Protein AF-A0A3M9ME86-F1 (afdb_monomer)

Mean predicted aligned error: 10.24 Å

Foldseek 3Di:
DWLLDPVVLVVLVVQLVVLVVVLVVCLVVQDDDPVSSVVVNVVSVVSNVVSVVSSVVSVVCNWAVQDGGPVSVVVVVVVVVVPPPDDDDDDDDDDDDDDDDDDDDDDDDPDPDDPDDDPVCALAKAWDDKDDDLVCCLPQNIKTWIKFHFNVQRFIWIWIKTFHSLCSDPVCVLAAAAEEEEEEAPPHFQVCVCPVLNLSVLQNVCVVVVLFDGHMYITTYLQRPPPARLLQACAVVDGNSVCCVQPRVLSSDVVVGSHDSALHAYEYAESSLQNRVLSCFPRVRRHQEYERALYAFARDDDPRHPDNYNPDPVSRLSRGRLSCLVPHDGRQHEYEQEAEPPEDDNSHDVRSVSSQVSDDPPYHYHYHYHPDDYRTSVRCSVCVSVRNSVRSVRSVPPD

Sequence (399 aa):
MTLTGRGLIAALMIVTVLLPVLGVAIWRRCRGGRVVVGVQRVIIVLMCQLAALALVAALVNDNNYFYTSWGQLHQALTQQFSGVGQSGQPSQQATGTSTPKVRPSPGVLAPSVPTDMDPASAGRIQVHSVTGTPAQWSRRGRLESVTILGAISGLHEHAFVYFPPQYFQRRYATARFPGVEVMTGYPGNDIGLVRGLRYPDVLERLQRLGRARPMILVMMRPSVTFPRDTECTDVPGGPQALTFFAADVPAQIARSYRVKPVGWGAIGDSTGGYCVTKLAMTHPLIFTASASLSGYYFALRDGTTGDLWGGSPAVRHLNDLRWRMLHLPAPPVSLLIATARTEKGADGYTEALSFARVIRPPTNGTLLVSPTGGHNARTWSGQLPSALTWLSAQIARAR

Radius of gyration: 23.97 Å; Cα contacts (8 Å, |Δi|>4): 752; chains: 1; bounding box: 72×53×65 Å

InterPro domains:
  IPR000801 Esterase-like [PF00756] (161-297)
  IPR029058 Alpha/Beta hydrolase fold [G3DSA:3.40.50.1820] (127-396)
  IPR029058 Alpha/Beta hydrolase fold [SSF53474] (139-392)
  IPR050583 Mycobacterial A85 antigen [PTHR48098] (60-397)

Nearest PDB structures (foldseek):
  5vol-assembly2_H  TM=8.122E-01  e=1.038E-12  Bacteroides intestinalis DSM 17393
  5vol-assembly2_G  TM=8.127E-01  e=1.387E-12  Bacteroides intestinalis DSM 17393
  5vol-assembly1_F  TM=8.115E-01  e=1.470E-12  Bacteroides intestinalis DSM 17393
  5vol-assembly1_C  TM=7.541E-01  e=2.051E-13  Bacteroides intestinalis DSM 17393
  5vol-assembly2_E  TM=7.578E-01  e=5.818E-13  Bacteroides intestinalis DSM 17393

Solvent-accessible surface area (backbone atoms only — not comparable to full-atom values): 21420 Å² total; per-residue (Å²): 132,54,53,64,31,70,66,47,55,50,52,32,52,50,48,44,56,46,42,51,56,50,40,60,69,44,60,82,65,60,72,75,56,75,67,54,34,50,52,55,51,50,51,47,53,50,53,39,50,51,34,45,50,50,36,52,52,40,52,53,30,50,40,57,32,66,40,79,38,67,65,54,47,51,51,54,55,51,54,63,70,67,58,83,79,79,88,85,87,79,94,81,82,88,83,82,90,85,88,80,94,78,86,86,76,96,68,91,71,78,78,78,77,74,89,75,75,60,79,90,53,61,52,41,76,47,77,78,48,72,51,81,51,83,87,44,22,46,74,72,16,36,44,32,38,33,37,45,35,17,65,83,45,69,46,51,44,64,31,39,40,38,39,40,20,60,69,61,30,78,95,34,68,85,54,59,30,39,37,28,46,32,25,30,27,80,92,41,46,36,65,26,46,57,71,63,57,22,52,65,62,52,50,54,51,31,37,78,70,72,51,28,69,78,46,32,40,42,27,20,50,54,42,64,57,68,86,37,36,50,63,43,31,59,21,68,99,53,63,33,44,33,50,25,65,66,47,25,50,48,53,44,48,32,72,76,42,66,33,41,77,47,41,17,31,22,31,14,30,30,58,9,7,27,36,26,46,48,41,20,64,73,36,40,69,41,18,31,18,19,35,17,35,37,18,38,56,51,60,77,79,54,96,49,36,61,81,56,35,71,88,35,66,66,53,48,44,76,42,19,54,51,53,37,46,75,76,42,86,47,42,72,24,38,39,35,46,30,37,17,67,60,16,73,64,88,40,16,31,67,40,48,52,59,44,57,72,55,60,44,75,63,25,44,74,44,81,46,73,37,82,61,46,43,98,40,48,66,38,44,49,69,45,42,66,58,48,50,31,50,48,43,56,48,31,70,63,66,123

Secondary structure (DSSP, 8-state):
--TT-HHHHHHHHHHHHHHHHHHHHHHTT--SSHHHHHHHHHHHHHHHHHHHHHHHHHHHHHHH-S-SSHHHHHHHHHHHHH-TT-----------------PPP---PPP---SS--GGGTT-EEEEEE-S-HHHHHHH-EEEEEEEE-SSS--EEEEEEEE-GGGGSGGGTTPPBPEEEEEPPTT--THHHHHTS-HHHHHHHHHHTTSS---EEEEE-S-TBTTB--TT-B-TTS-BHHHIIIIIHHHHHHHHSSB-SS-EEEEEETHHHHHHHHHHHH-TTTEEEEEEES--SB---STTT--SSTT-HHHHHHTBHHHHHHHSPPPS-EEEEEEETT--STTSHHHHHHHHTT--TTSEEEEEEESS--SSHHHHHHHHHHHHHHHHHHHTT--

Organism: NCBI:txid2294115

pLDDT: mean 86.68, std 19.41, range [21.52, 98.94]

Structure (mmCIF, N/CA/C/O backbone):
data_AF-A0A3M9ME86-F1
#
_entry.id   AF-A0A3M9ME86-F1
#
loop_
_atom_site.group_PDB
_atom_site.id
_atom_site.type_symbol
_atom_site.label_atom_id
_atom_site.label_alt_id
_atom_site.label_comp_id
_atom_site.label_asym_id
_atom_site.label_entity_id
_atom_site.label_seq_id
_atom_site.pdbx_PDB_ins_code
_atom_site.Cartn_x
_atom_site.Cartn_y
_atom_site.Cartn_z
_atom_site.occupancy
_atom_site.B_iso_or_equiv
_atom_site.auth_seq_id
_atom_site.auth_comp_id
_atom_site.auth_asym_id
_atom_site.auth_atom_id
_atom_site.pdbx_PDB_model_num
ATOM 1 N N . MET A 1 1 ? 25.053 15.116 -2.145 1.00 59.16 1 MET A N 1
ATOM 2 C CA . MET A 1 1 ? 23.779 15.249 -2.896 1.00 59.16 1 MET A CA 1
ATOM 3 C C . MET A 1 1 ? 22.896 14.051 -2.585 1.00 59.16 1 MET A C 1
ATOM 5 O O . MET A 1 1 ? 23.445 12.970 -2.424 1.00 59.16 1 MET A O 1
ATOM 9 N N . THR A 1 2 ? 21.579 14.206 -2.454 1.00 65.06 2 THR A N 1
ATOM 10 C CA . THR A 1 2 ? 20.655 13.071 -2.265 1.00 65.06 2 THR A CA 1
ATOM 11 C C . THR A 1 2 ? 20.306 12.428 -3.611 1.00 65.06 2 THR A C 1
ATOM 13 O O . THR A 1 2 ? 20.278 13.116 -4.630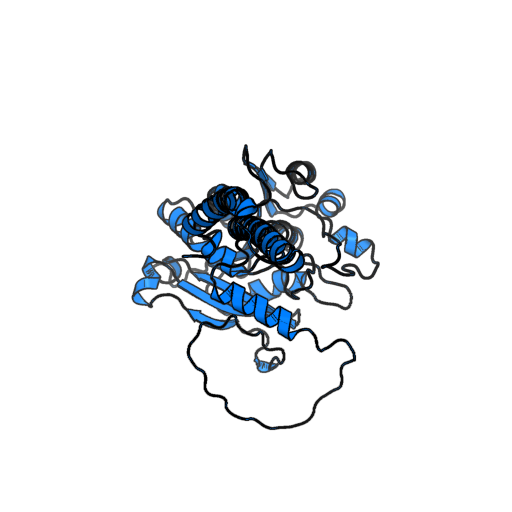 1.00 65.06 2 THR A O 1
ATOM 16 N N . LEU A 1 3 ? 20.046 11.116 -3.616 1.00 69.25 3 LEU A N 1
ATOM 17 C CA . LEU A 1 3 ? 19.764 10.335 -4.832 1.00 69.25 3 LEU A CA 1
ATOM 18 C C . LEU A 1 3 ? 18.385 10.655 -5.454 1.00 69.25 3 LEU A C 1
ATOM 20 O O . LEU A 1 3 ? 18.155 10.402 -6.629 1.00 69.25 3 LEU A O 1
ATOM 24 N N . THR A 1 4 ? 17.496 11.271 -4.673 1.00 64.56 4 THR A N 1
ATOM 25 C CA . THR A 1 4 ? 16.154 11.753 -5.061 1.00 64.56 4 THR A CA 1
ATOM 26 C C . THR A 1 4 ? 16.072 13.289 -5.029 1.00 64.56 4 THR A C 1
ATOM 28 O O . THR A 1 4 ? 15.033 13.888 -4.757 1.00 64.56 4 THR A O 1
ATOM 31 N N . GLY A 1 5 ? 17.216 13.967 -5.153 1.00 70.75 5 GLY A N 1
ATOM 32 C CA . GLY A 1 5 ? 17.305 15.418 -5.030 1.00 70.75 5 GLY A CA 1
ATOM 33 C C . GLY A 1 5 ? 17.201 16.126 -6.377 1.00 70.75 5 GLY A C 1
ATOM 34 O O . GLY A 1 5 ? 17.956 15.819 -7.298 1.00 70.75 5 GLY A O 1
ATOM 35 N N . ARG A 1 6 ? 16.382 17.186 -6.453 1.00 78.88 6 ARG A N 1
ATOM 36 C CA . ARG A 1 6 ? 16.318 18.096 -7.617 1.00 78.88 6 ARG A CA 1
ATOM 37 C C . ARG A 1 6 ? 17.692 18.613 -8.062 1.00 78.88 6 ARG A C 1
ATOM 39 O O . ARG A 1 6 ? 17.909 18.811 -9.251 1.00 78.88 6 ARG A O 1
ATOM 46 N N . GLY A 1 7 ? 18.621 18.795 -7.120 1.00 84.75 7 GLY A N 1
ATOM 47 C CA . GLY A 1 7 ? 19.993 19.217 -7.411 1.00 84.75 7 GLY A CA 1
ATOM 48 C C . GLY A 1 7 ? 20.810 18.185 -8.197 1.00 84.75 7 GLY A C 1
ATOM 49 O O . GLY A 1 7 ? 21.576 18.578 -9.069 1.00 84.75 7 GLY A O 1
ATOM 50 N N . LEU A 1 8 ? 20.629 16.882 -7.938 1.00 86.75 8 LEU A N 1
ATOM 51 C CA . LEU A 1 8 ? 21.305 15.824 -8.698 1.00 86.75 8 LEU A CA 1
ATOM 52 C C . LEU A 1 8 ? 20.780 15.779 -10.137 1.00 86.75 8 LEU A C 1
ATOM 54 O O . LEU A 1 8 ? 21.570 15.760 -11.073 1.00 86.75 8 LEU A O 1
ATOM 58 N N . ILE A 1 9 ? 19.456 15.828 -10.311 1.00 88.38 9 ILE A N 1
ATOM 59 C CA . ILE A 1 9 ? 18.826 15.838 -11.639 1.00 88.38 9 ILE A CA 1
ATOM 60 C C . ILE A 1 9 ? 19.257 17.083 -12.421 1.00 88.38 9 ILE A C 1
ATOM 62 O O . ILE A 1 9 ? 19.647 16.967 -13.577 1.00 88.38 9 ILE A O 1
ATOM 66 N N . ALA A 1 10 ? 19.255 18.265 -11.794 1.00 89.69 10 ALA A N 1
ATOM 67 C CA . ALA A 1 10 ? 19.724 19.497 -12.429 1.00 89.69 10 ALA A CA 1
ATOM 68 C C . ALA A 1 10 ? 21.193 19.401 -12.868 1.00 89.69 10 ALA A C 1
ATOM 70 O O . ALA A 1 10 ? 21.513 19.742 -14.006 1.00 89.69 10 ALA A O 1
ATOM 71 N N . ALA A 1 11 ? 22.072 18.880 -12.007 1.00 90.88 11 ALA A N 1
ATOM 72 C CA . ALA A 1 11 ? 23.472 18.663 -12.353 1.00 90.88 11 ALA A CA 1
ATOM 73 C C . ALA A 1 11 ? 23.630 17.670 -13.518 1.00 90.88 11 ALA A C 1
ATOM 75 O O . ALA A 1 11 ? 24.366 17.951 -14.460 1.00 90.88 11 ALA A O 1
ATOM 76 N N . LEU A 1 12 ? 22.901 16.550 -13.504 1.00 93.38 12 LEU A N 1
ATOM 77 C CA . LEU A 1 12 ? 22.934 15.559 -14.583 1.00 93.38 12 LEU A CA 1
ATOM 78 C C . LEU A 1 12 ? 22.368 16.104 -15.899 1.00 93.38 12 LEU A C 1
ATOM 80 O O . LEU A 1 12 ? 22.918 15.796 -16.952 1.00 93.38 12 LEU A O 1
ATOM 84 N N . MET A 1 13 ? 21.333 16.951 -15.867 1.00 92.69 13 MET A N 1
ATOM 85 C CA . MET A 1 13 ? 20.835 17.647 -17.061 1.00 92.69 13 MET A CA 1
ATOM 86 C C . MET A 1 13 ? 21.911 18.556 -17.657 1.00 92.69 13 MET A C 1
ATOM 88 O O . MET A 1 13 ? 22.177 18.480 -18.854 1.00 92.69 13 MET A O 1
ATOM 92 N N . ILE A 1 14 ? 22.577 19.361 -16.821 1.00 94.69 14 ILE A N 1
ATOM 93 C CA . ILE A 1 14 ? 23.678 20.230 -17.255 1.00 94.69 14 ILE A CA 1
ATOM 94 C C . ILE A 1 14 ? 24.801 19.391 -17.875 1.00 94.69 14 ILE A C 1
ATOM 96 O O . ILE A 1 14 ? 25.232 19.675 -18.988 1.00 94.69 14 ILE A O 1
ATOM 100 N N . VAL A 1 15 ? 25.242 18.326 -17.201 1.00 94.12 15 VAL A N 1
ATOM 101 C CA . VAL A 1 15 ? 26.305 17.434 -17.695 1.00 94.12 15 VAL A CA 1
ATOM 102 C C . VAL A 1 15 ? 25.912 16.761 -19.014 1.00 94.12 15 VAL A C 1
ATOM 104 O O . VAL A 1 15 ? 26.725 16.713 -19.934 1.00 94.12 15 VAL A O 1
ATOM 107 N N . THR A 1 16 ? 24.665 16.301 -19.144 1.00 94.56 16 THR A N 1
ATOM 108 C CA . THR A 1 16 ? 24.153 15.637 -20.358 1.00 94.56 16 THR A CA 1
ATOM 109 C C . THR A 1 16 ? 24.100 16.585 -21.557 1.00 94.56 16 THR A C 1
ATOM 111 O O . THR A 1 16 ? 24.282 16.141 -22.685 1.00 94.56 16 THR A O 1
ATOM 114 N N . VAL A 1 17 ? 23.902 17.889 -21.334 1.00 94.19 17 VAL A N 1
ATOM 115 C CA . VAL A 1 17 ? 23.951 18.908 -22.397 1.00 94.19 17 VAL A CA 1
ATOM 116 C C . VAL A 1 17 ? 25.389 19.354 -22.686 1.00 94.19 17 VAL A C 1
ATOM 118 O O . VAL A 1 17 ? 25.772 19.484 -23.847 1.00 94.19 17 VAL A O 1
ATOM 121 N N . LEU A 1 18 ? 26.209 19.569 -21.653 1.00 94.69 18 LEU A N 1
ATOM 122 C CA . LEU A 1 18 ? 27.572 20.083 -21.811 1.00 94.69 18 LEU A CA 1
ATOM 123 C C . LEU A 1 18 ? 28.535 19.056 -22.415 1.00 94.69 18 LEU A C 1
ATOM 125 O O . LEU A 1 18 ? 29.376 19.439 -23.226 1.00 94.69 18 LEU A O 1
ATOM 129 N N . LEU A 1 19 ? 28.439 17.773 -22.049 1.00 94.62 19 LEU A N 1
ATOM 130 C CA . LEU A 1 19 ? 29.371 16.744 -22.527 1.00 94.62 19 LEU A CA 1
ATOM 131 C C . LEU A 1 19 ? 29.353 16.567 -24.054 1.00 94.62 19 LEU A C 1
ATOM 133 O O . LEU A 1 19 ? 30.438 16.553 -24.631 1.00 94.62 19 LEU A O 1
ATOM 137 N N . PRO A 1 20 ? 28.196 16.504 -24.741 1.00 93.50 20 PRO A N 1
ATOM 138 C CA . PRO A 1 20 ? 28.160 16.486 -26.202 1.00 93.50 20 PRO A CA 1
ATOM 139 C C . PRO A 1 20 ? 28.759 17.748 -26.831 1.00 93.50 20 PRO A C 1
ATOM 141 O O . PRO A 1 20 ? 29.527 17.648 -27.787 1.00 93.50 20 PRO A O 1
ATOM 144 N N . VAL A 1 21 ? 28.467 18.932 -26.276 1.00 93.44 21 VAL A N 1
ATOM 145 C CA . VAL A 1 21 ? 29.002 20.214 -26.774 1.00 93.44 21 VAL A CA 1
ATOM 146 C C . VAL A 1 21 ? 30.529 20.246 -26.660 1.00 93.44 21 VAL A C 1
ATOM 148 O O . VAL A 1 21 ? 31.227 20.543 -27.632 1.00 93.44 21 VAL A O 1
ATOM 151 N N . LEU A 1 22 ? 31.061 19.873 -25.494 1.00 92.94 22 LEU A N 1
ATOM 152 C CA . LEU A 1 22 ? 32.498 19.727 -25.258 1.00 92.94 22 LEU A CA 1
ATOM 153 C C . LEU A 1 22 ? 33.101 18.651 -26.162 1.00 92.94 22 LEU A C 1
ATOM 155 O O . LEU A 1 22 ? 34.155 18.878 -26.750 1.00 92.94 22 LEU A O 1
ATOM 159 N N . GLY A 1 23 ? 32.415 17.519 -26.315 1.00 91.69 23 GLY A N 1
ATOM 160 C CA . GLY A 1 23 ? 32.804 16.403 -27.169 1.00 91.69 23 GLY A CA 1
ATOM 161 C C . GLY A 1 23 ? 33.014 16.834 -28.617 1.00 91.69 23 GLY A C 1
ATOM 162 O O . GLY A 1 23 ? 34.060 16.536 -29.189 1.00 91.69 23 GLY A O 1
ATOM 163 N N . VAL A 1 24 ? 32.086 17.614 -29.180 1.00 91.62 24 VAL A N 1
ATOM 164 C CA . VAL A 1 24 ? 32.219 18.209 -30.521 1.00 91.62 24 VAL A CA 1
ATOM 165 C C . VAL A 1 24 ? 33.394 19.190 -30.578 1.00 91.62 24 VAL A C 1
ATOM 167 O O . VAL A 1 24 ? 34.190 19.140 -31.519 1.00 91.62 24 VAL A O 1
ATOM 170 N N . ALA A 1 25 ? 33.553 20.045 -29.564 1.00 90.62 25 ALA A N 1
ATOM 171 C CA . ALA A 1 25 ? 34.622 21.044 -29.520 1.00 90.62 25 ALA A CA 1
ATOM 172 C C . ALA A 1 25 ? 36.032 20.422 -29.458 1.00 90.62 25 ALA A C 1
ATOM 174 O O . ALA A 1 25 ? 36.975 20.946 -30.059 1.00 90.62 25 ALA A O 1
ATOM 175 N N . ILE A 1 26 ? 36.194 19.295 -28.759 1.00 92.31 26 ILE A N 1
ATOM 176 C CA . ILE A 1 26 ? 37.478 18.585 -28.636 1.00 92.31 26 ILE A CA 1
ATOM 177 C C . ILE A 1 26 ? 37.667 17.490 -29.693 1.00 92.31 26 ILE A C 1
ATOM 179 O O . ILE A 1 26 ? 38.786 17.012 -29.864 1.00 92.31 26 ILE A O 1
ATOM 183 N N . TRP A 1 27 ? 36.629 17.140 -30.459 1.00 91.75 27 TRP A N 1
ATOM 184 C CA . TRP A 1 27 ? 36.658 16.070 -31.467 1.00 91.75 27 TRP A CA 1
ATOM 185 C C . TRP A 1 27 ? 37.780 16.224 -32.501 1.00 91.75 27 TRP A C 1
ATOM 187 O O . TRP A 1 27 ? 38.391 15.250 -32.953 1.00 91.75 27 TRP A O 1
ATOM 197 N N . ARG A 1 28 ? 38.049 17.476 -32.891 1.00 89.38 28 ARG A N 1
ATOM 198 C CA . ARG A 1 28 ? 39.118 17.850 -33.832 1.00 89.38 28 ARG A CA 1
ATOM 199 C C . ARG A 1 28 ? 40.486 18.007 -33.159 1.00 89.38 28 ARG A C 1
ATOM 201 O O . ARG A 1 28 ? 41.488 18.099 -33.856 1.00 89.38 28 ARG A O 1
ATOM 208 N N . ARG A 1 29 ? 40.531 18.044 -31.825 1.00 90.25 29 ARG A N 1
ATOM 209 C CA . ARG A 1 29 ? 41.753 18.184 -31.015 1.00 90.25 29 ARG A CA 1
ATOM 210 C C . ARG A 1 29 ? 42.332 16.839 -30.560 1.00 90.25 29 ARG A C 1
ATOM 212 O O . ARG A 1 29 ? 43.393 16.836 -29.942 1.00 90.25 29 ARG A O 1
ATOM 219 N N . CYS A 1 30 ? 41.683 15.717 -30.880 1.00 90.19 30 CYS A N 1
ATOM 220 C CA . CYS A 1 30 ? 42.244 14.377 -30.707 1.00 90.19 30 CYS A CA 1
ATOM 221 C C . CYS A 1 30 ? 43.564 14.248 -31.485 1.00 90.19 30 CYS A C 1
ATOM 223 O O . CYS A 1 30 ? 43.606 14.488 -32.692 1.00 90.19 30 CYS A O 1
ATOM 225 N N . ARG A 1 31 ? 44.644 13.882 -30.791 1.00 89.31 31 ARG A N 1
ATOM 226 C CA . ARG A 1 31 ? 46.014 13.818 -31.325 1.00 89.31 31 ARG A CA 1
ATOM 227 C C . ARG A 1 31 ? 46.590 12.416 -31.129 1.00 89.31 31 ARG A C 1
ATOM 229 O O . ARG A 1 31 ? 46.308 11.776 -30.119 1.00 89.31 31 ARG A O 1
ATOM 236 N N . GLY A 1 32 ? 47.416 11.969 -32.076 1.00 90.00 32 GLY A N 1
ATOM 237 C CA . GLY A 1 32 ? 48.103 10.673 -32.043 1.00 90.00 32 GLY A CA 1
ATOM 238 C C . GLY A 1 32 ? 47.912 9.859 -33.326 1.00 90.00 32 GLY A C 1
ATOM 239 O O . GLY A 1 32 ? 47.382 10.355 -34.320 1.00 90.00 32 GLY A O 1
ATOM 240 N N . GLY A 1 33 ? 48.343 8.594 -33.299 1.00 91.31 33 GLY A N 1
ATOM 241 C CA . GLY A 1 33 ? 48.102 7.646 -34.391 1.00 91.31 33 GLY A CA 1
ATOM 242 C C . GLY A 1 33 ? 46.610 7.341 -34.585 1.00 91.31 33 GLY A C 1
ATOM 243 O O . GLY A 1 33 ? 45.800 7.557 -33.682 1.00 91.31 33 GLY A O 1
ATOM 244 N N . ARG A 1 34 ? 46.234 6.799 -35.753 1.00 88.56 34 ARG A N 1
ATOM 245 C CA . ARG A 1 34 ? 44.825 6.527 -36.126 1.00 88.56 34 ARG A CA 1
ATOM 246 C C . ARG A 1 34 ? 44.054 5.733 -35.063 1.00 88.56 34 ARG A C 1
ATOM 248 O O . ARG A 1 34 ? 42.908 6.063 -34.776 1.00 88.56 34 ARG A O 1
ATOM 255 N N . VAL A 1 35 ? 44.702 4.743 -34.445 1.00 92.06 35 VAL A N 1
ATOM 256 C CA . VAL A 1 35 ? 44.117 3.930 -33.364 1.00 92.06 35 VAL A CA 1
ATOM 257 C C . VAL A 1 35 ? 43.859 4.770 -32.112 1.00 92.06 35 VAL A C 1
ATOM 259 O O . VAL A 1 35 ? 42.761 4.734 -31.571 1.00 92.06 35 VAL A O 1
ATOM 262 N N . VAL A 1 36 ? 44.829 5.586 -31.691 1.00 91.62 36 VAL A N 1
ATOM 263 C CA . VAL A 1 36 ? 44.715 6.446 -30.499 1.00 91.62 36 VAL A CA 1
ATOM 264 C C . VAL A 1 36 ? 43.590 7.468 -30.666 1.00 91.62 36 VAL A C 1
ATOM 266 O O . VAL A 1 36 ? 42.768 7.636 -29.768 1.00 91.62 36 VAL A O 1
ATOM 269 N N . VAL A 1 37 ? 43.500 8.103 -31.837 1.00 90.88 37 VAL A N 1
ATOM 270 C CA . VAL A 1 37 ? 42.407 9.034 -32.162 1.00 90.88 37 VAL A CA 1
ATOM 271 C C . VAL A 1 37 ? 41.055 8.316 -32.184 1.00 90.88 37 VAL A C 1
ATOM 273 O O . VAL A 1 37 ? 40.068 8.856 -31.684 1.00 90.88 37 VAL A O 1
ATOM 276 N N . GLY A 1 38 ? 41.000 7.095 -32.725 1.00 92.00 38 GLY A N 1
ATOM 277 C CA . GLY A 1 38 ? 39.804 6.254 -32.695 1.00 92.00 38 GLY A CA 1
ATOM 278 C C . GLY A 1 38 ? 39.337 5.957 -31.268 1.00 92.00 38 GLY A C 1
ATOM 279 O O . GLY A 1 38 ? 38.181 6.212 -30.939 1.00 92.00 38 GLY A O 1
ATOM 280 N N . VAL A 1 39 ? 40.248 5.513 -30.398 1.00 94.25 39 VAL A N 1
ATOM 281 C CA . VAL A 1 39 ? 39.963 5.226 -28.982 1.00 94.25 39 VAL A CA 1
ATOM 282 C C . VAL A 1 39 ? 39.477 6.476 -28.245 1.00 94.25 39 VAL A C 1
ATOM 284 O O . VAL A 1 39 ? 38.456 6.421 -27.565 1.00 94.25 39 VAL A O 1
ATOM 287 N N . GLN A 1 40 ? 40.140 7.623 -28.423 1.00 92.56 40 GLN A N 1
ATOM 288 C CA . GLN A 1 40 ? 39.720 8.890 -27.808 1.00 92.56 40 GLN A CA 1
ATOM 289 C C . GLN A 1 40 ? 38.284 9.271 -28.197 1.00 92.56 40 GLN A C 1
ATOM 291 O O . GLN A 1 40 ? 37.490 9.669 -27.347 1.00 92.56 40 GLN A O 1
ATOM 296 N N . ARG A 1 41 ? 37.925 9.115 -29.475 1.00 93.38 41 ARG A N 1
ATOM 297 C CA . ARG A 1 41 ? 36.574 9.400 -29.979 1.00 93.38 41 ARG A CA 1
ATOM 298 C C . ARG A 1 41 ? 35.524 8.452 -29.414 1.00 93.38 41 ARG A C 1
ATOM 300 O O . ARG A 1 41 ? 34.452 8.908 -29.023 1.00 93.38 41 ARG A O 1
ATOM 307 N N . VAL A 1 42 ? 35.841 7.161 -29.322 1.00 95.00 42 VAL A N 1
ATOM 308 C CA . VAL A 1 42 ? 34.967 6.168 -28.680 1.00 95.00 42 VAL A CA 1
ATOM 309 C C . VAL A 1 42 ? 34.732 6.530 -27.213 1.00 95.00 42 VAL A C 1
ATOM 311 O O . VAL A 1 42 ? 33.585 6.542 -26.776 1.00 95.00 42 VAL A O 1
ATOM 314 N N . ILE A 1 43 ? 35.775 6.923 -26.475 1.00 94.62 43 ILE A N 1
ATOM 315 C CA . ILE A 1 43 ? 35.649 7.372 -25.079 1.00 94.62 43 ILE A CA 1
ATOM 316 C C . ILE A 1 43 ? 34.716 8.588 -24.966 1.00 94.62 43 ILE A C 1
ATOM 318 O O . ILE A 1 43 ? 33.850 8.605 -24.095 1.00 94.62 43 ILE A O 1
ATOM 322 N N . ILE A 1 44 ? 34.838 9.582 -25.855 1.00 94.62 44 ILE A N 1
ATOM 323 C CA . ILE A 1 44 ? 33.951 10.762 -25.862 1.00 94.62 44 ILE A CA 1
ATOM 324 C C . ILE A 1 44 ? 32.483 10.346 -26.033 1.00 94.62 44 ILE A C 1
ATOM 326 O O . ILE A 1 44 ? 31.621 10.808 -25.281 1.00 94.62 44 ILE A O 1
ATOM 330 N N . VAL A 1 45 ? 32.195 9.463 -26.994 1.00 95.19 45 VAL A N 1
ATOM 331 C CA . VAL A 1 45 ? 30.830 8.970 -27.242 1.00 95.19 45 VAL A CA 1
ATOM 332 C C . VAL A 1 45 ? 30.303 8.195 -26.034 1.00 95.19 45 VAL A C 1
ATOM 334 O O . VAL A 1 45 ? 29.189 8.462 -25.585 1.00 95.19 45 VAL A O 1
ATOM 337 N N . LEU A 1 46 ? 31.113 7.298 -25.465 1.00 95.81 46 LEU A N 1
ATOM 338 C CA . LEU A 1 46 ? 30.742 6.521 -24.282 1.00 95.81 46 LEU A CA 1
ATOM 339 C C . LEU A 1 46 ? 30.429 7.423 -23.084 1.00 95.81 46 LEU A C 1
ATOM 341 O O . LEU A 1 46 ? 29.418 7.221 -22.422 1.00 95.81 46 LEU A O 1
ATOM 345 N N . MET A 1 47 ? 31.226 8.463 -22.834 1.00 94.44 47 MET A N 1
ATOM 346 C CA . MET A 1 47 ? 30.966 9.412 -21.745 1.00 94.44 47 MET A CA 1
ATOM 347 C C . MET A 1 47 ? 29.638 10.160 -21.928 1.00 94.44 47 MET A C 1
ATOM 349 O O . MET A 1 47 ? 28.897 10.341 -20.961 1.00 94.44 47 MET A O 1
ATOM 353 N N . CYS A 1 48 ? 29.298 10.553 -23.161 1.00 93.56 48 CYS A N 1
ATOM 354 C CA . CYS A 1 48 ? 28.008 11.183 -23.459 1.00 93.56 48 CYS A CA 1
ATOM 355 C C . CYS A 1 48 ? 26.839 10.217 -23.216 1.00 93.56 48 CYS A C 1
ATOM 357 O O . CYS A 1 48 ? 25.839 10.594 -22.604 1.00 93.56 48 CYS A O 1
ATOM 359 N N . GLN A 1 49 ? 26.974 8.964 -23.661 1.00 95.56 49 GLN A N 1
ATOM 360 C CA . GLN A 1 49 ? 25.959 7.929 -23.460 1.00 95.56 49 GLN A CA 1
ATOM 361 C C . GLN A 1 49 ? 25.767 7.604 -21.975 1.00 95.56 49 GLN A C 1
ATOM 363 O O . GLN A 1 49 ? 24.633 7.547 -21.506 1.00 95.56 49 GLN A O 1
ATOM 368 N N . LEU A 1 50 ? 26.855 7.455 -21.217 1.00 95.50 50 LEU A N 1
ATOM 369 C CA . LEU A 1 50 ? 26.804 7.198 -19.778 1.00 95.50 50 LEU A CA 1
ATOM 370 C C . LEU A 1 50 ? 26.145 8.350 -19.014 1.00 95.50 50 LEU A C 1
ATOM 372 O O . LEU A 1 50 ? 25.351 8.097 -18.112 1.00 95.50 50 LEU A O 1
ATOM 376 N N . ALA A 1 51 ? 26.412 9.603 -19.390 1.00 93.19 51 ALA A N 1
ATOM 377 C CA . ALA A 1 51 ? 25.746 10.756 -18.788 1.00 93.19 51 ALA A CA 1
ATOM 378 C C . ALA A 1 51 ? 24.234 10.763 -19.063 1.00 93.19 51 ALA A C 1
ATOM 380 O O . ALA A 1 51 ? 23.445 10.956 -18.136 1.00 93.19 51 ALA A O 1
ATOM 381 N N . ALA A 1 52 ? 23.827 10.477 -20.305 1.00 92.25 52 ALA A N 1
ATOM 382 C CA . ALA A 1 52 ? 22.417 10.369 -20.666 1.00 92.25 52 ALA A CA 1
ATOM 383 C C . ALA A 1 52 ? 21.717 9.230 -19.902 1.00 92.25 52 ALA A C 1
ATOM 385 O O . ALA A 1 52 ? 20.644 9.434 -19.335 1.00 92.25 52 ALA A O 1
ATOM 386 N N . LEU A 1 53 ? 22.346 8.052 -19.820 1.00 94.62 53 LEU A N 1
ATOM 387 C CA . LEU A 1 53 ? 21.831 6.919 -19.048 1.00 94.62 53 LEU A CA 1
ATOM 388 C C . LEU A 1 53 ? 21.733 7.243 -17.553 1.00 94.62 53 LEU A C 1
ATOM 390 O O . LEU A 1 53 ? 20.723 6.926 -16.929 1.00 94.62 53 LEU A O 1
ATOM 394 N N . ALA A 1 54 ? 22.733 7.921 -16.985 1.00 91.56 54 ALA A N 1
ATOM 395 C CA . ALA A 1 54 ? 22.713 8.346 -15.589 1.00 91.56 54 ALA A CA 1
ATOM 396 C C . ALA A 1 54 ? 21.569 9.333 -15.305 1.00 91.56 54 ALA A C 1
ATOM 398 O O . ALA A 1 54 ? 20.899 9.210 -14.278 1.00 91.56 54 ALA A O 1
ATOM 399 N N . LEU A 1 55 ? 21.299 10.276 -16.217 1.00 92.19 55 LEU A N 1
ATOM 400 C CA . LEU A 1 55 ? 20.156 11.185 -16.104 1.00 92.19 55 LEU A CA 1
ATOM 401 C C . LEU A 1 55 ? 18.826 10.422 -16.134 1.00 92.19 55 LEU A C 1
ATOM 403 O O . LEU A 1 55 ? 17.977 10.651 -15.273 1.00 92.19 55 LEU A O 1
ATOM 407 N N . VAL A 1 56 ? 18.647 9.502 -17.086 1.00 90.38 56 VAL A N 1
ATOM 408 C CA . VAL A 1 56 ? 17.428 8.683 -17.181 1.00 90.38 56 VAL A CA 1
ATOM 409 C C . VAL A 1 56 ? 17.245 7.837 -15.921 1.00 90.38 56 VAL A C 1
ATOM 411 O O . VAL A 1 56 ? 16.163 7.845 -15.339 1.00 90.38 56 VAL A O 1
ATOM 414 N N . ALA A 1 57 ? 18.299 7.175 -15.442 1.00 86.75 57 ALA A N 1
ATOM 415 C CA . ALA A 1 57 ? 18.259 6.388 -14.213 1.00 86.75 57 ALA A CA 1
ATOM 416 C C . ALA A 1 57 ? 17.885 7.247 -12.993 1.00 86.75 57 ALA A C 1
ATOM 418 O O . ALA A 1 57 ? 17.058 6.835 -12.180 1.00 86.75 57 ALA A O 1
ATOM 419 N N . ALA A 1 58 ? 18.432 8.463 -12.884 1.00 87.56 58 ALA A N 1
ATOM 420 C CA . ALA A 1 58 ? 18.090 9.391 -11.809 1.00 87.56 58 ALA A CA 1
ATOM 421 C C . ALA A 1 58 ? 16.624 9.848 -11.879 1.00 87.56 58 ALA A C 1
ATOM 423 O O . ALA A 1 58 ? 15.959 9.904 -10.848 1.00 87.56 58 ALA A O 1
ATOM 424 N N . LEU A 1 59 ? 16.101 10.128 -13.078 1.00 84.75 59 LEU A N 1
ATOM 425 C CA . LEU A 1 59 ? 14.694 10.489 -13.282 1.00 84.75 59 LEU A CA 1
ATOM 426 C C . LEU A 1 59 ? 13.753 9.331 -12.929 1.00 84.75 59 LEU A C 1
ATOM 428 O O . LEU A 1 59 ? 12.755 9.538 -12.243 1.00 84.75 59 LEU A O 1
ATOM 432 N N . VAL A 1 60 ? 14.083 8.110 -13.353 1.00 81.50 60 VAL A N 1
ATOM 433 C CA . VAL A 1 60 ? 13.315 6.899 -13.031 1.00 81.50 60 VAL A CA 1
ATOM 434 C C . VAL A 1 60 ? 13.340 6.622 -11.527 1.00 81.50 60 VAL A C 1
ATOM 436 O O . VAL A 1 60 ? 12.303 6.297 -10.949 1.00 81.50 60 VAL A O 1
ATOM 439 N N . ASN A 1 61 ? 14.493 6.791 -10.877 1.00 83.88 61 ASN A N 1
ATOM 440 C CA . ASN A 1 61 ? 14.620 6.627 -9.434 1.00 83.88 61 ASN A CA 1
ATOM 441 C C . ASN A 1 61 ? 13.832 7.688 -8.655 1.00 83.88 61 ASN A C 1
ATOM 443 O O . ASN A 1 61 ? 13.161 7.351 -7.687 1.00 83.88 61 ASN A O 1
ATOM 447 N N . ASP A 1 62 ? 13.880 8.954 -9.074 1.00 80.75 62 ASP A N 1
ATOM 448 C CA . ASP A 1 62 ? 13.102 10.036 -8.453 1.00 80.75 62 ASP A CA 1
ATOM 449 C C . ASP A 1 62 ? 11.593 9.805 -8.593 1.00 80.75 62 ASP A C 1
ATOM 451 O O . ASP A 1 62 ? 10.825 10.060 -7.669 1.00 80.75 62 ASP A O 1
ATOM 455 N N . ASN A 1 63 ? 11.174 9.266 -9.738 1.00 73.69 63 ASN A N 1
ATOM 456 C CA . ASN A 1 63 ? 9.773 9.018 -10.043 1.00 73.69 63 ASN A CA 1
ATOM 457 C C . ASN A 1 63 ? 9.178 7.814 -9.289 1.00 73.69 63 ASN A C 1
ATOM 459 O O . ASN A 1 63 ? 7.980 7.814 -9.002 1.00 73.69 63 ASN A O 1
ATOM 463 N N . ASN A 1 64 ? 9.998 6.805 -8.983 1.00 69.31 64 ASN A N 1
ATOM 464 C CA . ASN A 1 64 ? 9.553 5.537 -8.388 1.00 69.31 64 ASN A CA 1
ATOM 465 C C . ASN A 1 64 ? 10.094 5.283 -6.971 1.00 69.31 64 ASN A C 1
ATOM 467 O O . ASN A 1 64 ? 9.704 4.315 -6.329 1.00 69.31 64 ASN A O 1
ATOM 471 N N . TYR A 1 65 ? 10.992 6.131 -6.471 1.00 73.19 65 TYR A N 1
ATOM 472 C CA . TYR A 1 65 ? 11.629 6.006 -5.158 1.00 73.19 65 TYR A CA 1
ATOM 473 C C . TYR A 1 65 ? 12.303 4.645 -4.887 1.00 73.19 65 TYR A C 1
ATOM 475 O O . TYR A 1 65 ? 12.359 4.219 -3.734 1.00 73.19 65 TYR A O 1
ATOM 483 N N . PHE A 1 66 ? 12.860 3.985 -5.916 1.00 73.31 66 PHE A N 1
ATOM 484 C CA . PHE A 1 66 ? 13.548 2.689 -5.772 1.00 73.31 66 PHE A CA 1
ATOM 485 C C . PHE A 1 66 ? 14.662 2.737 -4.719 1.00 73.31 66 PHE A C 1
ATOM 487 O O . PHE A 1 66 ? 14.741 1.888 -3.833 1.00 73.31 66 PHE A O 1
ATOM 494 N N . TYR A 1 67 ? 15.492 3.778 -4.784 1.00 79.25 67 TYR A N 1
ATOM 495 C CA . TYR A 1 67 ? 16.602 4.004 -3.873 1.00 79.25 67 TYR A CA 1
ATOM 496 C C . TYR A 1 67 ? 16.510 5.408 -3.279 1.00 79.25 67 TYR A C 1
ATOM 498 O O . TYR A 1 67 ? 16.597 6.423 -3.975 1.00 79.25 67 TYR A O 1
ATOM 506 N N . THR A 1 68 ? 16.382 5.476 -1.955 1.00 71.25 68 THR A N 1
ATOM 507 C CA . THR A 1 68 ? 16.291 6.750 -1.223 1.00 71.25 68 THR A CA 1
ATOM 508 C C . THR A 1 68 ? 17.659 7.274 -0.775 1.00 71.25 68 THR A C 1
ATOM 510 O O . THR A 1 68 ? 17.779 8.429 -0.363 1.00 71.25 68 THR A O 1
ATOM 513 N N . SER A 1 69 ? 18.714 6.451 -0.857 1.00 77.94 69 SER A N 1
ATOM 514 C CA . SER A 1 69 ? 20.083 6.817 -0.481 1.00 77.94 69 SER A CA 1
ATOM 515 C C . SER A 1 69 ? 21.141 6.127 -1.351 1.00 77.94 69 SER A C 1
ATOM 517 O O . SER A 1 69 ? 20.901 5.068 -1.927 1.00 77.94 69 SER A O 1
ATOM 519 N N . TRP A 1 70 ? 22.346 6.705 -1.398 1.00 80.56 70 TRP A N 1
ATOM 520 C CA . TRP A 1 70 ? 23.500 6.102 -2.078 1.00 80.56 70 TRP A CA 1
ATOM 521 C C . TRP A 1 70 ? 23.910 4.753 -1.482 1.00 80.56 70 TRP A C 1
ATOM 523 O O . TRP A 1 70 ? 24.338 3.872 -2.218 1.00 80.56 70 TRP A O 1
ATOM 533 N N . GLY A 1 71 ? 23.745 4.574 -0.167 1.00 78.69 71 GLY A N 1
ATOM 534 C CA . GLY A 1 71 ? 24.037 3.303 0.498 1.00 78.69 71 GLY A CA 1
ATOM 535 C C . GLY A 1 71 ? 23.134 2.171 0.006 1.00 78.69 71 GLY A C 1
ATOM 536 O O . GLY A 1 71 ? 23.630 1.082 -0.260 1.00 78.69 71 GLY A O 1
ATOM 537 N N . GLN A 1 72 ? 21.839 2.451 -0.198 1.00 72.06 72 GLN A N 1
ATOM 538 C CA . GLN A 1 72 ? 20.894 1.475 -0.755 1.00 72.06 72 GLN A CA 1
ATOM 539 C C . GLN A 1 72 ? 21.255 1.093 -2.191 1.00 72.06 72 GLN A C 1
ATOM 541 O O . GLN A 1 72 ? 21.267 -0.087 -2.523 1.00 72.06 72 GLN A O 1
ATOM 546 N N . LEU A 1 73 ? 21.608 2.078 -3.024 1.00 81.94 73 LEU A N 1
ATOM 547 C CA . LEU A 1 73 ? 22.054 1.814 -4.391 1.00 81.94 73 LEU A CA 1
ATOM 548 C C . LEU A 1 73 ? 23.336 0.965 -4.413 1.00 81.94 73 LEU A C 1
ATOM 550 O O . LEU A 1 73 ? 23.426 0.005 -5.171 1.00 81.94 73 LEU A O 1
ATOM 554 N N . HIS A 1 74 ? 24.317 1.284 -3.562 1.00 82.50 74 HIS A N 1
ATOM 555 C CA . HIS A 1 74 ? 25.568 0.528 -3.483 1.00 82.50 74 HIS A CA 1
ATOM 556 C C . HIS A 1 74 ? 25.340 -0.921 -3.037 1.00 82.50 74 HIS A C 1
ATOM 558 O O . HIS A 1 74 ? 25.921 -1.833 -3.620 1.00 82.50 74 HIS A O 1
ATOM 564 N N . GLN A 1 75 ? 24.476 -1.140 -2.038 1.00 73.38 75 GLN A N 1
ATOM 565 C CA . GLN A 1 75 ? 24.094 -2.477 -1.568 1.00 73.38 75 GLN A CA 1
ATOM 566 C C . GLN A 1 75 ? 23.402 -3.292 -2.665 1.00 73.38 75 GLN A C 1
ATOM 568 O O . GLN A 1 75 ? 23.763 -4.445 -2.884 1.00 73.38 75 GLN A O 1
ATOM 573 N N . ALA A 1 76 ? 22.464 -2.686 -3.396 1.00 72.19 76 ALA A N 1
ATOM 574 C CA . ALA A 1 76 ? 21.783 -3.354 -4.502 1.00 72.19 76 ALA A CA 1
ATOM 575 C C . ALA A 1 76 ? 22.758 -3.757 -5.620 1.00 72.19 76 ALA A C 1
ATOM 577 O O . ALA A 1 76 ? 22.737 -4.896 -6.080 1.00 72.19 76 ALA A O 1
ATOM 578 N N . LEU A 1 77 ? 23.674 -2.858 -6.000 1.00 76.38 77 LEU A N 1
ATOM 579 C CA . LEU A 1 77 ? 24.709 -3.161 -6.990 1.00 76.38 77 LEU A CA 1
ATOM 580 C C . LEU A 1 77 ? 25.635 -4.288 -6.512 1.00 76.38 77 LEU A C 1
ATOM 582 O O . LEU A 1 77 ? 25.904 -5.214 -7.268 1.00 76.38 77 LEU A O 1
ATOM 586 N N . THR A 1 78 ? 26.085 -4.260 -5.254 1.00 74.25 78 THR A N 1
ATOM 587 C CA . THR A 1 78 ? 26.973 -5.310 -4.718 1.00 74.25 78 THR A CA 1
ATOM 588 C C . THR A 1 78 ? 26.293 -6.676 -4.648 1.00 74.25 78 THR A C 1
ATOM 590 O O . THR A 1 78 ? 26.897 -7.658 -5.068 1.00 74.25 78 THR A O 1
ATOM 593 N N . GLN A 1 79 ? 25.031 -6.754 -4.216 1.00 61.88 79 GLN A N 1
ATOM 594 C CA . GLN A 1 79 ? 24.279 -8.017 -4.198 1.00 61.88 79 GLN A CA 1
ATOM 595 C C . GLN A 1 79 ? 24.112 -8.621 -5.599 1.00 61.88 79 GLN A C 1
ATOM 597 O O . GLN A 1 79 ? 24.220 -9.835 -5.765 1.00 61.88 79 GLN A O 1
ATOM 602 N N . GLN A 1 80 ? 23.921 -7.785 -6.620 1.00 50.97 80 GLN A N 1
ATOM 603 C CA . GLN A 1 80 ? 23.744 -8.246 -7.996 1.00 50.97 80 GLN A CA 1
ATOM 604 C C . GLN A 1 80 ? 25.045 -8.778 -8.625 1.00 50.97 80 GLN A C 1
ATOM 606 O O . GLN A 1 80 ? 24.995 -9.705 -9.431 1.00 50.97 80 GLN A O 1
ATOM 611 N N . PHE A 1 81 ? 26.212 -8.262 -8.217 1.00 48.66 81 PHE A N 1
ATOM 612 C CA . PHE A 1 81 ? 27.521 -8.764 -8.666 1.00 48.66 81 PHE A CA 1
ATOM 613 C C . PHE A 1 81 ? 28.063 -9.936 -7.834 1.00 48.66 81 PHE A C 1
ATOM 615 O O . PHE A 1 81 ? 28.944 -10.651 -8.304 1.00 48.66 81 PHE A O 1
ATOM 622 N N . SER A 1 82 ? 27.527 -10.184 -6.635 1.00 49.00 82 SER A N 1
ATOM 623 C CA . SER A 1 82 ? 27.846 -11.379 -5.836 1.00 49.00 82 SER A CA 1
ATOM 624 C C . SER A 1 82 ? 26.985 -12.605 -6.184 1.00 49.00 82 SER A C 1
ATOM 626 O O . SER A 1 82 ? 27.291 -13.702 -5.732 1.00 49.00 82 SER A O 1
ATOM 628 N N . GLY A 1 83 ? 25.933 -12.444 -6.998 1.00 41.59 83 GLY A N 1
ATOM 629 C CA . GLY A 1 83 ? 24.998 -13.512 -7.386 1.00 41.59 83 GLY A CA 1
ATOM 630 C C . GLY A 1 83 ? 25.413 -14.375 -8.588 1.00 41.59 83 GLY A C 1
ATOM 631 O O . GLY A 1 83 ? 24.694 -15.308 -8.943 1.00 41.59 83 GLY A O 1
ATOM 632 N N . VAL A 1 84 ? 26.562 -14.113 -9.221 1.00 36.56 84 VAL A N 1
ATOM 633 C CA . VAL A 1 84 ? 27.096 -14.956 -10.308 1.00 36.56 84 VAL A CA 1
ATOM 634 C C . VAL A 1 84 ? 27.837 -16.144 -9.687 1.00 36.56 84 VAL A C 1
ATOM 636 O O . VAL A 1 84 ? 29.062 -16.162 -9.628 1.00 36.56 84 VAL A O 1
ATOM 639 N N . GLY A 1 85 ? 27.101 -17.116 -9.142 1.00 34.56 85 GLY A N 1
ATOM 640 C CA . GLY A 1 85 ? 27.749 -18.274 -8.518 1.00 34.56 85 GLY A CA 1
ATOM 641 C C . GLY A 1 85 ? 26.883 -19.399 -7.961 1.00 34.56 85 GLY A C 1
ATOM 642 O O . GLY A 1 85 ? 27.461 -20.391 -7.532 1.00 34.56 85 GLY A O 1
ATOM 643 N N . GLN A 1 86 ? 25.548 -19.318 -7.955 1.00 32.47 86 GLN A N 1
ATOM 644 C CA . GLN A 1 86 ? 24.719 -20.452 -7.514 1.00 32.47 86 GLN A CA 1
ATOM 645 C C . GLN A 1 86 ? 23.475 -20.623 -8.384 1.00 32.47 86 GLN A C 1
ATOM 647 O O . GLN A 1 86 ? 22.368 -20.220 -8.043 1.00 32.47 86 GLN A O 1
ATOM 652 N N . SER A 1 87 ? 23.678 -21.268 -9.530 1.00 28.67 87 SER A N 1
ATOM 653 C CA . SER A 1 87 ? 22.628 -21.993 -10.235 1.00 28.67 87 SER A CA 1
ATOM 654 C C . SER A 1 87 ? 22.770 -23.484 -9.927 1.00 28.67 87 SER A C 1
ATOM 656 O O . SER A 1 87 ? 23.736 -24.103 -10.368 1.00 28.67 87 SER A O 1
ATOM 658 N N . GLY A 1 88 ? 21.785 -24.056 -9.233 1.00 26.64 88 GLY A N 1
ATOM 659 C CA . GLY A 1 88 ? 21.492 -25.488 -9.292 1.00 26.64 88 GLY A CA 1
ATOM 660 C C . GLY A 1 88 ? 21.646 -26.278 -7.990 1.00 26.64 88 GLY A C 1
ATOM 661 O O . GLY A 1 88 ? 22.746 -26.405 -7.470 1.00 26.64 88 GLY A O 1
ATOM 662 N N . GLN A 1 89 ? 20.531 -26.927 -7.625 1.00 23.41 89 GLN A N 1
ATOM 663 C CA . GLN A 1 89 ? 20.398 -28.227 -6.937 1.00 23.41 89 GLN A CA 1
ATOM 664 C C . GLN A 1 89 ? 19.963 -28.254 -5.452 1.00 23.41 89 GLN A C 1
ATOM 666 O O . GLN A 1 89 ? 20.138 -27.279 -4.727 1.00 23.41 89 GLN A O 1
ATOM 671 N N . PRO A 1 90 ? 19.231 -29.327 -5.064 1.00 27.16 90 PRO A N 1
ATOM 672 C CA . PRO A 1 90 ? 18.045 -29.254 -4.214 1.00 27.16 90 PRO A CA 1
ATOM 673 C C . PRO A 1 90 ? 18.318 -29.500 -2.725 1.00 27.16 90 PRO A C 1
ATOM 675 O O . PRO A 1 90 ? 19.347 -30.032 -2.322 1.00 27.16 90 PRO A O 1
ATOM 678 N N . SER A 1 91 ? 17.312 -29.138 -1.930 1.00 32.72 91 SER A N 1
ATOM 679 C CA . SER A 1 91 ? 17.153 -29.371 -0.494 1.00 32.72 91 SER A CA 1
ATOM 680 C C . SER A 1 91 ? 17.697 -30.719 0.002 1.00 32.72 91 SER A C 1
ATOM 682 O O . SER A 1 91 ? 17.177 -31.769 -0.381 1.00 32.72 91 SER A O 1
ATOM 684 N N . GLN A 1 92 ? 18.646 -30.674 0.942 1.00 25.75 92 GLN A N 1
ATOM 685 C CA . GLN A 1 92 ? 18.895 -31.750 1.901 1.00 25.75 92 GLN A CA 1
ATOM 686 C C . GLN A 1 92 ? 19.135 -31.202 3.312 1.00 25.75 92 GLN A C 1
ATOM 688 O O . GLN A 1 92 ? 19.513 -30.054 3.525 1.00 25.75 92 GLN A O 1
ATOM 693 N N . GLN A 1 93 ? 18.803 -32.065 4.259 1.00 23.95 93 GLN A N 1
ATOM 694 C CA . GLN A 1 93 ? 18.430 -31.830 5.643 1.00 23.95 93 GLN A CA 1
ATOM 695 C C . GLN A 1 93 ? 19.656 -31.839 6.581 1.00 23.95 93 GLN A C 1
ATOM 697 O O . GLN A 1 93 ? 20.584 -32.611 6.379 1.00 23.95 93 GLN A O 1
ATOM 702 N N . ALA A 1 94 ? 19.602 -30.967 7.593 1.00 30.19 94 ALA A N 1
ATOM 703 C CA . ALA A 1 94 ? 20.348 -30.855 8.859 1.00 30.19 94 ALA A CA 1
ATOM 704 C C . ALA A 1 94 ? 21.522 -31.807 9.206 1.00 30.19 94 ALA A C 1
ATOM 706 O O . ALA A 1 94 ? 21.331 -33.013 9.252 1.00 30.19 94 ALA A O 1
ATOM 707 N N . THR A 1 95 ? 22.621 -31.223 9.728 1.00 21.52 95 THR A N 1
ATOM 708 C CA . THR A 1 95 ? 23.236 -31.560 11.043 1.00 21.52 95 THR A CA 1
ATOM 709 C C . THR A 1 95 ? 24.299 -30.526 11.479 1.00 21.52 95 THR A C 1
ATOM 711 O O . THR A 1 95 ? 25.218 -30.246 10.722 1.00 21.52 95 THR A O 1
ATOM 714 N N . GLY A 1 96 ? 24.220 -30.055 12.735 1.00 23.19 96 GLY A N 1
ATOM 715 C CA . GLY A 1 96 ? 25.375 -29.911 13.648 1.00 23.19 96 GLY A CA 1
ATOM 716 C C . GLY A 1 96 ? 26.311 -28.687 13.576 1.00 23.19 96 GLY A C 1
ATOM 717 O O . GLY A 1 96 ? 27.236 -28.650 12.781 1.00 23.19 96 GLY A O 1
ATOM 718 N N . THR A 1 97 ? 26.164 -27.791 14.567 1.00 25.00 97 THR A N 1
ATOM 719 C CA . THR A 1 97 ? 27.227 -27.104 15.356 1.00 25.00 97 THR A CA 1
ATOM 720 C C . THR A 1 97 ? 28.443 -26.462 14.660 1.00 25.00 97 THR A C 1
ATOM 722 O O . THR A 1 97 ? 29.396 -27.143 14.303 1.00 25.00 97 THR A O 1
ATOM 725 N N . SER A 1 98 ? 28.531 -25.124 14.707 1.00 25.53 98 SER A N 1
ATOM 726 C CA . SER A 1 98 ? 29.517 -24.350 15.507 1.00 25.53 98 SER A CA 1
ATOM 727 C C . SER A 1 98 ? 29.655 -22.899 15.007 1.00 25.53 98 SER A C 1
ATOM 729 O O . SER A 1 98 ? 29.729 -22.616 13.817 1.00 25.53 98 SER A O 1
ATOM 731 N N . THR A 1 99 ? 29.657 -21.952 15.948 1.00 31.80 99 THR A N 1
ATOM 732 C CA . THR A 1 99 ? 29.864 -20.507 15.735 1.00 31.80 99 THR A CA 1
ATOM 733 C C . THR A 1 99 ? 31.303 -20.169 15.339 1.00 31.80 99 THR A C 1
ATOM 735 O O . THR A 1 99 ? 32.227 -20.780 15.878 1.00 31.80 99 THR A O 1
ATOM 738 N N . PRO A 1 100 ? 31.517 -19.050 14.621 1.00 27.33 100 PRO A N 1
ATOM 739 C CA . PRO A 1 100 ? 32.373 -18.017 15.215 1.00 27.33 100 PRO A CA 1
ATOM 740 C C . PRO A 1 100 ? 31.783 -16.595 15.176 1.00 27.33 100 PRO A C 1
ATOM 742 O O . PRO A 1 100 ? 31.214 -16.132 14.191 1.00 27.33 100 PRO A O 1
ATOM 745 N N . LYS A 1 101 ? 31.992 -15.890 16.296 1.00 30.02 101 LYS A N 1
ATOM 746 C CA . LYS A 1 101 ? 31.758 -14.457 16.528 1.00 30.02 101 LYS A CA 1
ATOM 747 C C . LYS A 1 101 ? 32.431 -13.589 15.457 1.00 30.02 101 LYS A C 1
ATOM 749 O O . LYS A 1 101 ? 33.656 -13.576 15.368 1.00 30.02 101 LYS A O 1
ATOM 754 N N . VAL A 1 102 ? 31.649 -12.740 14.789 1.00 26.97 102 VAL A N 1
ATOM 755 C CA . VAL A 1 102 ? 32.146 -11.535 14.107 1.00 26.97 102 VAL A CA 1
ATOM 756 C C . VAL A 1 102 ? 31.492 -10.306 14.742 1.00 26.97 102 VAL A C 1
ATOM 758 O O . VAL A 1 102 ? 30.288 -10.252 14.976 1.00 26.97 102 VAL A O 1
ATOM 761 N N . ARG A 1 103 ? 32.334 -9.338 15.094 1.00 22.98 103 ARG A N 1
A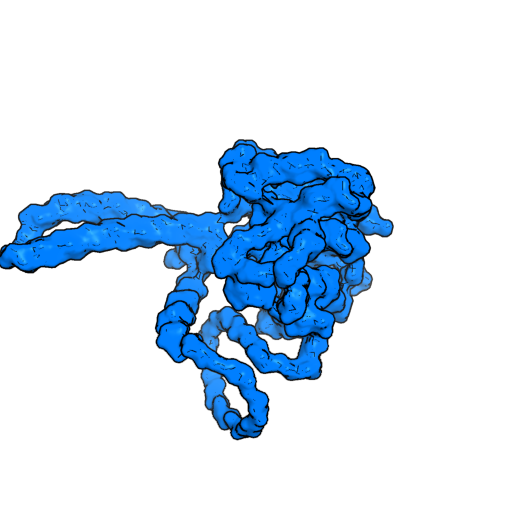TOM 762 C CA . ARG A 1 103 ? 32.007 -8.075 15.767 1.00 22.98 103 ARG A CA 1
ATOM 763 C C . ARG A 1 103 ? 31.297 -7.122 14.783 1.00 22.98 103 ARG A C 1
ATOM 765 O O . ARG A 1 103 ? 31.821 -6.956 13.684 1.00 22.98 103 ARG A O 1
ATOM 772 N N . PRO A 1 104 ? 30.178 -6.456 15.130 1.00 29.11 104 PRO A N 1
ATOM 773 C CA . PRO A 1 104 ? 29.545 -5.517 14.208 1.00 29.11 104 PRO A CA 1
ATOM 774 C C . PRO A 1 104 ? 30.163 -4.113 14.300 1.00 29.11 104 PRO A C 1
ATOM 776 O O . PRO A 1 104 ? 30.300 -3.550 15.387 1.00 29.11 104 PRO A O 1
ATOM 779 N N . SER A 1 105 ? 30.492 -3.544 13.138 1.00 24.95 105 SER A N 1
ATOM 780 C CA . SER A 1 105 ? 30.726 -2.106 12.936 1.00 24.95 105 SER A CA 1
ATOM 781 C C . SER A 1 105 ? 29.401 -1.399 12.591 1.00 24.95 105 SER A C 1
ATOM 783 O O . SER A 1 105 ? 28.532 -2.018 11.975 1.00 24.95 105 SER A O 1
ATOM 785 N N . PRO A 1 106 ? 29.209 -0.116 12.956 1.00 31.09 106 PRO A N 1
ATOM 786 C CA . PRO A 1 106 ? 27.918 0.555 12.857 1.00 31.09 106 PRO A CA 1
ATOM 787 C C . PRO A 1 106 ? 27.699 1.152 11.460 1.00 31.09 106 PRO A C 1
ATOM 789 O O . PRO A 1 106 ? 28.342 2.124 11.073 1.00 31.09 106 PRO A O 1
ATOM 792 N N . GLY A 1 107 ? 26.756 0.587 10.710 1.00 28.62 107 GLY A N 1
ATOM 793 C CA . GLY A 1 107 ? 26.285 1.108 9.428 1.00 28.62 107 GLY A CA 1
ATOM 794 C C . GLY A 1 107 ? 24.930 0.492 9.100 1.00 28.62 107 GLY A C 1
ATOM 795 O O . GLY A 1 107 ? 24.787 -0.722 9.126 1.00 28.62 107 GLY A O 1
ATOM 796 N N . VAL A 1 108 ? 23.928 1.343 8.878 1.00 37.44 108 VAL A N 1
ATOM 797 C CA . VAL A 1 108 ? 22.499 1.017 8.735 1.00 37.44 108 VAL A CA 1
ATOM 798 C C . VAL A 1 108 ? 22.268 -0.206 7.835 1.00 37.44 108 VAL A C 1
ATOM 800 O O . VAL A 1 108 ? 22.446 -0.144 6.618 1.00 37.44 108 VAL A O 1
ATOM 803 N N . LEU A 1 109 ? 21.862 -1.307 8.469 1.00 39.78 109 LEU A N 1
ATOM 804 C CA . LEU A 1 109 ? 21.448 -2.554 7.837 1.00 39.78 109 LEU A CA 1
ATOM 805 C C . LEU A 1 109 ? 20.115 -2.322 7.111 1.00 39.78 109 LEU A C 1
ATOM 807 O O . LEU A 1 109 ? 19.125 -1.942 7.735 1.00 39.78 109 LEU A O 1
ATOM 811 N N . ALA A 1 110 ? 20.069 -2.591 5.807 1.00 33.38 110 ALA A N 1
ATOM 812 C CA . ALA A 1 110 ? 18.888 -3.264 5.282 1.00 33.38 110 ALA A CA 1
ATOM 813 C C . ALA A 1 110 ? 18.863 -4.631 5.988 1.00 33.38 110 ALA A C 1
ATOM 815 O O . ALA A 1 110 ? 19.896 -5.306 5.946 1.00 33.38 110 ALA A O 1
ATOM 816 N N . PRO A 1 111 ? 17.799 -5.019 6.713 1.00 37.34 111 PRO A N 1
ATOM 817 C CA . PRO A 1 111 ? 17.820 -6.288 7.421 1.00 37.34 111 PRO A CA 1
ATOM 818 C C . PRO A 1 111 ? 17.960 -7.409 6.394 1.00 37.34 111 PRO A C 1
ATOM 820 O O . PRO A 1 111 ? 17.094 -7.591 5.539 1.00 37.34 111 PRO A O 1
ATOM 823 N N . SER A 1 112 ? 19.069 -8.141 6.460 1.00 36.62 112 SER A N 1
ATOM 824 C CA . SER A 1 112 ? 19.138 -9.488 5.921 1.00 36.62 112 SER A CA 1
ATOM 825 C C . SER A 1 112 ? 18.041 -10.286 6.615 1.00 36.62 112 SER A C 1
ATOM 827 O O . SER A 1 112 ? 18.061 -10.479 7.830 1.00 36.62 112 SER A O 1
ATOM 829 N N . VAL A 1 113 ? 17.040 -10.660 5.832 1.00 42.91 113 VAL A N 1
ATOM 830 C CA . VAL A 1 113 ? 15.928 -11.504 6.243 1.00 42.91 113 VAL A CA 1
ATOM 831 C C . VAL A 1 113 ? 16.504 -12.850 6.712 1.00 42.91 113 VAL A C 1
ATOM 833 O O . VAL A 1 113 ? 17.185 -13.499 5.916 1.00 42.91 113 VAL A O 1
ATOM 836 N N . PRO A 1 114 ? 16.318 -13.265 7.979 1.00 38.09 114 PRO A N 1
ATOM 837 C CA . PRO A 1 114 ? 16.825 -14.550 8.449 1.00 38.09 114 PRO A CA 1
ATOM 838 C C . PRO A 1 114 ? 16.151 -15.692 7.680 1.00 38.09 114 PRO A C 1
ATOM 840 O O . PRO A 1 114 ? 14.931 -15.828 7.719 1.00 38.09 114 PRO A O 1
ATOM 843 N N . THR A 1 115 ? 16.939 -16.510 6.982 1.00 46.12 115 THR A N 1
ATOM 844 C CA . THR A 1 115 ? 16.455 -17.706 6.268 1.00 46.12 115 THR A CA 1
ATOM 845 C C . THR A 1 115 ? 16.147 -18.874 7.206 1.00 46.12 115 THR A C 1
ATOM 847 O O . THR A 1 115 ? 15.402 -19.769 6.823 1.00 46.12 115 THR A O 1
ATOM 850 N N . ASP A 1 116 ? 16.644 -18.824 8.446 1.00 42.75 116 ASP A N 1
ATOM 851 C CA . ASP A 1 116 ? 16.398 -19.828 9.480 1.00 42.75 116 ASP A CA 1
ATOM 852 C C . ASP A 1 116 ? 15.537 -19.217 10.593 1.00 42.75 116 ASP A C 1
ATOM 854 O O . ASP A 1 116 ? 16.015 -18.468 11.449 1.00 42.75 116 ASP A O 1
ATOM 858 N N . MET A 1 117 ? 14.235 -19.501 10.558 1.00 52.56 117 MET A N 1
ATOM 859 C CA . MET A 1 117 ? 13.310 -19.102 11.616 1.00 52.56 117 MET A CA 1
ATOM 860 C C . MET A 1 117 ? 13.358 -20.098 12.774 1.00 52.56 117 MET A C 1
ATOM 862 O O . MET A 1 117 ? 13.086 -21.282 12.592 1.00 52.56 117 MET A O 1
ATOM 866 N N . ASP A 1 118 ? 13.627 -19.599 13.981 1.00 52.69 118 ASP A N 1
ATOM 867 C CA . ASP A 1 118 ? 13.332 -20.321 15.219 1.00 52.69 118 ASP A CA 1
ATOM 868 C C . ASP A 1 118 ? 11.803 -20.504 15.324 1.00 52.69 118 ASP A C 1
ATOM 870 O O . ASP A 1 118 ? 11.083 -19.496 15.374 1.00 52.69 118 ASP A O 1
ATOM 874 N N . PRO A 1 119 ? 11.273 -21.741 15.383 1.00 53.12 119 PRO A N 1
ATOM 875 C CA . PRO A 1 119 ? 9.844 -22.001 15.561 1.00 53.12 119 PRO A CA 1
ATOM 876 C C . PRO A 1 119 ? 9.237 -21.276 16.773 1.00 53.12 119 PRO A C 1
ATOM 878 O O . PRO A 1 119 ? 8.060 -20.921 16.745 1.00 53.12 119 PRO A O 1
ATOM 881 N N . ALA A 1 120 ? 10.031 -20.977 17.811 1.00 54.41 120 ALA A N 1
ATOM 882 C CA . ALA A 1 120 ? 9.593 -20.223 18.990 1.00 54.41 120 ALA A CA 1
ATOM 883 C C . ALA A 1 120 ? 9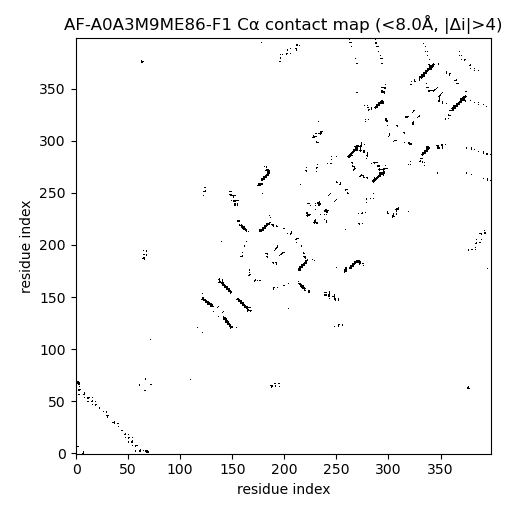.343 -18.721 18.723 1.00 54.41 120 ALA A C 1
ATOM 885 O O . ALA A 1 120 ? 8.805 -18.004 19.576 1.00 54.41 120 ALA A O 1
ATOM 886 N N . SER A 1 121 ? 9.729 -18.223 17.545 1.00 56.22 121 SER A N 1
ATOM 887 C CA . SER A 1 121 ? 9.487 -16.849 17.099 1.00 56.22 121 SER A CA 1
ATOM 888 C C . SER A 1 121 ? 8.247 -16.699 16.210 1.00 56.22 121 SER A C 1
ATOM 890 O O . SER A 1 121 ? 7.816 -15.568 15.969 1.00 56.22 121 SER A O 1
ATOM 892 N N . ALA A 1 122 ? 7.632 -17.811 15.782 1.00 57.72 122 ALA A N 1
ATOM 893 C CA . ALA A 1 122 ? 6.421 -17.794 14.972 1.00 57.72 122 ALA A CA 1
ATOM 894 C C . ALA A 1 122 ? 5.311 -16.994 15.671 1.00 57.72 122 ALA A C 1
ATOM 896 O O . ALA A 1 122 ? 4.988 -17.191 16.842 1.00 57.72 122 ALA A O 1
ATOM 897 N N . GLY A 1 123 ? 4.749 -16.037 14.939 1.00 58.50 123 GLY A N 1
ATOM 898 C CA . GLY A 1 123 ? 3.731 -15.135 15.449 1.00 58.50 123 GLY A CA 1
ATOM 899 C C . GLY A 1 123 ? 4.199 -14.091 16.463 1.00 58.50 123 GLY A C 1
ATOM 900 O O . GLY A 1 123 ? 3.453 -13.716 17.369 1.00 58.50 123 GLY A O 1
ATOM 901 N N . ARG A 1 124 ? 5.427 -13.592 16.303 1.00 72.62 124 ARG A N 1
ATOM 902 C CA . ARG A 1 124 ? 5.938 -12.424 17.029 1.00 72.62 124 ARG A CA 1
ATOM 903 C C . ARG A 1 124 ? 6.317 -11.317 16.051 1.00 72.62 124 ARG A C 1
ATOM 905 O O . ARG A 1 124 ? 6.726 -11.577 14.923 1.00 72.62 124 ARG A O 1
ATOM 912 N N . ILE A 1 125 ? 6.205 -10.075 16.510 1.00 84.94 125 ILE A N 1
ATOM 913 C CA . ILE A 1 125 ? 6.795 -8.920 15.833 1.00 84.94 125 ILE A CA 1
ATOM 914 C C . ILE A 1 125 ? 8.217 -8.752 16.358 1.00 84.94 125 ILE A C 1
ATOM 916 O O . ILE A 1 125 ? 8.423 -8.621 17.567 1.00 84.94 125 ILE A O 1
ATOM 920 N N . GLN A 1 126 ? 9.193 -8.759 15.455 1.00 87.62 126 GLN A N 1
ATOM 921 C CA . GLN A 1 126 ? 10.584 -8.463 15.788 1.00 87.62 126 GLN A CA 1
ATOM 922 C C . GLN A 1 126 ? 10.848 -6.983 15.521 1.00 87.62 126 GLN A C 1
ATOM 924 O O . GLN A 1 126 ? 10.749 -6.553 14.378 1.00 87.62 126 GLN A O 1
ATOM 929 N N . VAL A 1 127 ? 11.151 -6.197 16.558 1.00 88.06 127 VAL A N 1
ATOM 930 C CA . VAL A 1 127 ? 11.423 -4.756 16.422 1.00 88.06 127 VAL A CA 1
ATOM 931 C C . VAL A 1 127 ? 12.916 -4.528 16.209 1.00 88.06 127 VAL A C 1
ATOM 933 O O . VAL A 1 127 ? 13.723 -4.875 17.068 1.00 88.06 127 VAL A O 1
ATOM 936 N N . HIS A 1 128 ? 13.272 -3.896 15.092 1.00 87.31 128 HIS A N 1
ATOM 937 C CA . HIS A 1 128 ? 14.659 -3.609 14.711 1.00 87.31 128 HIS A CA 1
ATOM 938 C C . HIS A 1 128 ? 15.101 -2.214 15.137 1.00 87.31 128 HIS A C 1
ATOM 940 O O . HIS A 1 128 ? 16.227 -2.013 15.585 1.00 87.31 128 HIS A O 1
ATOM 946 N N . SER A 1 129 ? 14.222 -1.220 14.985 1.00 87.50 129 SER A N 1
ATOM 947 C CA . SER A 1 129 ? 14.513 0.155 15.395 1.00 87.50 129 SER A CA 1
ATOM 948 C C . SER A 1 129 ? 13.251 0.961 15.678 1.00 87.50 129 SER A C 1
ATOM 950 O O . SER A 1 129 ? 12.164 0.645 15.194 1.00 87.50 129 SER A O 1
ATOM 952 N N . VAL A 1 130 ? 13.413 2.024 16.468 1.00 88.88 130 VAL A N 1
ATOM 953 C CA . VAL A 1 130 ? 12.341 2.928 16.893 1.00 88.88 130 VAL A CA 1
ATOM 954 C C . VAL A 1 130 ? 12.808 4.370 16.721 1.00 88.88 130 VAL A C 1
ATOM 956 O O . VAL A 1 130 ? 13.91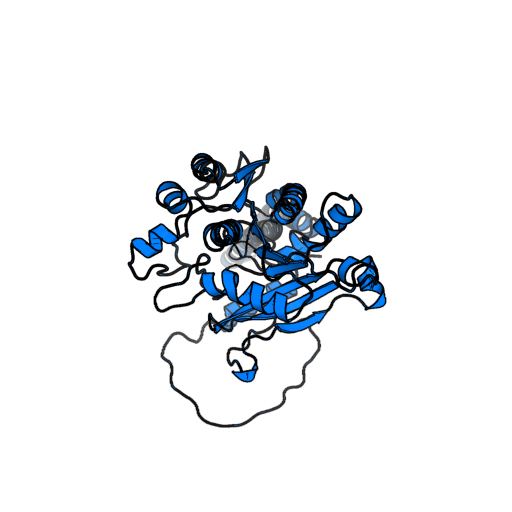8 4.718 17.125 1.00 88.88 130 VAL A O 1
ATOM 959 N N . THR A 1 131 ? 11.975 5.226 16.130 1.00 85.94 131 THR A N 1
ATOM 960 C CA . THR A 1 131 ? 12.300 6.645 15.945 1.00 85.94 131 THR A CA 1
ATOM 961 C C . THR A 1 131 ? 11.879 7.505 17.136 1.00 85.94 131 THR A C 1
ATOM 963 O O . THR A 1 131 ? 10.847 7.279 17.771 1.00 85.94 131 THR A O 1
ATOM 966 N N . GLY A 1 132 ? 12.664 8.553 17.401 1.00 87.25 132 GLY A N 1
ATOM 967 C CA . GLY A 1 132 ? 12.389 9.536 18.449 1.00 87.25 132 GLY A CA 1
ATOM 968 C C . GLY A 1 132 ? 12.529 8.992 19.873 1.00 87.25 132 GLY A C 1
ATOM 969 O O . GLY A 1 132 ? 12.785 7.812 20.097 1.00 87.25 132 GLY A O 1
ATOM 970 N N . THR A 1 133 ? 12.361 9.875 20.854 1.00 90.06 133 THR A N 1
ATOM 971 C CA . THR A 1 133 ? 12.390 9.530 22.282 1.00 90.06 133 THR A CA 1
ATOM 972 C C . THR A 1 133 ? 10.976 9.448 22.867 1.00 90.06 133 THR A C 1
ATOM 974 O O . THR A 1 133 ? 10.062 10.091 22.339 1.00 90.06 133 THR A O 1
ATOM 977 N N . PRO A 1 134 ? 10.770 8.754 24.005 1.00 90.94 134 PRO A N 1
ATOM 978 C CA . PRO A 1 134 ? 9.466 8.699 24.675 1.00 90.94 134 PRO A CA 1
ATOM 979 C C . PRO A 1 134 ? 8.815 10.070 24.913 1.00 90.94 134 PRO A C 1
ATOM 981 O O . PRO A 1 134 ? 7.606 10.229 24.740 1.00 90.94 134 PRO A O 1
ATOM 984 N N . ALA A 1 135 ? 9.619 11.092 25.224 1.00 90.75 135 ALA A N 1
ATOM 985 C CA . ALA A 1 135 ? 9.143 12.463 25.410 1.00 90.75 135 ALA A CA 1
ATOM 986 C C . ALA A 1 135 ? 8.589 13.099 24.117 1.00 90.75 135 ALA A C 1
ATOM 988 O O . ALA A 1 135 ? 7.712 13.961 24.171 1.00 90.75 135 ALA A O 1
ATOM 989 N N . GLN A 1 136 ? 9.078 12.678 22.946 1.00 92.00 136 GLN A N 1
ATOM 990 C CA . GLN A 1 136 ? 8.660 13.197 21.641 1.00 92.00 136 GLN A CA 1
ATOM 991 C C . GLN A 1 136 ? 7.413 12.490 21.094 1.00 92.00 136 GLN A C 1
ATOM 993 O O . GLN A 1 136 ? 6.635 13.111 20.362 1.00 92.00 136 GLN A O 1
ATOM 998 N N . TRP A 1 137 ? 7.194 11.222 21.456 1.00 94.75 137 TRP A N 1
ATOM 999 C CA . TRP A 1 137 ? 6.150 10.387 20.855 1.00 94.75 137 TRP A CA 1
ATOM 1000 C C . TRP A 1 137 ? 4.734 10.941 21.042 1.00 94.75 137 TRP A C 1
ATOM 1002 O O . TRP A 1 137 ? 3.929 10.894 20.118 1.00 94.75 137 TRP A O 1
ATOM 1012 N N . SER A 1 138 ? 4.437 11.567 22.184 1.00 93.88 138 SER A N 1
ATOM 1013 C CA . SER A 1 138 ? 3.126 12.194 22.442 1.00 93.88 138 SER A CA 1
ATOM 1014 C C . SER A 1 138 ? 2.804 13.393 21.540 1.00 93.88 138 SER A C 1
ATOM 1016 O O . SER A 1 138 ? 1.639 13.794 21.450 1.00 93.88 138 SER A O 1
ATOM 1018 N N . ARG A 1 139 ? 3.816 13.955 20.862 1.00 90.88 139 ARG A N 1
ATOM 1019 C CA . ARG A 1 139 ? 3.695 15.122 19.975 1.00 90.88 139 ARG A CA 1
ATOM 1020 C C . ARG A 1 139 ? 3.860 14.775 18.498 1.00 90.88 139 ARG A C 1
ATOM 1022 O O . ARG A 1 139 ? 3.165 15.363 17.684 1.00 90.88 139 ARG A O 1
ATOM 1029 N N . ARG A 1 140 ? 4.767 13.851 18.164 1.00 88.44 140 ARG A N 1
ATOM 1030 C CA . ARG A 1 140 ? 5.155 13.530 16.774 1.00 88.44 140 ARG A CA 1
ATOM 1031 C C . ARG A 1 140 ? 4.801 12.106 16.337 1.00 88.44 140 ARG A C 1
ATOM 1033 O O . ARG A 1 140 ? 4.995 11.748 15.183 1.00 88.44 140 ARG A O 1
ATOM 1040 N N . GLY A 1 141 ? 4.280 11.289 17.250 1.00 94.44 141 GLY A N 1
ATOM 1041 C CA . GLY A 1 141 ? 4.106 9.867 17.000 1.00 94.44 141 GLY A CA 1
ATOM 1042 C C . GLY A 1 141 ? 5.440 9.127 17.017 1.00 94.44 141 GLY A C 1
ATOM 1043 O O . GLY A 1 141 ? 6.463 9.649 17.468 1.00 94.44 141 GLY A O 1
ATOM 1044 N N . ARG A 1 142 ? 5.407 7.882 16.556 1.00 95.00 142 ARG A N 1
ATOM 1045 C CA . ARG A 1 142 ? 6.547 6.965 16.576 1.00 95.00 142 ARG A CA 1
ATOM 1046 C C . ARG A 1 142 ? 6.513 6.090 15.339 1.00 95.00 142 ARG A C 1
ATOM 1048 O O . ARG A 1 142 ? 5.442 5.633 14.955 1.00 95.00 142 ARG A O 1
ATOM 1055 N N . LEU A 1 143 ? 7.673 5.831 14.755 1.00 96.44 143 LEU A N 1
ATOM 1056 C CA . LEU A 1 143 ? 7.837 4.848 13.692 1.00 96.44 143 LEU A CA 1
ATOM 1057 C C . LEU A 1 143 ? 8.692 3.700 14.224 1.00 96.44 143 LEU A C 1
ATOM 1059 O O . LEU A 1 143 ? 9.745 3.948 14.811 1.00 96.44 143 LEU A O 1
ATOM 1063 N N . GLU A 1 144 ? 8.247 2.470 14.014 1.00 96.38 144 GLU A N 1
ATOM 1064 C CA . GLU A 1 144 ? 9.022 1.263 14.295 1.00 96.38 144 GLU A CA 1
ATOM 1065 C C . GLU A 1 144 ? 9.334 0.545 12.985 1.00 96.38 144 GLU A C 1
ATOM 1067 O O . GLU A 1 144 ? 8.464 0.439 12.129 1.00 96.38 144 GLU A O 1
ATOM 1072 N N . SER A 1 145 ? 10.565 0.070 12.824 1.00 95.19 145 SER A N 1
ATOM 1073 C CA . SER A 1 145 ? 10.942 -0.896 11.786 1.00 95.19 145 SER A CA 1
ATOM 1074 C C . SER A 1 145 ? 10.857 -2.280 12.402 1.00 95.19 145 SER A C 1
ATOM 1076 O O . SER A 1 145 ? 11.442 -2.511 13.466 1.00 95.19 145 SER A O 1
ATOM 1078 N N . VAL A 1 146 ? 10.101 -3.169 11.768 1.00 95.31 146 VAL A N 1
ATOM 1079 C CA . VAL A 1 146 ? 9.791 -4.487 12.309 1.00 95.31 146 VAL A CA 1
ATOM 1080 C C . VAL A 1 146 ? 9.814 -5.564 11.230 1.00 95.31 146 VAL A C 1
ATOM 1082 O O . VAL A 1 146 ? 9.640 -5.270 10.053 1.00 95.31 146 VAL A O 1
ATOM 1085 N N . THR A 1 147 ? 9.957 -6.822 11.633 1.00 96.06 147 THR A N 1
ATOM 1086 C CA . THR A 1 147 ? 9.580 -7.976 10.807 1.00 96.06 147 THR A CA 1
ATOM 1087 C C . THR A 1 147 ? 8.317 -8.602 11.384 1.00 96.06 147 THR A C 1
ATOM 1089 O O . THR A 1 147 ? 8.255 -8.888 12.585 1.00 96.06 147 THR A O 1
ATOM 1092 N N . ILE A 1 148 ? 7.309 -8.796 10.533 1.00 95.19 148 ILE A N 1
ATOM 1093 C CA . ILE A 1 148 ? 6.052 -9.461 10.885 1.00 95.19 148 ILE A CA 1
ATOM 1094 C C . ILE A 1 148 ? 6.149 -10.922 10.462 1.00 95.19 148 ILE A C 1
ATOM 1096 O O . ILE A 1 148 ? 6.404 -11.208 9.296 1.00 95.19 148 ILE A O 1
ATOM 1100 N N . LEU A 1 149 ? 5.933 -11.829 11.414 1.00 94.31 149 LEU A N 1
ATOM 1101 C CA . LEU A 1 149 ? 6.001 -13.273 11.202 1.00 94.31 149 LEU A CA 1
ATOM 1102 C C . LEU A 1 149 ? 4.594 -13.874 11.154 1.00 94.31 149 LEU A C 1
ATOM 1104 O O . LEU A 1 149 ? 3.834 -13.785 12.125 1.00 94.31 149 LEU A O 1
ATOM 1108 N N . GLY A 1 150 ? 4.258 -14.492 10.026 1.00 93.56 150 GLY A N 1
ATOM 1109 C CA . GLY A 1 150 ? 2.989 -15.159 9.794 1.00 93.56 150 GLY A CA 1
ATOM 1110 C C . GLY A 1 150 ? 2.946 -16.534 10.439 1.00 93.56 150 GLY A C 1
ATOM 1111 O O . GLY A 1 150 ? 3.788 -17.385 10.170 1.00 93.56 150 GLY A O 1
ATOM 1112 N N . ALA A 1 151 ? 1.965 -16.747 11.311 1.00 91.25 151 ALA A N 1
ATOM 1113 C CA . ALA A 1 151 ? 1.784 -18.025 11.988 1.00 91.25 151 ALA A CA 1
ATOM 1114 C C . ALA A 1 151 ? 0.990 -19.013 11.121 1.00 91.25 151 ALA A C 1
ATOM 1116 O O . ALA A 1 151 ? 1.192 -20.216 11.241 1.00 91.25 151 ALA A O 1
ATOM 1117 N N . ILE A 1 152 ? 0.097 -18.510 10.260 1.00 93.88 152 ILE A N 1
ATOM 1118 C CA . ILE A 1 152 ? -0.760 -19.320 9.388 1.00 93.88 152 ILE A CA 1
ATOM 1119 C C . ILE A 1 152 ? -0.051 -19.593 8.061 1.00 93.88 152 ILE A C 1
ATOM 1121 O O . ILE A 1 152 ? 0.055 -20.738 7.636 1.00 93.88 152 ILE A O 1
ATOM 1125 N N . SER A 1 153 ? 0.448 -18.542 7.410 1.00 95.75 153 SER A N 1
ATOM 1126 C CA . SER A 1 153 ? 1.107 -18.652 6.102 1.00 95.75 153 SER A CA 1
ATOM 1127 C C . SER A 1 153 ? 2.546 -19.171 6.180 1.00 95.75 153 SER A C 1
ATOM 1129 O O . SER A 1 153 ? 3.088 -19.605 5.166 1.00 95.75 153 SER A O 1
ATOM 1131 N N . GLY A 1 154 ? 3.192 -19.073 7.351 1.00 93.62 154 GLY A N 1
ATOM 1132 C CA . GLY A 1 154 ? 4.632 -19.310 7.516 1.00 93.62 154 GLY A CA 1
ATOM 1133 C C . GLY A 1 154 ? 5.522 -18.254 6.843 1.00 93.62 154 GLY A C 1
ATOM 1134 O O . GLY A 1 154 ? 6.746 -18.384 6.847 1.00 93.62 154 GLY A O 1
ATOM 1135 N N . LEU A 1 155 ? 4.923 -17.214 6.257 1.00 95.06 155 LEU A N 1
ATOM 1136 C CA . LEU A 1 155 ? 5.623 -16.147 5.554 1.00 95.06 155 LEU A CA 1
ATOM 1137 C C . LEU A 1 155 ? 6.031 -15.016 6.502 1.00 95.06 155 LEU A C 1
ATOM 1139 O O . LEU A 1 155 ? 5.569 -14.928 7.639 1.00 95.06 155 LEU A O 1
ATOM 1143 N N . HIS A 1 156 ? 6.896 -14.124 6.030 1.00 94.50 156 HIS A N 1
ATOM 1144 C CA . HIS A 1 156 ? 7.292 -12.937 6.774 1.00 94.50 156 HIS A CA 1
ATOM 1145 C C . HIS A 1 156 ? 7.624 -11.779 5.841 1.00 94.50 156 HIS A C 1
ATOM 1147 O O . HIS A 1 156 ? 8.078 -11.981 4.721 1.00 94.50 156 HIS A O 1
ATOM 1153 N N . GLU A 1 157 ? 7.451 -10.555 6.329 1.00 94.50 157 GLU A N 1
ATOM 1154 C CA . GLU A 1 157 ? 7.815 -9.348 5.587 1.00 94.50 157 GLU A CA 1
ATOM 1155 C C . GLU A 1 157 ? 8.294 -8.262 6.554 1.00 94.50 157 GLU A C 1
ATOM 1157 O O . GLU A 1 157 ? 7.863 -8.187 7.714 1.00 94.50 157 GLU A O 1
ATOM 1162 N N . HIS A 1 158 ? 9.223 -7.434 6.079 1.00 95.44 158 HIS A N 1
ATOM 1163 C CA . HIS A 1 158 ? 9.634 -6.235 6.790 1.00 95.44 158 HIS A CA 1
ATOM 1164 C C . HIS A 1 158 ? 8.560 -5.150 6.637 1.00 95.44 158 HIS A C 1
ATOM 1166 O O . HIS A 1 158 ? 7.995 -4.950 5.563 1.00 95.44 158 HIS A O 1
ATOM 1172 N N . ALA A 1 159 ? 8.279 -4.433 7.721 1.00 97.56 159 ALA A N 1
ATOM 1173 C CA . ALA A 1 159 ? 7.309 -3.354 7.726 1.00 97.56 159 ALA A CA 1
ATOM 1174 C C . ALA A 1 159 ? 7.777 -2.170 8.572 1.00 97.56 159 ALA A C 1
ATOM 1176 O O . ALA A 1 159 ? 8.495 -2.312 9.566 1.00 97.56 159 ALA A O 1
ATOM 1177 N N . PHE A 1 160 ? 7.263 -0.991 8.237 1.00 98.31 160 PHE A N 1
ATOM 1178 C CA . PHE A 1 160 ? 7.278 0.164 9.121 1.00 98.31 160 PHE A CA 1
ATOM 1179 C C . PHE A 1 160 ? 5.909 0.360 9.775 1.00 98.31 160 PHE A C 1
ATOM 1181 O O . PHE A 1 160 ? 4.909 0.580 9.092 1.00 98.31 160 PHE A O 1
ATOM 1188 N N . VAL A 1 161 ? 5.858 0.357 11.107 1.00 98.69 161 VAL A N 1
ATOM 1189 C CA . VAL A 1 161 ? 4.631 0.615 11.871 1.00 98.69 161 VAL A CA 1
ATOM 1190 C C . VAL A 1 161 ? 4.648 2.044 12.403 1.00 98.69 161 VAL A C 1
ATOM 1192 O O . VAL A 1 161 ? 5.472 2.396 13.250 1.00 98.69 161 VAL A O 1
ATOM 1195 N N . TYR A 1 162 ? 3.739 2.885 11.911 1.00 98.56 162 TYR A N 1
ATOM 1196 C CA . TYR A 1 162 ? 3.553 4.247 12.407 1.00 98.56 162 TYR A CA 1
ATOM 1197 C C . TYR A 1 162 ? 2.436 4.314 13.448 1.00 98.56 162 TYR A C 1
ATOM 1199 O O . TYR A 1 162 ? 1.290 3.941 13.191 1.00 98.56 162 TYR A O 1
ATOM 1207 N N . PHE A 1 163 ? 2.769 4.887 14.601 1.00 98.31 163 PHE A N 1
ATOM 1208 C CA . PHE A 1 163 ? 1.856 5.194 15.690 1.00 98.31 163 PHE A CA 1
ATOM 1209 C C . PHE A 1 163 ? 1.588 6.702 15.730 1.00 98.31 163 PHE A C 1
ATOM 1211 O O . PHE A 1 163 ? 2.543 7.479 15.851 1.00 98.31 163 PHE A O 1
ATOM 1218 N N . PRO A 1 164 ? 0.317 7.140 15.704 1.00 97.12 164 PRO A N 1
ATOM 1219 C CA . PRO A 1 164 ? -0.010 8.558 15.769 1.00 97.12 164 PRO A CA 1
ATOM 1220 C C . PRO A 1 164 ? 0.297 9.117 17.173 1.00 97.12 164 PRO A C 1
ATOM 1222 O O . PRO A 1 164 ? 0.267 8.359 18.149 1.00 97.12 164 PRO A O 1
ATOM 1225 N N . PRO A 1 165 ? 0.533 10.435 17.333 1.00 96.25 165 PRO A N 1
ATOM 1226 C CA . PRO A 1 165 ? 0.858 11.041 18.631 1.00 96.25 165 PRO A CA 1
ATOM 1227 C C . PRO A 1 165 ? -0.127 10.685 19.755 1.00 96.25 165 PRO A C 1
ATOM 1229 O O . PRO A 1 165 ? 0.256 10.485 20.908 1.00 96.25 165 PRO A O 1
ATOM 1232 N N . GLN A 1 166 ? -1.407 10.553 19.404 1.00 96.69 166 GLN A N 1
ATOM 1233 C CA . GLN A 1 166 ? -2.510 10.193 20.290 1.00 96.69 166 GLN A CA 1
ATOM 1234 C C . GLN A 1 166 ? -2.302 8.833 20.954 1.00 96.69 166 GLN A C 1
ATOM 1236 O O . GLN A 1 166 ? -2.745 8.655 22.082 1.00 96.69 166 GLN A O 1
ATOM 1241 N N . TYR A 1 167 ? -1.581 7.903 20.322 1.00 97.38 167 TYR A N 1
ATOM 1242 C CA . TYR A 1 167 ? -1.231 6.628 20.939 1.00 97.38 167 TYR A CA 1
ATOM 1243 C C . TYR A 1 167 ? -0.463 6.834 22.255 1.00 97.38 167 TYR A C 1
ATOM 1245 O O . TYR A 1 167 ? -0.656 6.088 23.201 1.00 97.38 167 TYR A O 1
ATOM 1253 N N . PHE A 1 168 ? 0.336 7.889 22.390 1.00 96.69 168 PHE A N 1
ATOM 1254 C CA . PHE A 1 168 ? 1.169 8.110 23.580 1.00 96.69 168 PHE A CA 1
ATOM 1255 C C . PHE A 1 168 ? 0.593 9.151 24.545 1.00 96.69 168 PHE A C 1
ATOM 1257 O O . PHE A 1 168 ? 1.225 9.502 25.539 1.00 96.69 168 PHE A O 1
ATOM 1264 N N . GLN A 1 169 ? -0.601 9.677 24.268 1.00 96.31 169 GLN A N 1
ATOM 1265 C CA . GLN A 1 169 ? -1.246 10.668 25.124 1.00 96.31 169 GLN A CA 1
ATOM 1266 C C . GLN A 1 169 ? -2.137 9.976 26.158 1.00 96.31 169 GLN A C 1
ATOM 1268 O O . GLN A 1 169 ? -2.974 9.143 25.813 1.00 96.31 169 GLN A O 1
ATOM 1273 N N . ARG A 1 170 ? -2.022 10.388 27.428 1.00 96.12 170 ARG A N 1
ATOM 1274 C CA . ARG A 1 170 ? -2.751 9.787 28.562 1.00 96.12 170 ARG A CA 1
ATOM 1275 C C . ARG A 1 170 ? -4.268 9.707 28.345 1.00 96.12 170 ARG A C 1
ATOM 1277 O O . ARG A 1 170 ? -4.877 8.708 28.705 1.00 96.12 170 ARG A O 1
ATOM 1284 N N . ARG A 1 171 ? -4.865 10.709 27.687 1.00 96.44 171 ARG A N 1
ATOM 1285 C CA . ARG A 1 171 ? -6.305 10.742 27.358 1.00 96.44 171 ARG A CA 1
ATOM 1286 C C . ARG A 1 171 ? -6.782 9.608 26.434 1.00 96.44 171 ARG A C 1
ATOM 1288 O O . ARG A 1 171 ? -7.978 9.376 26.348 1.00 96.44 171 ARG A O 1
ATOM 1295 N N . TYR A 1 172 ? -5.872 8.908 25.754 1.00 96.69 172 TYR A N 1
ATOM 1296 C CA . TYR A 1 172 ? -6.176 7.769 24.881 1.00 96.69 172 TYR A CA 1
ATOM 1297 C C . TYR A 1 172 ? -5.549 6.461 25.384 1.00 96.69 172 TYR A C 1
ATOM 1299 O O . TYR A 1 172 ? -5.387 5.530 24.597 1.00 96.69 172 TYR A O 1
ATOM 1307 N N . ALA A 1 173 ? -5.169 6.364 26.664 1.00 94.94 173 ALA A N 1
ATOM 1308 C CA . ALA A 1 173 ? -4.451 5.203 27.203 1.00 94.94 173 ALA A CA 1
ATOM 1309 C C . ALA A 1 173 ? -5.193 3.866 26.993 1.00 94.94 173 ALA A C 1
ATOM 1311 O O . ALA A 1 173 ? -4.560 2.847 26.732 1.00 94.94 173 ALA A O 1
ATOM 1312 N N . THR A 1 174 ? -6.528 3.881 27.030 1.00 95.75 174 THR A N 1
ATOM 1313 C CA . THR A 1 174 ? -7.387 2.698 26.837 1.00 95.75 174 THR A CA 1
ATOM 1314 C C . THR A 1 174 ? -7.941 2.564 25.417 1.00 95.75 174 THR A C 1
ATOM 1316 O O . THR A 1 174 ? -8.589 1.570 25.096 1.00 95.75 174 THR A O 1
ATOM 1319 N N . ALA A 1 175 ? -7.692 3.542 24.541 1.00 96.06 175 ALA A N 1
ATOM 1320 C CA . ALA A 1 175 ? -8.208 3.511 23.180 1.00 96.06 175 ALA A CA 1
ATOM 1321 C C . ALA A 1 175 ? -7.521 2.411 22.358 1.00 96.06 175 ALA A C 1
ATOM 1323 O O . ALA A 1 175 ? -6.304 2.225 22.445 1.00 96.06 175 ALA A O 1
ATOM 1324 N N . ARG A 1 176 ? -8.300 1.728 21.514 1.00 96.75 176 ARG A N 1
ATOM 1325 C CA . ARG A 1 176 ? -7.791 0.900 20.415 1.00 96.75 176 ARG A CA 1
ATOM 1326 C C . ARG A 1 176 ? -7.969 1.652 19.104 1.00 96.75 176 ARG A C 1
ATOM 1328 O O . ARG A 1 176 ? -9.078 2.074 18.771 1.00 96.75 176 ARG A O 1
ATOM 1335 N N . PHE A 1 177 ? -6.876 1.829 18.378 1.00 97.50 177 PHE A N 1
ATOM 1336 C CA . PHE A 1 177 ? -6.858 2.581 17.128 1.00 97.50 177 PHE A CA 1
ATOM 1337 C C . PHE A 1 177 ? -7.238 1.668 15.955 1.00 97.50 177 PHE A C 1
ATOM 1339 O O . PHE A 1 177 ? -6.930 0.477 15.995 1.00 97.50 177 PHE A O 1
ATOM 1346 N N . PRO A 1 178 ? -7.906 2.178 14.909 1.00 97.12 178 PRO A N 1
ATOM 1347 C CA . PRO A 1 178 ? -8.019 1.443 13.656 1.00 97.12 178 PRO A CA 1
ATOM 1348 C C . PRO A 1 178 ? -6.633 1.205 13.046 1.00 97.12 178 PRO A C 1
ATOM 1350 O O . PRO A 1 178 ? -5.767 2.085 13.126 1.00 97.12 178 PRO A O 1
ATOM 1353 N N . GLY A 1 179 ? -6.438 0.027 12.456 1.00 98.38 179 GLY A N 1
ATOM 1354 C CA . GLY A 1 179 ? -5.259 -0.293 11.659 1.00 98.38 179 GLY A CA 1
ATOM 1355 C C . GLY A 1 179 ? -5.494 0.007 10.180 1.00 98.38 179 GLY A C 1
ATOM 1356 O O . GLY A 1 179 ? -6.628 -0.055 9.694 1.00 98.38 179 GLY A O 1
ATOM 1357 N N . VAL A 1 180 ? -4.423 0.365 9.481 1.00 98.88 180 VAL A N 1
ATOM 1358 C CA . VAL A 1 180 ? -4.405 0.525 8.029 1.00 98.88 180 VAL A CA 1
ATOM 1359 C C . VAL A 1 180 ? -3.179 -0.179 7.474 1.00 98.88 180 VAL A C 1
ATOM 1361 O O . VAL A 1 180 ? -2.056 0.208 7.798 1.00 98.88 180 VAL A O 1
ATOM 1364 N N . GLU A 1 181 ? -3.390 -1.175 6.621 1.00 98.88 181 GLU A N 1
ATOM 1365 C CA . GLU A 1 181 ? -2.300 -1.737 5.822 1.00 98.88 181 GLU A CA 1
ATOM 1366 C C . GLU A 1 181 ? -1.994 -0.813 4.650 1.00 98.88 181 GLU A C 1
ATOM 1368 O O . GLU A 1 181 ? -2.893 -0.374 3.931 1.00 98.88 181 GLU A O 1
ATOM 1373 N N . VAL A 1 182 ? -0.718 -0.475 4.495 1.00 98.88 182 VAL A N 1
ATOM 1374 C CA . VAL A 1 182 ? -0.222 0.415 3.452 1.00 98.88 182 VAL A CA 1
ATOM 1375 C C . VAL A 1 182 ? 0.767 -0.359 2.591 1.00 98.88 182 VAL A C 1
ATOM 1377 O O . VAL A 1 182 ? 1.775 -0.835 3.110 1.00 98.88 182 VAL A O 1
ATOM 1380 N N . MET A 1 183 ? 0.499 -0.474 1.292 1.00 98.44 183 MET A N 1
ATOM 1381 C CA . MET A 1 183 ? 1.294 -1.301 0.379 1.00 98.44 183 MET A CA 1
ATOM 1382 C C . MET A 1 183 ? 1.908 -0.488 -0.758 1.00 98.44 183 MET A C 1
ATOM 1384 O O . MET A 1 183 ? 1.227 0.335 -1.367 1.00 98.44 183 MET A O 1
ATOM 1388 N N . THR A 1 184 ? 3.179 -0.742 -1.065 1.00 96.31 184 THR A N 1
ATOM 1389 C CA . THR A 1 184 ? 3.823 -0.232 -2.289 1.00 96.31 184 THR A CA 1
ATOM 1390 C C . THR A 1 184 ? 3.298 -0.936 -3.541 1.00 96.31 184 THR A C 1
ATOM 1392 O O . THR A 1 184 ? 2.697 -2.005 -3.458 1.00 96.31 184 THR A O 1
ATOM 1395 N N . GLY A 1 185 ? 3.645 -0.416 -4.715 1.00 93.50 185 GLY A N 1
ATOM 1396 C CA . GLY A 1 185 ? 3.718 -1.196 -5.950 1.00 93.50 185 GLY A CA 1
ATOM 1397 C C . GLY A 1 185 ? 4.909 -2.155 -5.993 1.00 93.50 185 GLY A C 1
ATOM 1398 O O . GLY A 1 185 ? 5.854 -2.026 -5.205 1.00 93.50 185 GLY A O 1
ATOM 1399 N N . TYR A 1 186 ? 4.901 -3.086 -6.948 1.00 91.88 186 TYR A N 1
ATOM 1400 C CA . TYR A 1 186 ? 6.094 -3.834 -7.348 1.00 91.88 186 TYR A CA 1
ATOM 1401 C C . TYR A 1 186 ? 6.931 -3.016 -8.353 1.00 91.88 186 TYR A C 1
ATOM 1403 O O . TYR A 1 186 ? 6.359 -2.336 -9.205 1.00 91.88 186 TYR A O 1
ATOM 1411 N N . PRO A 1 187 ? 8.280 -3.046 -8.297 1.00 88.25 187 PRO A N 1
ATOM 1412 C CA . PRO A 1 187 ? 9.156 -3.698 -7.314 1.00 88.25 187 PRO A CA 1
A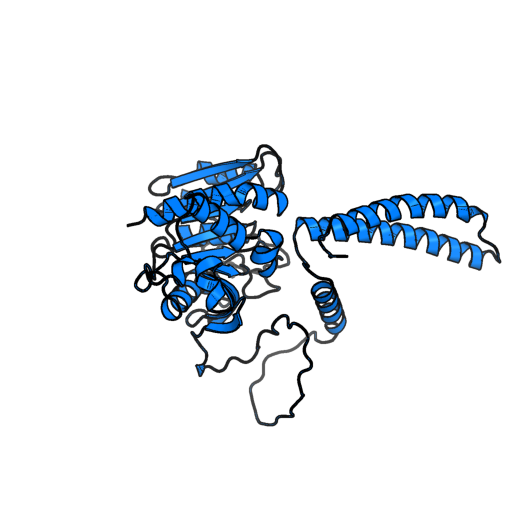TOM 1413 C C . PRO A 1 187 ? 9.566 -2.753 -6.163 1.00 88.25 187 PRO A C 1
ATOM 1415 O O . PRO A 1 187 ? 10.710 -2.773 -5.708 1.00 88.25 187 PRO A O 1
ATOM 1418 N N . GLY A 1 188 ? 8.672 -1.854 -5.736 1.00 83.06 188 GLY A N 1
ATOM 1419 C CA . GLY A 1 188 ? 8.959 -0.817 -4.744 1.00 83.06 188 GLY A CA 1
ATOM 1420 C C . GLY A 1 188 ? 9.393 -1.363 -3.380 1.00 83.06 188 GLY A C 1
ATOM 1421 O O . GLY A 1 188 ? 9.165 -2.526 -3.056 1.00 83.06 188 GLY A O 1
ATOM 1422 N N . ASN A 1 189 ? 10.020 -0.504 -2.568 1.00 85.88 189 ASN A N 1
ATOM 1423 C CA . ASN A 1 189 ? 10.440 -0.821 -1.200 1.00 85.88 189 ASN A CA 1
ATOM 1424 C C . ASN A 1 189 ? 9.630 -0.041 -0.157 1.00 85.88 189 ASN A C 1
ATOM 1426 O O . ASN A 1 189 ? 9.286 1.121 -0.374 1.00 85.88 189 ASN A O 1
ATOM 1430 N N . ASP A 1 190 ? 9.365 -0.653 0.993 1.00 88.69 190 ASP A N 1
ATOM 1431 C CA . ASP A 1 190 ? 8.487 -0.131 2.044 1.00 88.69 190 ASP A CA 1
ATOM 1432 C C . ASP A 1 190 ? 8.959 1.215 2.628 1.00 88.69 190 ASP A C 1
ATOM 1434 O O . ASP A 1 190 ? 8.152 2.092 2.944 1.00 88.69 190 ASP A O 1
ATOM 1438 N N . ILE A 1 191 ? 10.272 1.461 2.664 1.00 88.62 191 ILE A N 1
ATOM 1439 C CA . ILE A 1 191 ? 10.854 2.761 3.023 1.00 88.62 191 ILE A CA 1
ATOM 1440 C C . ILE A 1 191 ? 10.384 3.896 2.096 1.00 88.62 191 ILE A C 1
ATOM 1442 O O . ILE A 1 191 ? 10.345 5.058 2.512 1.00 88.62 191 ILE A O 1
ATOM 1446 N N . GLY A 1 192 ? 9.998 3.580 0.856 1.00 86.69 192 GLY A N 1
ATOM 1447 C CA . GLY A 1 192 ? 9.395 4.511 -0.095 1.00 86.69 192 GLY A CA 1
ATOM 1448 C C . GLY A 1 192 ? 8.053 5.062 0.395 1.00 86.69 192 GLY A C 1
ATOM 1449 O O . GLY A 1 192 ? 7.772 6.244 0.192 1.00 86.69 192 GLY A O 1
ATOM 1450 N N . LEU A 1 193 ? 7.276 4.278 1.150 1.00 96.00 193 LEU A N 1
ATOM 1451 C CA . LEU A 1 193 ? 6.031 4.734 1.785 1.00 96.00 193 LEU A CA 1
ATOM 1452 C C . LEU A 1 193 ? 6.312 5.776 2.878 1.00 96.00 193 LEU A C 1
ATOM 1454 O O . LEU A 1 193 ? 5.583 6.760 3.027 1.00 96.00 193 LEU A O 1
ATOM 1458 N N . VAL A 1 194 ? 7.412 5.598 3.613 1.00 93.12 194 VAL A N 1
ATOM 1459 C CA . VAL A 1 194 ? 7.818 6.490 4.707 1.00 93.12 194 VAL A CA 1
ATOM 1460 C C . VAL A 1 194 ? 8.481 7.765 4.189 1.00 93.12 194 VAL A C 1
ATOM 1462 O O . VAL A 1 194 ? 8.160 8.853 4.658 1.00 93.12 194 VAL A O 1
ATOM 1465 N N . ARG A 1 195 ? 9.429 7.656 3.252 1.00 88.06 195 ARG A N 1
ATOM 1466 C CA . ARG A 1 195 ? 10.280 8.782 2.821 1.00 88.06 195 ARG A CA 1
ATOM 1467 C C . ARG A 1 195 ? 9.855 9.411 1.498 1.00 88.06 195 ARG A C 1
ATOM 1469 O O . ARG A 1 195 ? 10.032 10.615 1.334 1.00 88.06 195 ARG A O 1
ATOM 1476 N N . GLY A 1 196 ? 9.330 8.612 0.572 1.00 86.62 196 GLY A N 1
ATOM 1477 C CA . G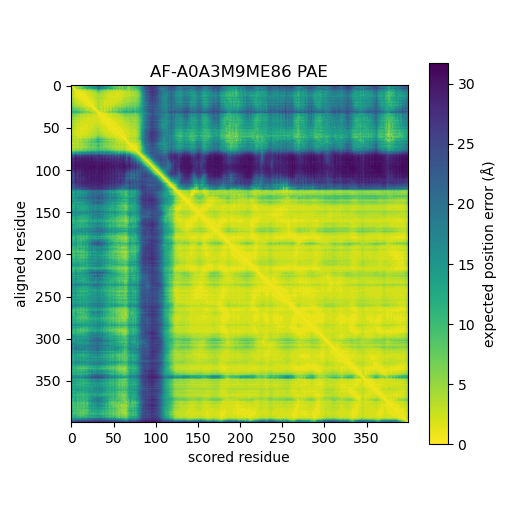LY A 1 196 ? 8.872 9.063 -0.743 1.00 86.62 196 GLY A CA 1
ATOM 1478 C C . GLY A 1 196 ? 7.462 9.638 -0.667 1.00 86.62 196 GLY A C 1
ATOM 1479 O O . GLY A 1 196 ? 7.278 10.850 -0.756 1.00 86.62 196 GLY A O 1
ATOM 1480 N N . LEU A 1 197 ? 6.474 8.773 -0.419 1.00 93.50 197 LEU A N 1
ATOM 1481 C CA . LEU A 1 197 ? 5.061 9.164 -0.309 1.00 93.50 197 LEU A CA 1
ATOM 1482 C C . LEU A 1 197 ? 4.727 9.864 1.018 1.00 93.50 197 LEU A C 1
ATOM 1484 O O . LEU A 1 197 ? 3.742 10.600 1.104 1.00 93.50 197 LEU A O 1
ATOM 1488 N N . ARG A 1 198 ? 5.574 9.688 2.042 1.00 95.94 198 ARG A N 1
ATOM 1489 C CA . ARG A 1 198 ? 5.471 10.337 3.360 1.00 95.94 198 ARG A CA 1
ATOM 1490 C C . ARG A 1 198 ? 4.126 10.122 4.051 1.00 95.94 198 ARG A C 1
ATOM 1492 O O . ARG A 1 198 ? 3.534 11.061 4.589 1.00 95.94 198 ARG A O 1
ATOM 1499 N N . TYR A 1 199 ? 3.655 8.877 4.066 1.00 98.38 199 TYR A N 1
ATOM 1500 C CA . TYR A 1 199 ? 2.405 8.493 4.727 1.00 98.38 199 TYR A CA 1
ATOM 1501 C C . TYR A 1 199 ? 2.277 9.024 6.171 1.00 98.38 199 TYR A C 1
ATOM 1503 O O . TYR A 1 199 ? 1.247 9.642 6.466 1.00 98.38 199 TYR A O 1
ATOM 1511 N N . PRO A 1 200 ? 3.296 8.881 7.053 1.00 96.81 200 PRO A N 1
ATOM 1512 C CA . PRO A 1 200 ? 3.244 9.428 8.411 1.00 96.81 200 PRO A CA 1
ATOM 1513 C C . PRO A 1 200 ? 2.987 10.940 8.456 1.00 96.81 200 PRO A C 1
ATOM 1515 O O . PRO A 1 200 ? 2.060 11.388 9.130 1.00 96.81 200 PRO A O 1
ATOM 1518 N N . ASP A 1 201 ? 3.748 11.723 7.685 1.00 95.88 201 ASP A N 1
ATOM 1519 C CA . ASP A 1 201 ? 3.652 13.189 7.687 1.00 95.88 201 ASP A CA 1
ATOM 1520 C C . ASP A 1 201 ? 2.304 13.672 7.139 1.00 95.88 201 ASP A C 1
ATOM 1522 O O . ASP A 1 201 ? 1.715 14.641 7.633 1.00 95.88 201 ASP A O 1
ATOM 1526 N N . VAL A 1 202 ? 1.801 13.008 6.090 1.00 98.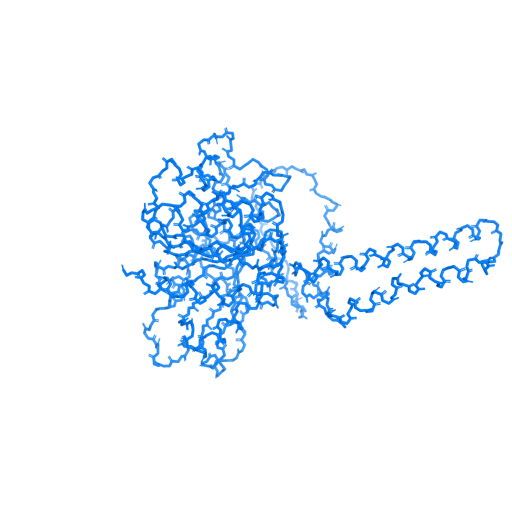19 202 VAL A N 1
ATOM 1527 C CA . VAL A 1 202 ? 0.504 13.344 5.499 1.00 98.19 202 VAL A CA 1
ATOM 1528 C C . VAL A 1 202 ? -0.615 13.053 6.493 1.00 98.19 202 VAL A C 1
ATOM 1530 O O . VAL A 1 202 ? -1.471 13.921 6.687 1.00 98.19 202 VAL A O 1
ATOM 1533 N N . LEU A 1 203 ? -0.594 11.891 7.153 1.00 97.62 203 LEU A N 1
ATOM 1534 C CA . LEU A 1 203 ? -1.588 11.538 8.163 1.00 97.62 203 LEU A CA 1
ATOM 1535 C C . LEU A 1 203 ? -1.538 12.496 9.362 1.00 97.62 203 LEU A C 1
ATOM 1537 O O . LEU A 1 203 ? -2.581 13.019 9.755 1.00 97.62 203 LEU A O 1
ATOM 1541 N N . GLU A 1 204 ? -0.353 12.788 9.904 1.00 95.00 204 GLU A N 1
ATOM 1542 C CA . GLU A 1 204 ? -0.189 13.727 11.022 1.00 95.00 204 GLU A CA 1
ATOM 1543 C C . GLU A 1 204 ? -0.740 15.116 10.665 1.00 95.00 204 GLU A C 1
ATOM 1545 O O . GLU A 1 204 ? -1.469 15.741 11.442 1.00 95.00 204 GLU A O 1
ATOM 1550 N N . ARG A 1 205 ? -0.441 15.613 9.458 1.00 96.38 205 ARG A N 1
ATOM 1551 C CA . ARG A 1 205 ? -0.985 16.887 8.971 1.00 96.38 205 ARG A CA 1
ATOM 1552 C C . ARG A 1 205 ? -2.510 16.849 8.873 1.00 96.38 205 ARG A C 1
ATOM 1554 O O . ARG A 1 205 ? -3.157 17.793 9.316 1.00 96.38 205 ARG A O 1
ATOM 1561 N N . LEU A 1 206 ? -3.094 15.787 8.316 1.00 97.81 206 LEU A N 1
ATOM 1562 C CA . LEU A 1 206 ? -4.552 15.652 8.221 1.00 97.81 206 LEU A CA 1
ATOM 1563 C C . LEU A 1 206 ? -5.211 15.587 9.603 1.00 97.81 206 LEU A C 1
ATOM 1565 O O . LEU A 1 206 ? -6.272 16.176 9.791 1.00 97.81 206 LEU A O 1
ATOM 1569 N N . GLN A 1 207 ? -4.576 14.941 10.581 1.00 95.12 207 GLN A N 1
ATOM 1570 C CA . GLN A 1 207 ? -5.054 14.899 11.964 1.00 95.12 207 GLN A CA 1
ATOM 1571 C C . GLN A 1 207 ? -5.026 16.278 12.623 1.00 95.12 207 GLN A C 1
ATOM 1573 O O . GLN A 1 207 ? -6.009 16.672 13.248 1.00 95.12 207 GLN A O 1
ATOM 1578 N N . ARG A 1 208 ? -3.941 17.045 12.444 1.00 93.94 208 ARG A N 1
ATOM 1579 C CA . ARG A 1 208 ? -3.858 18.433 12.932 1.00 93.94 208 ARG A CA 1
ATOM 1580 C C . ARG A 1 208 ? -4.934 19.331 12.322 1.00 93.94 208 ARG A C 1
ATOM 1582 O O . ARG A 1 208 ? -5.436 20.216 13.001 1.00 93.94 208 ARG A O 1
ATOM 1589 N N . LEU A 1 209 ? -5.308 19.075 11.069 1.00 96.88 209 LEU A N 1
ATOM 1590 C CA . LEU A 1 209 ? -6.382 19.783 10.367 1.00 96.88 209 LEU A CA 1
ATOM 1591 C C . LEU A 1 209 ? -7.791 19.243 10.679 1.00 96.88 209 LEU A C 1
ATOM 1593 O O . LEU A 1 209 ? -8.754 19.715 10.084 1.00 96.88 209 LEU A O 1
ATOM 1597 N N . GLY A 1 210 ? -7.937 18.230 11.541 1.00 96.19 210 GLY A N 1
ATOM 1598 C CA . GLY A 1 210 ? -9.235 17.607 11.836 1.00 96.19 210 GLY A CA 1
ATOM 1599 C C . GLY A 1 210 ? -9.846 16.818 10.667 1.00 96.19 210 GLY A C 1
ATOM 1600 O O . GLY A 1 210 ? -11.026 16.483 10.697 1.00 96.19 210 GLY A O 1
ATOM 1601 N N . ARG A 1 211 ? -9.054 16.510 9.634 1.00 97.50 211 ARG A N 1
ATOM 1602 C CA . ARG A 1 211 ? -9.484 15.830 8.398 1.00 97.50 211 ARG A CA 1
ATOM 1603 C C . ARG A 1 211 ? -9.256 14.320 8.405 1.00 97.50 211 ARG A C 1
ATOM 1605 O O . ARG A 1 211 ? -9.741 13.630 7.518 1.00 97.50 211 ARG A O 1
ATOM 1612 N N . ALA A 1 212 ? -8.522 13.801 9.382 1.00 97.19 212 ALA A N 1
ATOM 1613 C CA . ALA A 1 212 ? -8.363 12.369 9.595 1.00 97.19 212 ALA A CA 1
ATOM 1614 C C . ALA A 1 212 ? -8.362 12.056 11.091 1.00 97.19 212 ALA A C 1
ATOM 1616 O O . ALA A 1 212 ? -7.896 12.849 11.911 1.00 97.19 212 ALA A O 1
ATOM 1617 N N . ARG A 1 213 ? -8.874 10.879 11.447 1.00 96.00 213 ARG A N 1
ATOM 1618 C CA . ARG A 1 213 ? -8.800 10.351 12.809 1.00 96.00 213 ARG A CA 1
ATOM 1619 C C . ARG A 1 213 ? -7.433 9.695 13.058 1.00 96.00 213 ARG A C 1
ATOM 1621 O O . ARG A 1 213 ? -6.741 9.314 12.111 1.00 96.00 213 ARG A O 1
ATOM 1628 N N . PRO A 1 214 ? -7.028 9.543 14.328 1.00 96.88 214 PRO A N 1
ATOM 1629 C CA . PRO A 1 214 ? -5.880 8.723 14.698 1.00 96.88 214 PRO A CA 1
ATOM 1630 C C . PRO A 1 214 ? -6.018 7.274 14.216 1.00 96.88 214 PRO A C 1
ATOM 1632 O O . PRO A 1 214 ? -7.007 6.618 14.536 1.00 96.88 214 PRO A O 1
ATOM 1635 N N . MET A 1 215 ? -5.027 6.783 13.469 1.00 98.00 215 MET A N 1
ATOM 1636 C CA . MET A 1 215 ? -4.948 5.414 12.937 1.00 98.00 215 MET A CA 1
ATOM 1637 C C . MET A 1 215 ? -3.491 4.945 12.960 1.00 98.00 215 MET A C 1
ATOM 1639 O O . MET A 1 215 ? -2.589 5.782 12.879 1.00 98.00 215 MET A O 1
ATOM 1643 N N . ILE A 1 216 ? -3.273 3.636 13.078 1.00 98.62 216 ILE A N 1
ATOM 1644 C CA . ILE A 1 216 ? -1.946 3.010 12.990 1.00 98.62 216 ILE A CA 1
ATOM 1645 C C . ILE A 1 216 ? -1.722 2.554 11.551 1.00 98.62 216 ILE A C 1
ATOM 1647 O O . ILE A 1 216 ? -2.587 1.887 10.990 1.00 98.62 216 ILE A O 1
ATOM 1651 N N . LEU A 1 217 ? -0.585 2.924 10.959 1.00 98.88 217 LEU A N 1
ATOM 1652 C CA . LEU A 1 217 ? -0.227 2.521 9.596 1.00 98.88 217 LEU A CA 1
ATOM 1653 C C . LEU A 1 217 ? 0.795 1.389 9.652 1.00 98.88 217 LEU A C 1
ATOM 1655 O O . LEU A 1 217 ? 1.808 1.532 10.333 1.00 98.88 217 LEU A O 1
ATOM 1659 N N . VAL A 1 218 ? 0.550 0.307 8.920 1.00 98.81 218 VAL A N 1
ATOM 1660 C CA . VAL A 1 218 ? 1.472 -0.823 8.760 1.00 98.81 218 VAL A CA 1
ATOM 1661 C C . VAL A 1 218 ? 1.938 -0.817 7.306 1.00 98.81 218 VAL A C 1
ATOM 1663 O O . VAL A 1 218 ? 1.199 -1.216 6.414 1.00 98.81 218 VAL A O 1
ATOM 1666 N N . MET A 1 219 ? 3.120 -0.255 7.064 1.00 98.69 219 MET A N 1
ATOM 1667 C CA . MET A 1 219 ? 3.661 0.034 5.732 1.00 98.69 219 MET A CA 1
ATOM 1668 C C . MET A 1 219 ? 4.607 -1.075 5.284 1.00 98.69 219 MET A C 1
ATOM 1670 O O . MET A 1 219 ? 5.629 -1.278 5.931 1.00 98.69 219 MET A O 1
ATOM 1674 N N . MET A 1 220 ? 4.281 -1.762 4.191 1.00 97.69 220 MET A N 1
ATOM 1675 C CA . MET A 1 220 ? 5.030 -2.914 3.680 1.00 97.69 220 MET A CA 1
ATOM 1676 C C . MET A 1 220 ? 4.957 -3.013 2.151 1.00 97.69 220 MET A C 1
ATOM 1678 O O . MET A 1 220 ? 4.318 -2.198 1.484 1.00 97.69 220 MET A O 1
ATOM 1682 N N . ARG A 1 221 ? 5.619 -4.021 1.587 1.00 95.31 221 ARG A N 1
ATOM 1683 C CA . ARG A 1 221 ? 5.469 -4.405 0.178 1.00 95.31 221 ARG A CA 1
ATOM 1684 C C . ARG A 1 221 ? 4.406 -5.501 0.031 1.00 95.31 221 ARG A C 1
ATOM 1686 O O . ARG A 1 221 ? 4.225 -6.272 0.970 1.00 95.31 221 ARG A O 1
ATOM 1693 N N . PRO A 1 222 ? 3.754 -5.633 -1.138 1.00 94.12 222 PRO A N 1
ATOM 1694 C CA . PRO A 1 222 ? 2.843 -6.745 -1.414 1.00 94.12 222 PRO A CA 1
ATOM 1695 C C . PRO A 1 222 ? 3.578 -8.049 -1.791 1.00 94.12 222 PRO A C 1
ATOM 1697 O O . PRO A 1 222 ? 2.984 -9.124 -1.770 1.00 94.12 222 PRO A O 1
ATOM 1700 N N . SER A 1 223 ? 4.872 -7.990 -2.129 1.00 90.56 223 SER A N 1
ATOM 1701 C CA . SER A 1 223 ? 5.649 -9.137 -2.625 1.00 90.56 223 SER A CA 1
ATOM 1702 C C . SER A 1 223 ? 6.450 -9.828 -1.513 1.00 90.56 223 SER A C 1
ATOM 1704 O O . SER A 1 223 ? 7.676 -9.779 -1.486 1.00 90.56 223 SER A O 1
ATOM 1706 N N . VAL A 1 224 ? 5.737 -10.532 -0.634 1.00 90.00 224 VAL A N 1
ATOM 1707 C CA . VAL A 1 224 ? 6.258 -11.290 0.527 1.00 90.00 224 VAL A CA 1
ATOM 1708 C C . VAL A 1 224 ? 7.251 -12.423 0.175 1.00 90.00 224 VAL A C 1
ATOM 1710 O O . VAL A 1 224 ? 7.922 -12.982 1.037 1.00 90.00 224 VAL A O 1
ATOM 1713 N N . THR A 1 225 ? 7.406 -12.746 -1.111 1.00 90.88 225 THR A N 1
ATOM 1714 C CA . THR A 1 225 ? 8.402 -13.705 -1.627 1.00 90.88 225 THR A CA 1
ATOM 1715 C C . THR A 1 225 ? 9.374 -13.070 -2.619 1.00 90.88 225 THR A C 1
ATOM 1717 O O . THR A 1 225 ? 9.763 -13.697 -3.605 1.00 90.88 225 THR A O 1
ATOM 1720 N N . PHE A 1 226 ? 9.728 -11.802 -2.400 1.00 87.75 226 PHE A N 1
ATOM 1721 C CA . PHE A 1 226 ? 10.621 -11.041 -3.275 1.00 87.75 226 PHE A CA 1
ATOM 1722 C C . PHE A 1 226 ? 11.889 -11.844 -3.661 1.00 87.75 226 PHE A C 1
ATOM 1724 O O . PHE A 1 226 ? 12.499 -12.460 -2.787 1.00 87.75 226 PHE A O 1
ATOM 1731 N N . PRO A 1 227 ? 12.325 -11.846 -4.940 1.00 88.50 227 PRO A N 1
ATOM 1732 C CA . PRO A 1 227 ? 11.870 -10.996 -6.048 1.00 88.50 227 PRO A CA 1
ATOM 1733 C C . PRO A 1 227 ? 10.617 -11.492 -6.779 1.00 88.50 227 PRO A C 1
ATOM 1735 O O . PRO A 1 227 ? 10.163 -10.810 -7.699 1.00 88.50 227 PRO A O 1
ATOM 1738 N N . ARG A 1 228 ? 10.058 -12.648 -6.393 1.00 92.50 228 ARG A N 1
ATOM 1739 C CA . ARG A 1 228 ? 8.830 -13.171 -6.995 1.00 92.50 228 ARG A CA 1
ATOM 1740 C C . ARG A 1 228 ? 7.635 -12.356 -6.521 1.00 92.50 228 ARG A C 1
ATOM 1742 O O . ARG A 1 228 ? 7.380 -12.287 -5.314 1.00 92.50 228 ARG A O 1
ATOM 1749 N N . ASP A 1 229 ? 6.879 -11.818 -7.469 1.00 93.81 229 ASP A N 1
ATOM 1750 C CA . ASP A 1 229 ? 5.599 -11.192 -7.171 1.00 93.81 229 ASP A CA 1
ATOM 1751 C C . ASP A 1 229 ? 4.482 -12.237 -7.184 1.00 93.81 229 ASP A C 1
ATOM 1753 O O . ASP A 1 229 ? 4.227 -12.907 -8.180 1.00 93.81 229 ASP A O 1
ATOM 1757 N N . THR A 1 230 ? 3.818 -12.421 -6.050 1.00 95.19 230 THR A N 1
ATOM 1758 C CA . THR A 1 230 ? 2.678 -13.343 -5.964 1.00 95.19 230 THR A CA 1
ATOM 1759 C C . THR A 1 230 ? 1.373 -12.665 -6.345 1.00 95.19 230 THR A C 1
ATOM 1761 O O . THR A 1 230 ? 0.337 -13.325 -6.300 1.00 95.19 230 THR A O 1
ATOM 1764 N N . GLU A 1 231 ? 1.375 -11.367 -6.677 1.00 95.75 231 GLU A N 1
ATOM 1765 C CA . GLU A 1 231 ? 0.155 -10.610 -6.970 1.00 95.75 231 GLU A CA 1
ATOM 1766 C C . GLU A 1 231 ? -0.874 -10.811 -5.843 1.00 95.75 231 GLU A C 1
ATOM 1768 O O . GLU A 1 231 ? -2.054 -11.090 -6.075 1.00 95.75 231 GLU A O 1
ATOM 1773 N N . CYS A 1 232 ? -0.407 -10.786 -4.586 1.00 96.56 232 CYS A N 1
ATOM 1774 C CA . CYS A 1 232 ? -1.253 -10.968 -3.405 1.00 96.56 232 CYS A CA 1
ATOM 1775 C C . CYS A 1 232 ? -2.085 -12.267 -3.458 1.00 96.56 232 CYS A C 1
ATOM 1777 O O . CYS A 1 232 ? -3.246 -12.277 -3.051 1.00 96.56 232 CYS A O 1
ATOM 1779 N N . THR A 1 233 ? -1.547 -13.346 -4.040 1.00 97.00 233 THR A N 1
ATOM 1780 C CA . THR A 1 233 ? -2.254 -14.608 -4.320 1.00 97.00 233 THR A CA 1
ATOM 1781 C C . THR A 1 233 ? -1.771 -15.739 -3.425 1.00 97.00 233 THR A C 1
ATOM 1783 O O . THR A 1 233 ? -0.573 -15.927 -3.233 1.00 97.00 233 THR A O 1
ATOM 1786 N N . ASP A 1 234 ? -2.717 -16.534 -2.930 1.00 97.25 234 ASP A N 1
ATOM 1787 C CA . ASP A 1 234 ? -2.427 -17.846 -2.360 1.00 97.25 234 ASP A CA 1
ATOM 1788 C C . ASP A 1 234 ? -2.192 -18.836 -3.503 1.00 97.25 234 ASP A C 1
ATOM 1790 O O . ASP A 1 234 ? -3.130 -19.285 -4.167 1.00 97.25 234 ASP A O 1
ATOM 1794 N N . VAL A 1 235 ? -0.918 -19.113 -3.784 1.00 96.81 235 VAL A N 1
ATOM 1795 C CA . VAL A 1 235 ? -0.509 -19.972 -4.898 1.00 96.81 235 VAL A CA 1
ATOM 1796 C C . VAL A 1 235 ? -0.749 -21.435 -4.508 1.00 96.81 235 VAL A C 1
ATOM 1798 O O . VAL A 1 235 ? -0.244 -21.861 -3.466 1.00 96.81 235 VAL A O 1
ATOM 1801 N N . PRO A 1 236 ? -1.475 -22.241 -5.307 1.00 95.88 236 PRO A N 1
ATOM 1802 C CA . PRO A 1 236 ? -1.678 -23.658 -5.006 1.00 95.88 236 PRO A CA 1
ATOM 1803 C C . PRO A 1 236 ? -0.351 -24.405 -4.814 1.00 95.88 236 PRO A C 1
ATOM 1805 O O . PRO A 1 236 ? 0.523 -24.353 -5.677 1.00 95.88 236 PRO A O 1
ATOM 1808 N N . GLY A 1 237 ? -0.188 -25.074 -3.667 1.00 93.38 237 GLY A N 1
ATOM 1809 C CA . GLY A 1 237 ? 1.058 -25.768 -3.304 1.00 93.38 237 GLY A CA 1
ATOM 1810 C C . GLY A 1 237 ? 2.268 -24.846 -3.089 1.00 93.38 237 GLY A C 1
ATOM 1811 O O . GLY A 1 237 ? 3.395 -25.327 -3.026 1.00 93.38 237 GLY A O 1
ATOM 1812 N N . GLY A 1 238 ? 2.051 -23.533 -3.004 1.00 94.81 238 GLY A N 1
ATOM 1813 C CA . GLY A 1 238 ? 3.094 -22.522 -2.904 1.00 94.81 238 GLY A CA 1
ATOM 1814 C C . GLY A 1 238 ? 2.813 -21.474 -1.824 1.00 94.81 238 GLY A C 1
ATOM 1815 O O . GLY A 1 238 ? 2.020 -21.711 -0.908 1.00 94.81 238 GLY A O 1
ATOM 1816 N N . PRO A 1 239 ? 3.468 -20.303 -1.912 1.00 95.81 239 PRO A N 1
ATOM 1817 C CA . PRO A 1 239 ? 3.319 -19.232 -0.932 1.00 95.81 239 PRO A CA 1
ATOM 1818 C C . PRO A 1 239 ? 1.867 -18.771 -0.769 1.00 95.81 239 PRO A C 1
ATOM 1820 O O . PRO A 1 239 ? 1.172 -18.525 -1.755 1.00 95.81 239 PRO A O 1
ATOM 1823 N N . GLN A 1 240 ? 1.433 -18.620 0.484 1.00 97.69 240 GLN A N 1
ATOM 1824 C CA . GLN A 1 240 ? 0.091 -18.159 0.847 1.00 97.69 240 GLN A CA 1
ATOM 1825 C C . GLN A 1 240 ? 0.098 -16.650 1.160 1.00 97.69 240 GLN A C 1
ATOM 1827 O O . GLN A 1 240 ? -0.042 -16.229 2.312 1.00 97.69 240 GLN A O 1
ATOM 1832 N N . ALA A 1 241 ? 0.347 -15.828 0.134 1.00 97.88 241 ALA A N 1
ATOM 1833 C CA . ALA A 1 241 ? 0.521 -14.385 0.298 1.00 97.88 241 ALA A CA 1
ATOM 1834 C C . ALA A 1 241 ? -0.772 -13.653 0.686 1.00 97.88 241 ALA A C 1
ATOM 1836 O O . ALA A 1 241 ? -0.728 -12.750 1.522 1.00 97.88 241 ALA A O 1
ATOM 1837 N N . LEU A 1 242 ? -1.927 -14.044 0.130 1.00 98.25 242 LEU A N 1
ATOM 1838 C CA . LEU A 1 242 ? -3.204 -13.448 0.528 1.00 98.25 242 LEU A CA 1
ATOM 1839 C C . LEU A 1 242 ? -3.482 -13.753 1.998 1.00 98.25 242 LEU A C 1
ATOM 1841 O O . LEU A 1 242 ? -3.864 -12.853 2.735 1.00 98.25 242 LEU A O 1
ATOM 1845 N N . THR A 1 243 ? -3.245 -14.992 2.430 1.00 98.38 243 THR A N 1
ATOM 1846 C CA . THR A 1 243 ? -3.403 -15.401 3.831 1.00 98.38 243 THR A CA 1
ATOM 1847 C C . THR A 1 243 ? -2.492 -14.600 4.769 1.00 98.38 243 THR A C 1
ATOM 1849 O O . THR A 1 243 ? -2.937 -14.172 5.838 1.00 98.38 243 THR A O 1
ATOM 1852 N N . PHE A 1 244 ? -1.244 -14.329 4.368 1.00 98.50 244 PHE A N 1
ATOM 1853 C CA . PHE A 1 244 ? -0.323 -13.511 5.161 1.00 98.50 244 PHE A CA 1
ATOM 1854 C C . PHE A 1 244 ? -0.880 -12.101 5.420 1.00 98.50 244 PHE A C 1
ATOM 1856 O O . PHE A 1 244 ? -1.019 -11.685 6.572 1.00 98.50 244 PHE A O 1
ATOM 1863 N N . PHE A 1 245 ? -1.260 -11.376 4.367 1.00 98.50 245 PHE A N 1
ATOM 1864 C CA . PHE A 1 245 ? -1.783 -10.015 4.522 1.00 98.50 245 PHE A CA 1
ATOM 1865 C C . PHE A 1 245 ? -3.191 -9.995 5.127 1.00 98.50 245 PHE A C 1
ATOM 1867 O O . PHE A 1 245 ? -3.518 -9.134 5.930 1.00 98.50 245 PHE A O 1
ATOM 1874 N N . ALA A 1 246 ? -4.044 -10.963 4.794 1.00 98.19 246 ALA A N 1
ATOM 1875 C CA . ALA A 1 246 ? -5.435 -10.931 5.224 1.00 98.19 246 ALA A CA 1
ATOM 1876 C C . ALA A 1 246 ? -5.664 -11.392 6.668 1.00 98.19 246 ALA A C 1
ATOM 1878 O O . ALA A 1 246 ? -6.644 -10.978 7.293 1.00 98.19 246 ALA A O 1
ATOM 1879 N N . ALA A 1 247 ? -4.793 -12.262 7.187 1.00 97.06 247 ALA A N 1
ATOM 1880 C CA . ALA A 1 247 ? -4.969 -12.886 8.492 1.00 97.06 247 ALA A CA 1
ATOM 1881 C C . ALA A 1 247 ? -3.761 -12.685 9.409 1.00 97.06 247 ALA A C 1
ATOM 1883 O O . ALA A 1 247 ? -3.928 -12.217 10.538 1.00 97.06 247 ALA A O 1
ATOM 1884 N N . ASP A 1 248 ? -2.551 -13.011 8.947 1.00 97.81 248 ASP A N 1
ATOM 1885 C CA . ASP A 1 248 ? -1.370 -12.960 9.808 1.00 97.81 248 ASP A CA 1
ATOM 1886 C C . ASP A 1 248 ? -1.042 -11.531 10.253 1.00 97.81 248 ASP A C 1
ATOM 1888 O O . ASP A 1 248 ? -0.910 -11.287 11.456 1.00 97.81 248 ASP A O 1
ATOM 1892 N N . VAL A 1 249 ? -0.960 -10.578 9.320 1.00 98.06 249 VAL A N 1
ATOM 1893 C CA . VAL A 1 249 ? -0.600 -9.184 9.625 1.00 98.06 249 VAL A CA 1
ATOM 1894 C C . VAL A 1 249 ? -1.575 -8.542 10.629 1.00 98.06 249 VAL A C 1
ATOM 1896 O O . VAL A 1 249 ? -1.108 -8.113 11.696 1.00 98.06 249 VAL A O 1
ATOM 1899 N N . PRO A 1 250 ? -2.908 -8.520 10.406 1.00 97.75 250 PRO A N 1
ATOM 1900 C CA . PRO A 1 250 ? -3.845 -7.931 11.360 1.00 97.75 250 PRO A CA 1
ATOM 1901 C C . PRO A 1 250 ? -3.797 -8.617 12.726 1.00 97.75 250 PRO A C 1
ATOM 1903 O O . PRO A 1 250 ? -3.816 -7.944 13.762 1.00 97.75 250 PRO A O 1
ATOM 1906 N N . ALA A 1 251 ? -3.681 -9.949 12.745 1.00 96.19 251 ALA A N 1
ATOM 1907 C CA . ALA A 1 251 ? -3.641 -10.718 13.980 1.00 96.19 251 ALA A CA 1
ATOM 1908 C C . ALA A 1 251 ? -2.374 -10.432 14.801 1.00 96.19 251 ALA A C 1
ATOM 1910 O O . ALA A 1 251 ? -2.476 -10.235 16.015 1.00 96.19 251 ALA A O 1
ATOM 1911 N N . GLN A 1 252 ? -1.193 -10.364 14.170 1.00 95.75 252 GLN A N 1
ATOM 1912 C CA . GLN A 1 252 ? 0.044 -10.024 14.883 1.00 95.75 252 GLN A CA 1
ATOM 1913 C C . GLN A 1 252 ? 0.009 -8.601 15.427 1.00 95.75 252 GLN A C 1
ATOM 1915 O O . GLN A 1 252 ? 0.295 -8.373 16.603 1.00 95.75 252 GLN A O 1
ATOM 1920 N N . ILE A 1 253 ? -0.401 -7.639 14.604 1.00 97.38 253 ILE A N 1
ATOM 1921 C CA . ILE A 1 253 ? -0.436 -6.232 15.001 1.00 97.38 253 ILE A CA 1
ATOM 1922 C C . ILE A 1 253 ? -1.432 -6.007 16.148 1.00 97.38 253 ILE A C 1
ATOM 1924 O O . ILE A 1 253 ? -1.114 -5.299 17.105 1.00 97.38 253 ILE A O 1
ATOM 1928 N N . ALA A 1 254 ? -2.610 -6.637 16.105 1.00 96.06 254 ALA A N 1
ATOM 1929 C CA . ALA A 1 254 ? -3.614 -6.522 17.162 1.00 96.06 254 ALA A CA 1
ATOM 1930 C C . ALA A 1 254 ? -3.208 -7.211 18.479 1.00 96.06 254 ALA A C 1
ATOM 1932 O O . ALA A 1 254 ? -3.672 -6.795 19.547 1.00 96.06 254 ALA A O 1
ATOM 1933 N N . ARG A 1 255 ? -2.346 -8.239 18.422 1.00 95.19 255 ARG A N 1
ATOM 1934 C CA . ARG A 1 255 ? -1.747 -8.874 19.609 1.00 95.19 255 ARG A CA 1
ATOM 1935 C C . ARG A 1 255 ? -0.650 -8.020 20.237 1.00 95.19 255 ARG A C 1
ATOM 1937 O O . ARG A 1 255 ? -0.563 -7.954 21.459 1.00 95.19 255 ARG A O 1
ATOM 1944 N N . SER A 1 256 ? 0.182 -7.378 19.421 1.00 95.00 256 SER A N 1
ATOM 1945 C CA . SER A 1 256 ? 1.348 -6.627 19.903 1.00 95.00 256 SER A CA 1
ATOM 1946 C C . SER A 1 256 ? 1.039 -5.179 20.291 1.00 95.00 256 SER A C 1
ATOM 1948 O O . SER A 1 256 ? 1.747 -4.600 21.115 1.00 95.00 256 SER A O 1
ATOM 1950 N N . TYR A 1 257 ? -0.010 -4.578 19.725 1.00 96.44 257 TYR A N 1
ATOM 1951 C CA . TYR A 1 257 ? -0.301 -3.153 19.881 1.00 96.44 257 TYR A CA 1
ATOM 1952 C C . TYR A 1 257 ? -1.781 -2.879 20.190 1.00 96.44 257 TYR A C 1
ATOM 1954 O O . TYR A 1 257 ? -2.655 -3.719 19.982 1.00 96.44 257 TYR A O 1
ATOM 1962 N N . ARG A 1 258 ? -2.107 -1.662 20.663 1.00 97.44 258 ARG A N 1
ATOM 1963 C CA . ARG A 1 258 ? -3.502 -1.224 20.897 1.00 97.44 258 ARG A CA 1
ATOM 1964 C C . ARG A 1 258 ? -4.203 -0.860 19.589 1.00 97.44 258 ARG A C 1
ATOM 1966 O O . ARG A 1 258 ? -4.579 0.290 19.356 1.00 97.44 258 ARG A O 1
ATOM 1973 N N . VAL A 1 259 ? -4.389 -1.869 18.752 1.00 97.06 259 VAL A N 1
ATOM 1974 C CA . VAL A 1 259 ? -5.118 -1.812 17.485 1.00 97.06 259 VAL A CA 1
ATOM 1975 C C . VAL A 1 259 ? -6.428 -2.591 17.636 1.00 97.06 259 VAL A C 1
ATOM 1977 O O . VAL A 1 259 ? -6.563 -3.466 18.502 1.00 97.06 259 VAL A O 1
ATOM 1980 N N . LYS A 1 260 ? -7.449 -2.217 16.866 1.00 95.94 260 LYS A N 1
ATOM 1981 C CA . LYS A 1 260 ? -8.685 -3.001 16.755 1.00 95.94 260 LYS A CA 1
ATOM 1982 C C . LYS A 1 260 ? -8.398 -4.305 15.994 1.00 95.94 260 LYS A C 1
ATOM 1984 O O . LYS A 1 260 ? -7.631 -4.266 15.046 1.00 95.94 260 LYS A O 1
ATOM 1989 N N . PRO A 1 261 ? -9.003 -5.446 16.347 1.00 93.56 261 PRO A N 1
ATOM 1990 C CA . PRO A 1 261 ? -8.762 -6.698 15.622 1.00 93.56 261 PRO A CA 1
ATOM 1991 C C . PRO A 1 261 ? -9.437 -6.748 14.240 1.00 93.56 261 PRO A C 1
ATOM 1993 O O . PRO A 1 261 ? -9.039 -7.542 13.401 1.00 93.56 261 PRO A O 1
ATOM 1996 N N . VAL A 1 262 ? -10.452 -5.908 14.009 1.00 95.31 262 VAL A N 1
ATOM 1997 C CA . VAL A 1 262 ? -11.283 -5.865 12.795 1.00 95.31 262 VAL A CA 1
ATOM 1998 C C . VAL A 1 262 ? -11.649 -4.420 12.451 1.00 95.31 262 VAL A C 1
ATOM 2000 O O . VAL A 1 262 ? -11.387 -3.507 13.246 1.00 95.31 262 VAL A O 1
ATOM 2003 N N . GLY A 1 263 ? -12.265 -4.200 11.287 1.00 95.25 263 GLY A N 1
ATOM 2004 C CA . GLY A 1 263 ? -12.617 -2.855 10.826 1.00 95.25 263 GLY A CA 1
ATOM 2005 C C . GLY A 1 263 ? -11.386 -2.026 10.464 1.00 95.25 263 GLY A C 1
ATOM 2006 O O . GLY A 1 263 ? -11.301 -0.848 10.806 1.00 95.25 263 GLY A O 1
ATOM 2007 N N . TRP A 1 264 ? -10.401 -2.668 9.848 1.00 98.31 264 TRP A N 1
ATOM 2008 C CA . TRP A 1 264 ? -9.228 -2.041 9.262 1.00 98.31 264 TRP A CA 1
ATOM 2009 C C . TRP A 1 264 ? -9.578 -1.392 7.928 1.00 98.31 264 TRP A C 1
ATOM 2011 O O . TRP A 1 264 ? -10.588 -1.713 7.295 1.00 98.31 264 TRP A O 1
ATOM 2021 N N . GLY A 1 265 ? -8.710 -0.488 7.486 1.00 98.69 265 GLY A N 1
ATOM 2022 C CA . GLY A 1 265 ? -8.651 -0.124 6.077 1.00 98.69 265 GLY A CA 1
ATOM 2023 C C . GLY A 1 265 ? -7.378 -0.618 5.416 1.00 98.69 265 GLY A C 1
ATOM 2024 O O . GLY A 1 265 ? -6.460 -1.091 6.082 1.00 98.69 265 GLY A O 1
ATOM 2025 N N . ALA A 1 266 ? -7.312 -0.465 4.103 1.00 98.88 266 ALA A N 1
ATOM 2026 C CA . ALA A 1 266 ? -6.109 -0.762 3.344 1.00 98.88 266 ALA A CA 1
ATOM 2027 C C . ALA A 1 266 ? -5.897 0.282 2.238 1.00 98.88 266 ALA A C 1
ATOM 2029 O O . ALA A 1 266 ? -6.854 0.796 1.662 1.00 98.88 266 ALA A O 1
ATOM 2030 N N . ILE A 1 267 ? -4.657 0.655 1.953 1.00 98.94 267 ILE A N 1
ATOM 2031 C CA . ILE A 1 267 ? -4.322 1.616 0.896 1.00 98.94 267 ILE A CA 1
ATOM 2032 C C . ILE A 1 267 ? -3.022 1.221 0.214 1.00 98.94 267 ILE A C 1
ATOM 2034 O O . ILE A 1 267 ? -2.086 0.790 0.874 1.00 98.94 267 ILE A O 1
ATOM 2038 N N . GLY A 1 268 ? -2.938 1.370 -1.100 1.00 98.56 268 GLY A N 1
ATOM 2039 C CA . GLY A 1 268 ? -1.706 1.041 -1.800 1.00 98.56 268 GLY A CA 1
ATOM 2040 C C . GLY A 1 268 ? -1.647 1.590 -3.208 1.00 98.56 268 GLY A C 1
ATOM 2041 O O . GLY A 1 268 ? -2.675 1.948 -3.786 1.00 98.56 268 GLY A O 1
ATOM 2042 N N . ASP A 1 269 ? -0.428 1.664 -3.730 1.00 97.00 269 ASP A N 1
ATOM 2043 C CA . ASP A 1 269 ? -0.134 2.073 -5.100 1.00 97.00 269 ASP A CA 1
ATOM 2044 C C . ASP A 1 269 ? 0.147 0.876 -6.018 1.00 97.00 269 ASP A C 1
ATOM 2046 O O . ASP A 1 269 ? 0.693 -0.130 -5.572 1.00 97.00 269 ASP A O 1
ATOM 2050 N N . SER A 1 270 ? -0.252 0.964 -7.293 1.00 95.62 270 SER A N 1
ATOM 2051 C CA . SER A 1 270 ? 0.040 -0.051 -8.323 1.00 95.62 270 SER A CA 1
ATOM 2052 C C . SER A 1 270 ? -0.378 -1.478 -7.900 1.00 95.62 270 SER A C 1
ATOM 2054 O O . SER A 1 270 ? -1.533 -1.673 -7.511 1.00 95.62 270 SER A O 1
ATOM 2056 N N . THR A 1 271 ? 0.527 -2.469 -7.908 1.00 97.19 271 THR A N 1
ATOM 2057 C CA . THR A 1 271 ? 0.313 -3.828 -7.360 1.00 97.19 271 THR A CA 1
ATOM 2058 C C . THR A 1 271 ? -0.288 -3.808 -5.952 1.00 97.19 271 THR A C 1
ATOM 2060 O O . THR A 1 271 ? -1.205 -4.572 -5.640 1.00 97.19 271 THR A O 1
ATOM 2063 N N . GLY A 1 272 ? 0.166 -2.892 -5.092 1.00 98.00 272 GLY A N 1
ATOM 2064 C CA . GLY A 1 272 ? -0.409 -2.675 -3.767 1.00 98.00 272 GLY A CA 1
ATOM 2065 C C . GLY A 1 272 ? -1.859 -2.208 -3.848 1.00 98.00 272 GLY A C 1
ATOM 2066 O O . GLY A 1 272 ? -2.698 -2.688 -3.095 1.00 98.00 272 GLY A O 1
ATOM 2067 N N . GLY A 1 273 ? -2.188 -1.345 -4.811 1.00 98.19 273 GLY A N 1
ATOM 2068 C CA . GLY A 1 273 ? -3.554 -0.911 -5.114 1.00 98.19 273 GLY A CA 1
ATOM 2069 C C . GLY A 1 273 ? -4.490 -2.058 -5.519 1.00 98.19 273 GLY A C 1
ATOM 2070 O O . GLY A 1 273 ? -5.670 -2.043 -5.146 1.00 98.19 273 GLY A O 1
ATOM 2071 N N . TYR A 1 274 ? -3.979 -3.061 -6.235 1.00 98.38 274 TYR A N 1
ATOM 2072 C CA . TYR A 1 274 ? -4.697 -4.308 -6.512 1.00 98.38 274 TYR A CA 1
ATOM 2073 C C . TYR A 1 274 ? -4.867 -5.146 -5.232 1.00 98.38 274 TYR A C 1
ATOM 2075 O O . TYR A 1 274 ? -5.997 -5.490 -4.867 1.00 98.38 274 TYR A O 1
ATOM 2083 N N . CYS A 1 275 ? -3.780 -5.395 -4.491 1.00 98.62 275 CYS A N 1
ATOM 2084 C CA . CYS A 1 275 ? -3.799 -6.221 -3.278 1.00 98.62 275 CYS A CA 1
ATOM 2085 C C . CYS A 1 275 ? -4.752 -5.672 -2.208 1.00 98.62 275 CYS A C 1
ATOM 2087 O O . CYS A 1 275 ? -5.607 -6.404 -1.718 1.00 98.62 275 CYS A O 1
ATOM 2089 N N . VAL A 1 276 ? -4.717 -4.371 -1.905 1.00 98.75 276 VAL A N 1
ATOM 2090 C CA . VAL A 1 276 ? -5.608 -3.778 -0.888 1.00 98.75 276 VAL A CA 1
ATOM 2091 C C . VAL A 1 276 ? -7.083 -3.814 -1.285 1.00 98.75 276 VAL A C 1
ATOM 2093 O O . VAL A 1 276 ? -7.960 -3.944 -0.429 1.00 98.75 276 VAL A O 1
ATOM 2096 N N . THR A 1 277 ? -7.381 -3.735 -2.584 1.00 98.81 277 THR A N 1
ATOM 2097 C CA . THR A 1 277 ? -8.750 -3.905 -3.095 1.00 98.81 277 THR A CA 1
ATOM 2098 C C . THR A 1 277 ? -9.191 -5.353 -2.946 1.00 98.81 277 THR A C 1
ATOM 2100 O O . THR A 1 277 ? -10.296 -5.622 -2.469 1.00 98.81 277 THR A O 1
ATOM 2103 N N . LYS A 1 278 ? -8.303 -6.295 -3.272 1.00 98.69 278 LYS A N 1
ATOM 2104 C CA . LYS A 1 278 ? -8.540 -7.722 -3.081 1.00 98.69 278 LYS A CA 1
ATOM 2105 C C . LYS A 1 278 ? -8.768 -8.069 -1.611 1.00 98.69 278 LYS A C 1
ATOM 2107 O O . LYS A 1 278 ? -9.720 -8.796 -1.330 1.00 98.69 278 LYS A O 1
ATOM 2112 N N . LEU A 1 279 ? -7.977 -7.524 -0.684 1.00 98.81 279 LEU A N 1
ATOM 2113 C CA . LEU A 1 279 ? -8.142 -7.712 0.763 1.00 98.81 279 LEU A CA 1
ATOM 2114 C C . LEU A 1 279 ? -9.547 -7.312 1.224 1.00 98.81 279 LEU A C 1
ATOM 2116 O O . LEU A 1 279 ? -10.253 -8.138 1.795 1.00 98.81 279 LEU A O 1
ATOM 2120 N N . ALA A 1 280 ? -10.004 -6.101 0.888 1.00 98.50 280 ALA A N 1
ATOM 2121 C CA . ALA A 1 280 ? -11.360 -5.654 1.220 1.00 98.50 280 ALA A CA 1
ATOM 2122 C C . ALA A 1 280 ? -12.447 -6.544 0.594 1.00 98.50 280 ALA A C 1
ATOM 2124 O O . ALA A 1 280 ? -13.415 -6.912 1.255 1.00 98.50 280 ALA A O 1
ATOM 2125 N N . MET A 1 281 ? -12.285 -6.949 -0.667 1.00 98.50 281 MET A N 1
ATOM 2126 C CA . MET A 1 281 ? -13.298 -7.757 -1.351 1.00 98.50 281 MET A CA 1
ATOM 2127 C C . MET A 1 281 ? -13.368 -9.217 -0.884 1.00 98.50 281 MET A C 1
ATOM 2129 O O . MET A 1 281 ? -14.382 -9.884 -1.096 1.00 98.50 281 MET A O 1
ATOM 2133 N N . THR A 1 282 ? -12.289 -9.745 -0.311 1.00 98.12 282 THR A N 1
ATOM 2134 C CA . THR A 1 282 ? -12.192 -11.152 0.111 1.00 98.12 282 THR A CA 1
ATOM 2135 C C . THR A 1 282 ? -12.332 -11.321 1.619 1.00 98.12 282 THR A C 1
ATOM 2137 O O . THR A 1 282 ? -12.830 -12.352 2.060 1.00 98.12 282 THR A O 1
ATOM 2140 N N . HIS A 1 283 ? -11.979 -10.297 2.399 1.00 98.12 283 HIS A N 1
ATOM 2141 C CA . HIS A 1 283 ? -11.984 -10.316 3.860 1.00 98.12 283 HIS A CA 1
ATOM 2142 C C . HIS A 1 283 ? -12.724 -9.090 4.432 1.00 98.12 283 HIS A C 1
ATOM 2144 O O . HIS A 1 283 ? -12.144 -8.321 5.205 1.00 98.12 283 HIS A O 1
ATOM 2150 N N . PRO A 1 284 ? -14.019 -8.902 4.100 1.00 97.12 284 PRO A N 1
ATOM 2151 C CA . PRO A 1 284 ? -14.765 -7.674 4.400 1.00 97.12 284 PRO A CA 1
ATOM 2152 C C . PRO A 1 284 ? -14.995 -7.415 5.898 1.00 97.12 284 PRO A C 1
ATOM 2154 O O . PRO A 1 284 ? -15.288 -6.289 6.291 1.00 97.12 284 PRO A O 1
ATOM 2157 N N . LEU A 1 285 ? -14.860 -8.441 6.750 1.00 94.00 285 LEU A N 1
ATOM 2158 C CA . LEU A 1 285 ? -14.906 -8.277 8.208 1.00 94.00 285 LEU A CA 1
ATOM 2159 C C . LEU A 1 285 ? -13.616 -7.650 8.751 1.00 94.00 285 LEU A C 1
ATOM 2161 O O . LEU A 1 285 ? -13.657 -6.841 9.677 1.00 94.00 285 LEU A O 1
ATOM 2165 N N . ILE A 1 286 ? -12.470 -8.015 8.171 1.00 97.44 286 ILE A N 1
ATOM 2166 C CA . ILE A 1 286 ? -11.173 -7.472 8.569 1.00 97.44 286 ILE A CA 1
ATOM 2167 C C . ILE A 1 286 ? -10.993 -6.094 7.944 1.00 97.44 286 ILE A C 1
ATOM 2169 O O . ILE A 1 286 ? -10.754 -5.140 8.677 1.00 97.44 286 ILE A O 1
ATOM 2173 N N . PHE A 1 287 ? -11.194 -5.975 6.630 1.00 98.50 287 PHE A N 1
ATOM 2174 C CA . PHE A 1 287 ? -10.998 -4.748 5.863 1.00 98.50 287 PHE A CA 1
ATOM 2175 C C . PHE A 1 287 ? -12.329 -4.216 5.341 1.00 98.50 287 PHE A C 1
ATOM 2177 O O . PHE A 1 287 ? -12.914 -4.759 4.406 1.00 98.50 287 PHE A O 1
ATOM 2184 N N . THR A 1 288 ? -12.797 -3.114 5.918 1.00 98.06 288 THR A N 1
ATOM 2185 C CA . THR A 1 288 ? -14.114 -2.542 5.590 1.00 98.06 288 THR A CA 1
ATOM 2186 C C . THR A 1 288 ? -14.034 -1.454 4.524 1.00 98.06 288 THR A C 1
ATOM 2188 O O . THR A 1 288 ? -15.042 -1.101 3.904 1.00 98.06 288 THR A O 1
ATOM 2191 N N . ALA A 1 289 ? -12.833 -0.924 4.282 1.00 98.69 289 ALA A N 1
ATOM 2192 C CA . ALA A 1 289 ? -12.584 0.050 3.235 1.00 98.69 289 ALA A CA 1
ATOM 2193 C C . ALA A 1 289 ? -11.185 -0.088 2.628 1.00 98.69 289 ALA A C 1
ATOM 2195 O O . ALA A 1 289 ? -10.217 -0.329 3.350 1.00 98.69 289 ALA A O 1
ATOM 2196 N N . SER A 1 290 ? -11.058 0.144 1.321 1.00 98.81 290 SER A N 1
ATOM 2197 C CA . SER A 1 290 ? -9.756 0.241 0.664 1.00 98.81 290 SER A CA 1
ATOM 2198 C C . SER A 1 290 ? -9.629 1.450 -0.258 1.00 98.81 290 SER A C 1
ATOM 2200 O O . SER A 1 290 ? -10.618 1.949 -0.792 1.00 98.81 290 SER A O 1
ATOM 2202 N N . ALA A 1 291 ? -8.400 1.931 -0.439 1.00 98.88 291 ALA A N 1
ATOM 2203 C CA . ALA A 1 291 ? -8.047 2.975 -1.392 1.00 98.88 291 ALA A CA 1
ATOM 2204 C C . ALA A 1 291 ? -6.943 2.483 -2.340 1.00 98.88 291 ALA A C 1
ATOM 2206 O O . ALA A 1 291 ? -5.813 2.235 -1.931 1.00 98.88 291 ALA A O 1
ATOM 2207 N N . SER A 1 292 ? -7.278 2.355 -3.616 1.00 98.69 292 SER A N 1
ATOM 2208 C CA . SER A 1 292 ? -6.390 1.909 -4.686 1.00 98.69 292 SER A CA 1
ATOM 2209 C C . SER A 1 292 ? -5.844 3.123 -5.437 1.00 98.69 292 SER A C 1
ATOM 2211 O O . SER A 1 292 ? -6.629 3.886 -6.000 1.00 98.69 292 SER A O 1
ATOM 2213 N N . LEU A 1 293 ? -4.527 3.341 -5.418 1.00 98.25 293 LEU A N 1
ATOM 2214 C CA . LEU A 1 293 ? -3.858 4.440 -6.121 1.00 98.25 293 LEU A CA 1
ATOM 2215 C C . LEU A 1 293 ? -3.215 3.911 -7.404 1.00 98.25 293 LEU A C 1
ATOM 2217 O O . LEU A 1 293 ? -2.172 3.267 -7.355 1.00 98.25 293 LEU A O 1
ATOM 2221 N N . SER A 1 294 ? -3.845 4.167 -8.550 1.00 96.88 294 SER A N 1
ATOM 2222 C CA . SER A 1 294 ? -3.436 3.590 -9.838 1.00 96.88 294 SER A CA 1
ATOM 2223 C C . SER A 1 294 ? -3.293 2.064 -9.774 1.00 96.88 294 SER A C 1
ATOM 2225 O O . SER A 1 294 ? -2.340 1.500 -10.296 1.00 96.88 294 SER A O 1
ATOM 2227 N N . GLY A 1 295 ? -4.187 1.386 -9.053 1.00 96.50 295 GLY A N 1
ATOM 2228 C CA . GLY A 1 295 ? -4.226 -0.071 -9.074 1.00 96.50 295 GLY A CA 1
ATOM 2229 C C . GLY A 1 295 ? -4.943 -0.591 -10.314 1.00 96.50 295 GLY A C 1
ATOM 2230 O O . GLY A 1 295 ? -5.695 0.122 -10.979 1.00 96.50 295 GLY A O 1
ATOM 2231 N N . TYR A 1 296 ? -4.750 -1.874 -10.564 1.00 95.25 296 TYR A N 1
ATOM 2232 C CA . TYR A 1 296 ? -5.503 -2.669 -11.524 1.00 95.25 296 TYR A CA 1
ATOM 2233 C C . TYR A 1 296 ? -6.365 -3.696 -10.777 1.00 95.25 296 TYR A C 1
ATOM 2235 O O . TYR A 1 296 ? -6.300 -3.809 -9.549 1.00 95.25 296 TYR A O 1
ATOM 2243 N N . TYR A 1 297 ? -7.225 -4.422 -11.495 1.00 96.00 297 TYR A N 1
ATOM 2244 C CA . TYR A 1 297 ? -8.285 -5.221 -10.863 1.00 96.00 297 TYR A CA 1
ATOM 2245 C C . TYR A 1 297 ? -8.263 -6.694 -11.270 1.00 96.00 297 TYR A C 1
ATOM 2247 O O . TYR A 1 297 ? -9.284 -7.373 -11.198 1.00 96.00 297 TYR A O 1
ATOM 2255 N N . PHE A 1 298 ? -7.083 -7.198 -11.631 1.00 95.06 298 PHE A N 1
ATOM 2256 C CA . PHE A 1 298 ? -6.787 -8.599 -11.924 1.00 95.06 298 PHE A CA 1
ATOM 2257 C C . PHE A 1 298 ? -5.308 -8.901 -11.645 1.00 95.06 298 PHE A C 1
ATOM 2259 O O . PHE A 1 298 ? -4.470 -8.043 -11.870 1.00 95.06 298 PHE A O 1
ATOM 2266 N N . ALA A 1 299 ? -4.961 -10.107 -11.192 1.00 93.62 299 ALA A N 1
ATOM 2267 C CA . ALA A 1 299 ? -3.552 -10.475 -11.024 1.00 93.62 299 ALA A CA 1
ATOM 2268 C C . ALA A 1 299 ? -2.807 -10.449 -12.369 1.00 93.62 299 ALA A C 1
ATOM 2270 O O . ALA A 1 299 ? -3.229 -11.115 -13.326 1.00 93.62 299 ALA A O 1
ATOM 2271 N N . LEU A 1 300 ? -1.691 -9.719 -12.430 1.00 91.50 300 LEU A N 1
ATOM 2272 C CA . LEU A 1 300 ? -0.808 -9.742 -13.594 1.00 91.50 300 LEU A CA 1
ATOM 2273 C C . LEU A 1 300 ? -0.118 -11.106 -13.723 1.00 91.50 300 LEU A C 1
ATOM 2275 O O . LEU A 1 300 ? -0.008 -11.880 -12.774 1.00 91.50 300 LEU A O 1
ATOM 2279 N N . ARG A 1 301 ? 0.327 -11.430 -14.938 1.00 88.81 301 ARG A N 1
ATOM 2280 C CA . ARG A 1 301 ? 1.151 -12.613 -15.196 1.00 88.81 301 ARG A CA 1
ATOM 2281 C C . ARG A 1 301 ? 2.281 -12.232 -16.133 1.00 88.81 301 ARG A C 1
ATOM 2283 O O . ARG A 1 301 ? 2.042 -11.973 -17.311 1.00 88.81 301 ARG A O 1
ATOM 2290 N N . ASP A 1 302 ? 3.498 -12.245 -15.610 1.00 88.00 302 ASP A N 1
ATOM 2291 C CA . ASP A 1 302 ? 4.711 -11.917 -16.352 1.00 88.00 302 ASP A CA 1
ATOM 2292 C C . ASP A 1 302 ? 5.916 -12.747 -15.863 1.00 88.00 302 ASP A C 1
ATOM 2294 O O . ASP A 1 302 ? 5.763 -13.760 -15.175 1.00 88.00 302 ASP A O 1
ATOM 2298 N N . GLY A 1 303 ? 7.129 -12.361 -16.267 1.00 87.31 303 GLY A N 1
ATOM 2299 C CA . GLY A 1 303 ? 8.359 -13.070 -15.899 1.00 87.31 303 GLY A CA 1
ATOM 2300 C C . GLY A 1 303 ? 8.681 -13.061 -14.399 1.00 87.31 303 GLY A C 1
ATOM 2301 O O . GLY A 1 303 ? 9.512 -13.851 -13.961 1.00 87.31 303 GLY A O 1
ATOM 2302 N N . THR A 1 304 ? 8.036 -12.201 -13.612 1.00 88.81 304 THR A N 1
ATOM 2303 C CA . THR A 1 304 ? 8.266 -12.042 -12.169 1.00 88.81 304 THR A CA 1
ATOM 2304 C C . THR A 1 304 ? 7.298 -12.860 -11.318 1.00 88.81 304 THR A C 1
ATOM 2306 O O . THR A 1 304 ? 7.606 -13.168 -10.165 1.00 88.81 304 THR A O 1
ATOM 2309 N N . THR A 1 305 ? 6.158 -13.270 -11.884 1.00 91.19 305 THR A N 1
ATOM 2310 C CA . THR A 1 305 ? 5.089 -13.929 -11.121 1.00 91.19 305 THR A CA 1
ATOM 2311 C C . THR A 1 305 ? 5.233 -15.449 -11.054 1.00 91.19 305 THR A C 1
ATOM 2313 O O . THR A 1 305 ? 4.887 -16.097 -10.055 1.00 91.19 305 THR A O 1
ATOM 2316 N N . GLY A 1 306 ? 5.743 -16.045 -12.135 1.00 89.88 306 GLY A N 1
ATOM 2317 C CA . GLY A 1 306 ? 5.646 -17.486 -12.368 1.00 89.88 306 GLY A CA 1
ATOM 2318 C C . GLY A 1 306 ? 4.188 -17.939 -12.541 1.00 89.88 306 GLY A C 1
ATOM 2319 O O . GLY A 1 306 ? 3.319 -17.145 -12.911 1.00 89.88 306 GLY A O 1
ATOM 2320 N N . ASP A 1 307 ? 3.911 -19.222 -12.282 1.00 92.19 307 ASP A N 1
ATOM 2321 C CA . ASP A 1 307 ? 2.534 -19.731 -12.234 1.00 92.19 307 ASP A CA 1
ATOM 2322 C C . ASP A 1 307 ? 1.883 -19.388 -10.887 1.00 92.19 307 ASP A C 1
ATOM 2324 O O . ASP A 1 307 ? 2.292 -19.881 -9.833 1.00 92.19 307 ASP A O 1
ATOM 2328 N N . LEU A 1 308 ? 0.877 -18.516 -10.933 1.00 95.00 308 LEU A N 1
ATOM 2329 C CA . LEU A 1 308 ? 0.099 -18.092 -9.769 1.00 95.00 308 LEU A CA 1
ATOM 2330 C C . LEU A 1 308 ? -1.080 -19.021 -9.468 1.00 95.00 308 LEU A C 1
ATOM 2332 O O . LEU A 1 308 ? -1.635 -18.969 -8.373 1.00 95.00 308 LEU A O 1
ATOM 2336 N N . TRP A 1 309 ? -1.507 -19.831 -10.438 1.00 95.44 309 TRP A N 1
ATOM 2337 C CA . TRP A 1 309 ? -2.808 -20.498 -10.390 1.00 95.44 309 TRP A CA 1
ATOM 2338 C C . TRP A 1 309 ? -2.706 -22.021 -10.401 1.00 95.44 309 TRP A C 1
ATOM 2340 O O . TRP A 1 309 ? -3.733 -22.683 -10.255 1.00 95.44 309 TRP A O 1
ATOM 2350 N N . GLY A 1 310 ? -1.513 -22.589 -10.599 1.00 91.00 310 GLY A N 1
ATOM 2351 C CA . GLY A 1 310 ? -1.329 -24.039 -10.709 1.00 91.00 310 GLY A CA 1
ATOM 2352 C C . GLY A 1 310 ? -2.141 -24.624 -11.867 1.00 91.00 310 GLY A C 1
ATOM 2353 O O . GLY A 1 310 ? -2.743 -25.685 -11.732 1.00 91.00 310 GLY A O 1
ATOM 2354 N N . GLY A 1 311 ? -2.289 -23.861 -12.955 1.00 91.62 311 GLY A N 1
ATOM 2355 C CA . GLY A 1 311 ? -3.176 -24.192 -14.075 1.00 91.62 311 GLY A CA 1
ATOM 2356 C C . GLY A 1 311 ? -4.687 -24.090 -13.803 1.00 91.62 311 GLY A C 1
ATOM 2357 O O . GLY A 1 311 ? -5.466 -24.344 -14.718 1.00 91.62 311 GLY A O 1
ATOM 2358 N N . SER A 1 312 ? -5.136 -23.695 -12.603 1.00 95.62 312 SER A N 1
ATOM 2359 C CA . SER A 1 312 ? -6.562 -23.649 -12.242 1.00 95.62 312 SER A CA 1
ATOM 2360 C C . SER A 1 312 ? -7.280 -22.390 -12.759 1.00 95.62 312 SER A C 1
ATOM 2362 O O . SER A 1 312 ? -6.996 -21.279 -12.293 1.00 95.62 312 SER A O 1
ATOM 2364 N N . PRO A 1 313 ? -8.294 -22.521 -13.643 1.00 95.38 313 PRO A N 1
ATOM 2365 C CA . PRO A 1 313 ? -9.111 -21.384 -14.074 1.00 95.38 313 PRO A CA 1
ATOM 2366 C C . PRO A 1 313 ? -9.914 -20.770 -12.924 1.00 95.38 313 PRO A C 1
ATOM 2368 O O . PRO A 1 313 ? -10.130 -19.561 -12.898 1.00 95.38 313 PRO A O 1
ATOM 2371 N N . ALA A 1 314 ? -10.325 -21.586 -11.949 1.00 95.69 314 ALA A N 1
ATOM 2372 C CA . ALA A 1 314 ? -11.058 -21.113 -10.780 1.00 95.69 314 ALA A CA 1
ATOM 2373 C C . ALA A 1 314 ? -10.191 -20.180 -9.926 1.00 95.69 314 ALA A C 1
ATOM 2375 O O . ALA A 1 314 ? -10.633 -19.091 -9.565 1.00 95.69 314 ALA A O 1
ATOM 2376 N N . VAL A 1 315 ? -8.933 -20.558 -9.666 1.00 95.25 315 VAL A N 1
ATOM 2377 C CA . VAL A 1 315 ? -7.993 -19.694 -8.934 1.00 95.25 315 VAL A CA 1
ATOM 2378 C C . VAL A 1 315 ? -7.744 -18.412 -9.724 1.00 95.25 315 VAL A C 1
ATOM 2380 O O . VAL A 1 315 ? -7.807 -17.330 -9.146 1.00 95.25 315 VAL A O 1
ATOM 2383 N N . ARG A 1 316 ? -7.559 -18.490 -11.047 1.00 96.81 316 ARG A N 1
ATOM 2384 C CA . ARG A 1 316 ? -7.427 -17.297 -11.896 1.00 96.81 316 ARG A CA 1
ATOM 2385 C C . ARG A 1 316 ? -8.627 -16.351 -11.767 1.00 96.81 316 ARG A C 1
ATOM 2387 O O . ARG A 1 316 ? -8.432 -15.165 -11.532 1.00 96.81 316 ARG A O 1
ATOM 2394 N N . HIS A 1 317 ? -9.853 -16.860 -11.871 1.00 97.44 317 HIS A N 1
ATOM 2395 C CA . HIS A 1 317 ? -11.075 -16.058 -11.737 1.00 97.44 317 HIS A CA 1
ATOM 2396 C C . HIS A 1 317 ? -11.221 -15.420 -10.350 1.00 97.44 317 HIS A C 1
ATOM 2398 O O . HIS A 1 317 ? -11.612 -14.261 -10.231 1.00 97.44 317 HIS A O 1
ATOM 2404 N N . LEU A 1 318 ? -10.856 -16.138 -9.285 1.00 95.88 318 LEU A N 1
ATOM 2405 C CA . LEU A 1 318 ? -10.869 -15.590 -7.926 1.00 95.88 318 LEU A CA 1
ATOM 2406 C C . LEU A 1 318 ? -9.824 -14.480 -7.711 1.00 95.88 318 LEU A C 1
ATOM 2408 O O . LEU A 1 318 ? -9.950 -13.740 -6.733 1.00 95.88 318 LEU A O 1
ATOM 2412 N N . ASN A 1 319 ? -8.850 -14.354 -8.616 1.00 97.56 319 ASN A N 1
ATOM 2413 C CA . ASN A 1 319 ? -7.833 -13.303 -8.688 1.00 97.56 319 ASN A CA 1
ATOM 2414 C C . ASN A 1 319 ? -8.150 -12.209 -9.729 1.00 97.56 319 ASN A C 1
ATOM 2416 O O . ASN A 1 319 ? -7.315 -11.355 -10.003 1.00 97.56 319 ASN A O 1
ATOM 2420 N N . ASP A 1 320 ? -9.352 -12.208 -10.303 1.00 97.75 320 ASP A N 1
ATOM 2421 C CA . ASP A 1 320 ? -9.866 -11.134 -11.152 1.00 97.75 320 ASP A CA 1
ATOM 2422 C C . ASP A 1 320 ? -11.027 -10.454 -10.412 1.00 97.75 320 ASP A C 1
ATOM 2424 O O . ASP A 1 320 ? -12.119 -11.004 -10.268 1.00 97.75 320 ASP A O 1
ATOM 2428 N N . LEU A 1 321 ? -10.787 -9.261 -9.865 1.00 97.94 321 LEU A N 1
ATOM 2429 C CA . LEU A 1 321 ? -11.758 -8.551 -9.027 1.00 97.94 321 LEU A CA 1
ATOM 2430 C C . LEU A 1 321 ? -12.967 -8.077 -9.830 1.00 97.94 321 LEU A C 1
ATOM 2432 O O . LEU A 1 321 ? -14.078 -8.045 -9.292 1.00 97.94 321 LEU A O 1
ATOM 2436 N N . ARG A 1 322 ? -12.786 -7.763 -11.116 1.00 97.25 322 ARG A N 1
ATOM 2437 C CA . ARG A 1 322 ? -13.897 -7.457 -12.019 1.00 97.25 322 ARG A CA 1
ATOM 2438 C C . ARG A 1 322 ? -14.751 -8.705 -12.239 1.00 97.25 322 ARG A C 1
ATOM 2440 O O . ARG A 1 322 ? -15.974 -8.622 -12.114 1.00 97.25 322 ARG A O 1
ATOM 2447 N N . TRP A 1 323 ? -14.137 -9.861 -12.492 1.00 98.06 323 TRP A N 1
ATOM 2448 C CA . TRP A 1 323 ? -14.844 -11.139 -12.591 1.00 98.06 323 TRP A CA 1
ATOM 2449 C C . TRP A 1 323 ? -15.605 -11.446 -11.301 1.00 98.06 323 TRP A C 1
ATOM 2451 O O . TRP A 1 323 ? -16.800 -11.735 -11.367 1.00 98.06 323 TRP A O 1
ATOM 2461 N N . ARG A 1 324 ? -14.967 -11.301 -10.130 1.00 97.81 324 ARG A N 1
ATOM 2462 C CA . ARG A 1 324 ? -15.623 -11.493 -8.825 1.00 97.81 324 ARG A CA 1
ATOM 2463 C C . ARG A 1 324 ? -16.843 -10.595 -8.675 1.00 97.81 324 ARG A C 1
ATOM 2465 O O . ARG A 1 324 ? -17.893 -11.078 -8.276 1.00 97.81 324 ARG A O 1
ATOM 2472 N N . MET A 1 325 ? -16.724 -9.310 -9.004 1.00 97.81 325 MET A N 1
ATOM 2473 C CA . MET A 1 325 ? -17.834 -8.363 -8.868 1.00 97.81 325 MET A CA 1
ATOM 2474 C C . MET A 1 325 ? -19.031 -8.732 -9.765 1.00 97.81 325 MET A C 1
ATOM 2476 O O . MET A 1 325 ? -20.189 -8.568 -9.367 1.00 97.81 325 MET A O 1
ATOM 2480 N N . LEU A 1 326 ? -18.754 -9.274 -10.955 1.00 97.69 326 LEU A N 1
ATOM 2481 C CA . LEU A 1 326 ? -19.768 -9.706 -11.919 1.00 97.69 326 LEU A CA 1
ATOM 2482 C C . LEU A 1 326 ? -20.410 -11.062 -11.576 1.00 97.69 326 LEU A C 1
ATOM 2484 O O . LEU A 1 326 ? -21.587 -11.248 -11.867 1.00 97.69 326 LEU A O 1
ATOM 2488 N N . HIS A 1 327 ? -19.673 -11.988 -10.954 1.00 98.00 327 HIS A N 1
ATOM 2489 C CA . HIS A 1 327 ? -20.104 -13.389 -10.810 1.00 98.00 327 HIS A CA 1
ATOM 2490 C C . HIS A 1 327 ? -20.339 -13.845 -9.365 1.00 98.00 327 HIS A C 1
ATOM 2492 O O . HIS A 1 327 ? -20.977 -14.871 -9.149 1.00 98.00 327 HIS A O 1
ATOM 2498 N N . LEU A 1 328 ? -19.850 -13.106 -8.367 1.00 97.56 328 LEU A N 1
ATOM 2499 C CA . LEU A 1 328 ? -20.015 -13.416 -6.946 1.00 97.56 328 LEU A CA 1
ATOM 2500 C C . LEU A 1 328 ? -20.834 -12.324 -6.244 1.00 97.56 328 LEU A C 1
ATOM 2502 O O . LEU A 1 328 ? -20.916 -11.199 -6.745 1.00 97.56 328 LEU A O 1
ATOM 2506 N N . PRO A 1 329 ? -21.440 -12.614 -5.078 1.00 97.75 329 PRO A N 1
ATOM 2507 C CA . PRO A 1 329 ? -22.067 -11.591 -4.249 1.00 97.75 329 PRO A CA 1
ATOM 2508 C C . PRO A 1 329 ? -21.096 -10.449 -3.923 1.00 97.75 329 PRO A C 1
ATOM 2510 O O . PRO A 1 329 ? -19.954 -10.682 -3.524 1.00 97.75 329 PRO A O 1
ATOM 2513 N N . ALA A 1 330 ? -21.561 -9.211 -4.086 1.00 98.06 330 ALA A N 1
ATOM 2514 C CA . ALA A 1 330 ? -20.765 -8.029 -3.786 1.00 98.06 330 ALA A CA 1
ATOM 2515 C C . ALA A 1 330 ? -20.575 -7.885 -2.257 1.00 98.06 330 ALA A C 1
ATOM 2517 O O . ALA A 1 330 ? -21.561 -7.926 -1.517 1.00 98.06 330 ALA A O 1
ATOM 2518 N N . PRO A 1 331 ? -19.338 -7.733 -1.750 1.00 97.81 331 PRO A N 1
ATOM 2519 C CA . PRO A 1 331 ? -19.078 -7.610 -0.316 1.00 97.81 331 PRO A CA 1
ATOM 2520 C C . PRO A 1 331 ? -19.464 -6.217 0.224 1.00 97.81 331 PRO A C 1
ATOM 2522 O O . PRO A 1 331 ? -19.362 -5.227 -0.503 1.00 97.81 331 PRO A O 1
ATOM 2525 N N . PRO A 1 332 ? -19.872 -6.082 1.500 1.00 97.38 332 PRO A N 1
ATOM 2526 C CA . PRO A 1 332 ? -20.295 -4.807 2.086 1.00 97.38 332 PRO A CA 1
ATOM 2527 C C . PRO A 1 332 ? -19.095 -3.928 2.485 1.00 97.38 332 PRO A C 1
ATOM 2529 O O . PRO A 1 332 ? -18.845 -3.682 3.662 1.00 97.38 332 PRO A O 1
ATOM 2532 N N . VAL A 1 333 ? -18.331 -3.465 1.496 1.00 98.44 333 VAL A N 1
ATOM 2533 C CA . VAL A 1 333 ? -17.113 -2.659 1.684 1.00 98.44 333 VAL A CA 1
ATOM 2534 C C . VAL A 1 333 ? -17.157 -1.364 0.887 1.00 98.44 333 VAL A C 1
ATOM 2536 O O . VAL A 1 333 ? -17.915 -1.225 -0.072 1.00 98.44 333 VAL A O 1
ATOM 2539 N N . SER A 1 334 ? -16.322 -0.403 1.276 1.00 98.75 334 SER A N 1
ATOM 2540 C CA . SER A 1 334 ? -16.120 0.838 0.523 1.00 98.75 334 SER A CA 1
ATOM 2541 C C . SER A 1 334 ? -14.800 0.797 -0.242 1.00 98.75 334 SER A C 1
ATOM 2543 O O . SER A 1 334 ? -13.754 0.570 0.354 1.00 98.75 334 SER A O 1
ATOM 2545 N N . LEU A 1 335 ? -14.823 1.064 -1.543 1.00 98.81 335 LEU A N 1
ATOM 2546 C CA . LEU A 1 335 ? -13.651 1.042 -2.415 1.00 98.81 335 LEU A CA 1
ATOM 2547 C C . LEU A 1 335 ? -13.433 2.433 -3.019 1.00 98.81 335 LEU A C 1
ATOM 2549 O O . LEU A 1 335 ? -14.316 2.964 -3.692 1.00 98.81 335 LEU A O 1
ATOM 2553 N N . LEU A 1 336 ? -12.260 3.023 -2.800 1.00 98.88 336 LEU A N 1
ATOM 2554 C CA . LEU A 1 336 ? -11.810 4.214 -3.513 1.00 98.88 336 LEU A CA 1
ATOM 2555 C C . LEU A 1 336 ? -10.859 3.803 -4.631 1.00 98.88 336 LEU A C 1
ATOM 2557 O O . LEU A 1 336 ? -9.845 3.156 -4.391 1.00 98.88 336 LEU A O 1
ATOM 2561 N N . ILE A 1 337 ? -11.192 4.214 -5.846 1.00 98.62 337 ILE A N 1
ATOM 2562 C CA . ILE A 1 337 ? -10.435 3.966 -7.068 1.00 98.62 337 ILE A CA 1
ATOM 2563 C C . ILE A 1 337 ? -9.834 5.299 -7.498 1.00 98.62 337 ILE A C 1
ATOM 2565 O O . ILE A 1 337 ? -10.551 6.188 -7.967 1.00 98.62 337 ILE A O 1
ATOM 2569 N N . ALA A 1 338 ? -8.531 5.468 -7.298 1.00 98.31 338 ALA A N 1
ATOM 2570 C CA . ALA A 1 338 ? -7.808 6.663 -7.698 1.00 98.31 338 ALA A CA 1
ATOM 2571 C C . ALA A 1 338 ? -6.961 6.414 -8.945 1.00 98.31 338 ALA A C 1
ATOM 2573 O O . ALA A 1 338 ? -6.333 5.373 -9.086 1.00 98.31 338 ALA A O 1
ATOM 2574 N N . THR A 1 339 ? -6.936 7.385 -9.852 1.00 97.69 339 THR A N 1
ATOM 2575 C CA . THR A 1 339 ? -6.190 7.321 -11.121 1.00 97.69 339 THR A CA 1
ATOM 2576 C C . THR A 1 339 ? -6.014 8.735 -11.691 1.00 97.69 339 THR A C 1
ATOM 2578 O O . THR A 1 339 ? -6.600 9.693 -11.175 1.00 97.69 339 THR A O 1
ATOM 2581 N N . ALA A 1 340 ? -5.222 8.913 -12.748 1.00 96.81 340 ALA A N 1
ATOM 2582 C CA . ALA A 1 340 ? -5.156 10.161 -13.508 1.00 96.81 340 ALA A CA 1
ATOM 2583 C C . ALA A 1 340 ? -5.714 9.989 -14.927 1.00 96.81 340 ALA A C 1
ATOM 2585 O O . ALA A 1 340 ? -5.461 8.979 -15.569 1.00 96.81 340 ALA A O 1
ATOM 2586 N N . ARG A 1 341 ? -6.413 10.998 -15.476 1.00 96.00 341 ARG A N 1
ATOM 2587 C CA . ARG A 1 341 ? -6.999 10.913 -16.839 1.00 96.00 341 ARG A CA 1
ATOM 2588 C C . ARG A 1 341 ? -5.971 10.628 -17.932 1.00 96.00 341 ARG A C 1
ATOM 2590 O O . ARG A 1 341 ? -6.309 10.046 -18.956 1.00 96.00 341 ARG A O 1
ATOM 2597 N N . THR A 1 342 ? -4.739 11.088 -17.738 1.00 95.19 342 THR A N 1
ATOM 2598 C CA . THR A 1 342 ? -3.635 10.924 -18.692 1.00 95.19 342 THR A CA 1
ATOM 2599 C C . THR A 1 342 ? -2.851 9.629 -18.490 1.00 95.19 342 THR A C 1
ATOM 2601 O O . THR A 1 342 ? -1.920 9.365 -19.246 1.00 95.19 342 THR A O 1
ATOM 2604 N N . GLU A 1 343 ? -3.212 8.824 -17.491 1.00 93.06 343 GLU A N 1
ATOM 2605 C CA . GLU A 1 343 ? -2.591 7.535 -17.225 1.00 93.06 343 GLU A CA 1
ATOM 2606 C C . G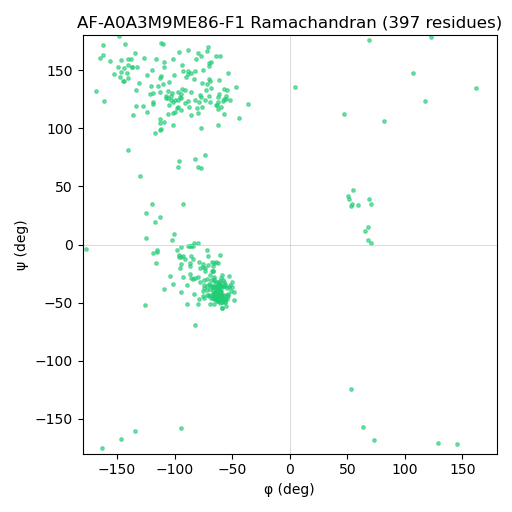LU A 1 343 ? -3.091 6.486 -18.223 1.00 93.06 343 GLU A C 1
ATOM 2608 O O . GLU A 1 343 ? -4.286 6.196 -18.306 1.00 93.06 343 GLU A O 1
ATOM 2613 N N . LYS A 1 344 ? -2.162 5.943 -19.012 1.00 89.19 344 LYS A N 1
ATOM 2614 C CA . LYS A 1 344 ? -2.417 4.958 -20.070 1.00 89.19 344 LYS A CA 1
ATOM 2615 C C . LYS A 1 344 ? -1.876 3.600 -19.636 1.00 89.19 344 LYS A C 1
ATOM 2617 O O . LYS A 1 344 ? -0.931 3.564 -18.862 1.00 89.19 344 LYS A O 1
ATOM 2622 N N . GLY A 1 345 ? -2.401 2.526 -20.216 1.00 82.00 345 GLY A N 1
ATOM 2623 C CA . GLY A 1 345 ? -1.945 1.163 -19.941 1.00 82.00 345 GLY A CA 1
ATOM 2624 C C . GLY A 1 345 ? -3.075 0.265 -19.454 1.00 82.00 345 GLY A C 1
ATOM 2625 O O . GLY A 1 345 ? -4.219 0.710 -19.324 1.00 82.00 345 GLY A O 1
ATOM 2626 N N . ALA A 1 346 ? -2.738 -1.002 -19.212 1.00 74.88 346 ALA A N 1
ATOM 2627 C CA . ALA A 1 346 ? -3.649 -2.017 -18.675 1.00 74.88 346 ALA A CA 1
ATOM 2628 C C . ALA A 1 346 ? -3.987 -1.802 -17.183 1.00 74.88 346 ALA A C 1
ATOM 2630 O O . ALA A 1 346 ? -4.829 -2.494 -16.633 1.00 74.88 346 ALA A O 1
ATOM 2631 N N . ASP A 1 347 ? -3.346 -0.817 -16.567 1.00 77.62 347 ASP A N 1
ATOM 2632 C CA . ASP A 1 347 ? -3.393 -0.383 -15.172 1.00 77.62 347 ASP A CA 1
ATOM 2633 C C . ASP A 1 347 ? -3.760 1.111 -15.036 1.00 77.62 347 ASP A C 1
ATOM 2635 O O . ASP A 1 347 ? -3.746 1.678 -13.946 1.00 77.62 347 ASP A O 1
ATOM 2639 N N . GLY A 1 348 ? -4.093 1.766 -16.155 1.00 87.75 348 GLY A N 1
ATOM 2640 C CA . GLY A 1 348 ? -4.371 3.198 -16.215 1.00 87.75 348 GLY A CA 1
ATOM 2641 C C . GLY A 1 348 ? -5.852 3.571 -16.094 1.00 87.75 348 GLY A C 1
ATOM 2642 O O . GLY A 1 348 ? -6.703 2.817 -15.622 1.00 87.75 348 GLY A O 1
ATOM 2643 N N . TYR A 1 349 ? -6.188 4.766 -16.586 1.00 95.81 349 TYR A N 1
ATOM 2644 C CA . TYR A 1 349 ? -7.514 5.376 -16.439 1.00 95.81 349 TYR A CA 1
ATOM 2645 C C . TYR A 1 349 ? -8.669 4.494 -16.929 1.00 95.81 349 TYR A C 1
ATOM 2647 O O . TYR A 1 349 ? -9.709 4.389 -16.275 1.00 95.81 349 TYR A O 1
ATOM 2655 N N . THR A 1 350 ? -8.496 3.861 -18.092 1.00 95.19 350 THR A N 1
ATOM 2656 C CA . THR A 1 350 ? -9.532 3.018 -18.695 1.00 95.19 350 THR A CA 1
ATOM 2657 C C . THR A 1 350 ? -9.844 1.811 -17.822 1.00 95.19 350 THR A C 1
ATOM 2659 O O . THR A 1 350 ? -11.019 1.478 -17.679 1.00 95.19 350 THR A O 1
ATOM 2662 N N . GLU A 1 351 ? -8.829 1.197 -17.209 1.00 94.12 351 GLU A N 1
ATOM 2663 C CA . GLU A 1 351 ? -9.018 0.031 -16.347 1.00 94.12 351 GLU A CA 1
ATOM 2664 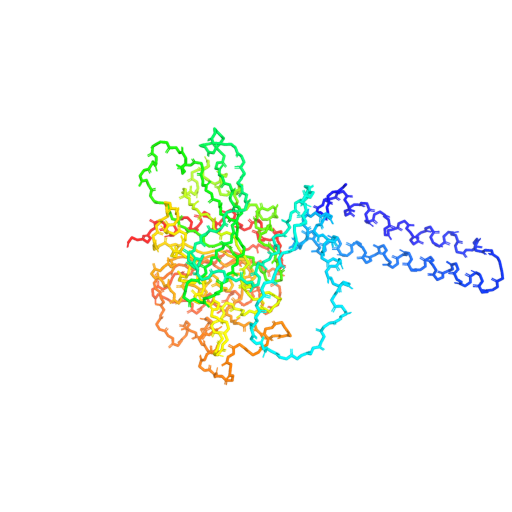C C . GLU A 1 351 ? -9.723 0.407 -15.040 1.00 94.12 351 GLU A C 1
ATOM 2666 O O . GLU A 1 351 ? -10.722 -0.209 -14.667 1.00 94.12 351 GLU A O 1
ATOM 2671 N N . ALA A 1 352 ? -9.308 1.511 -14.414 1.00 96.31 352 ALA A N 1
ATOM 2672 C CA . ALA A 1 352 ? -9.987 2.075 -13.249 1.00 96.31 352 ALA A CA 1
ATOM 2673 C C . ALA A 1 352 ? -11.486 2.322 -13.493 1.00 96.31 352 ALA A C 1
ATOM 2675 O O . ALA A 1 352 ? -12.330 1.957 -12.669 1.00 96.31 352 ALA A O 1
ATOM 2676 N N . LEU A 1 353 ? -11.844 2.893 -14.647 1.00 96.75 353 LEU A N 1
ATOM 2677 C CA . LEU A 1 353 ? -13.248 3.067 -15.024 1.00 96.75 353 LEU A CA 1
ATOM 2678 C C . LEU A 1 353 ? -13.952 1.740 -15.336 1.00 96.75 353 LEU A C 1
ATOM 2680 O O . LEU A 1 353 ? -15.148 1.612 -15.068 1.00 96.75 353 LEU A O 1
ATOM 2684 N N . SER A 1 354 ? -13.240 0.777 -15.924 1.00 95.38 354 SER A N 1
ATOM 2685 C CA . SER A 1 354 ? -13.771 -0.544 -16.276 1.00 95.38 354 SER A CA 1
ATOM 2686 C C . SER A 1 354 ? -14.267 -1.279 -15.029 1.00 95.38 354 SER A C 1
ATOM 2688 O O . SER A 1 354 ? -15.378 -1.819 -15.042 1.00 95.38 354 SER A O 1
ATOM 2690 N N . PHE A 1 355 ? -13.488 -1.235 -13.948 1.00 97.62 355 PHE A N 1
ATOM 2691 C CA . PHE A 1 355 ? -13.844 -1.840 -12.672 1.00 97.62 355 PHE A CA 1
ATOM 2692 C C . PHE A 1 355 ? -14.897 -1.022 -11.920 1.00 97.62 355 PHE A C 1
ATOM 2694 O O . PHE A 1 355 ? -15.893 -1.575 -11.457 1.00 97.62 355 PHE A O 1
ATOM 2701 N N . ALA A 1 356 ? -14.756 0.307 -11.868 1.00 97.69 356 ALA A N 1
ATOM 2702 C CA . ALA A 1 356 ? -15.718 1.169 -11.179 1.00 97.69 356 ALA A CA 1
ATOM 2703 C C . ALA A 1 356 ? -17.158 0.996 -11.687 1.00 97.69 356 ALA A C 1
ATOM 2705 O O . ALA A 1 356 ? -18.100 1.043 -10.902 1.00 97.69 356 ALA A O 1
ATOM 2706 N N . ARG A 1 357 ? -17.331 0.758 -12.995 1.00 97.56 357 ARG A N 1
ATOM 2707 C CA . ARG A 1 357 ? -18.644 0.550 -13.628 1.00 97.56 357 ARG A CA 1
ATOM 2708 C C . ARG A 1 357 ? -19.343 -0.741 -13.217 1.00 97.56 357 ARG A C 1
ATOM 2710 O O . ARG A 1 357 ? -20.555 -0.820 -13.378 1.00 97.56 357 ARG A O 1
ATOM 2717 N N . VAL A 1 358 ? -18.606 -1.748 -12.747 1.00 98.06 358 VAL A N 1
ATOM 2718 C CA . VAL A 1 358 ? -19.202 -3.026 -12.332 1.00 98.06 358 VAL A CA 1
ATOM 2719 C C . VAL A 1 358 ? -19.493 -3.080 -10.833 1.00 98.06 358 VAL A C 1
ATOM 2721 O O . VAL A 1 358 ? -20.178 -4.000 -10.394 1.00 98.06 358 VAL A O 1
ATOM 2724 N N . ILE A 1 359 ? -19.008 -2.109 -10.044 1.00 98.44 359 ILE A N 1
ATOM 2725 C CA . ILE A 1 359 ? -19.289 -2.039 -8.606 1.00 98.44 359 ILE A CA 1
ATOM 2726 C C . ILE A 1 359 ? -20.792 -1.876 -8.381 1.00 98.44 359 ILE A C 1
ATOM 2728 O O . ILE A 1 359 ? -21.432 -0.984 -8.935 1.00 98.44 359 ILE A O 1
ATOM 2732 N N . ARG A 1 360 ? -21.339 -2.731 -7.516 1.00 97.88 360 ARG A N 1
ATOM 2733 C CA . ARG A 1 360 ? -22.762 -2.780 -7.183 1.00 97.88 360 ARG A CA 1
ATOM 2734 C C . ARG A 1 360 ? -22.975 -2.952 -5.675 1.00 97.88 360 ARG A C 1
ATOM 2736 O O . ARG A 1 360 ? -22.117 -3.546 -5.017 1.00 97.88 360 ARG A O 1
ATOM 2743 N N . PRO A 1 361 ? -24.110 -2.481 -5.123 1.00 97.75 361 PRO A N 1
ATOM 2744 C CA . PRO A 1 361 ? -24.436 -2.678 -3.715 1.00 97.75 361 PRO A CA 1
ATOM 2745 C C . PRO A 1 361 ? -24.371 -4.158 -3.287 1.00 97.75 361 PRO A C 1
ATOM 2747 O O . PRO A 1 361 ? -24.698 -5.034 -4.093 1.00 97.75 361 PRO A O 1
ATOM 2750 N N . PRO A 1 362 ? -23.990 -4.450 -2.028 1.00 97.56 362 PRO A N 1
ATOM 2751 C CA . PRO A 1 362 ? -23.675 -3.506 -0.946 1.00 97.56 362 PRO A CA 1
ATOM 2752 C C . PRO A 1 362 ? -22.269 -2.881 -1.010 1.00 97.56 362 PRO A C 1
ATOM 2754 O O . PRO A 1 362 ? -21.933 -2.084 -0.136 1.00 97.56 362 PRO A O 1
ATOM 2757 N N . THR A 1 363 ? -21.449 -3.195 -2.020 1.00 98.62 363 THR A N 1
ATOM 2758 C CA . THR A 1 363 ? -20.174 -2.492 -2.225 1.00 98.62 363 THR A CA 1
ATOM 2759 C C . THR A 1 363 ? -20.432 -1.044 -2.644 1.00 98.62 363 THR A C 1
ATOM 2761 O O . THR A 1 363 ? -21.251 -0.779 -3.525 1.00 98.62 363 THR A O 1
ATOM 2764 N N . ASN A 1 364 ? -19.708 -0.098 -2.046 1.00 98.00 364 ASN A N 1
ATOM 2765 C CA . ASN A 1 364 ? -19.736 1.313 -2.428 1.00 98.00 364 ASN A CA 1
ATOM 2766 C C . ASN A 1 364 ? -18.438 1.697 -3.153 1.00 98.00 364 ASN A C 1
ATOM 2768 O O . ASN A 1 364 ? -17.354 1.495 -2.611 1.00 98.00 364 ASN A O 1
ATOM 2772 N N . GLY A 1 365 ? -18.539 2.266 -4.356 1.00 98.00 365 GLY A N 1
ATOM 2773 C CA . GLY A 1 365 ? -17.401 2.725 -5.154 1.00 98.00 365 GLY A CA 1
ATOM 2774 C C . GLY A 1 365 ? -17.277 4.250 -5.165 1.00 98.00 365 GLY A C 1
ATOM 2775 O O . GLY A 1 365 ? -18.243 4.960 -5.422 1.00 98.00 365 GLY A O 1
ATOM 2776 N N . THR A 1 366 ? -16.075 4.775 -4.928 1.00 98.56 366 THR A N 1
ATOM 2777 C CA . THR A 1 366 ? -15.736 6.199 -5.075 1.00 98.56 366 THR A CA 1
ATOM 2778 C C . THR A 1 366 ? -14.600 6.354 -6.080 1.00 98.56 366 THR A C 1
ATOM 2780 O O . THR A 1 366 ? -13.563 5.718 -5.929 1.00 98.56 366 THR A O 1
ATOM 2783 N N . LEU A 1 367 ? -14.752 7.231 -7.076 1.00 98.12 367 LEU A N 1
ATOM 2784 C CA . LEU A 1 367 ? -13.676 7.559 -8.017 1.00 98.12 367 LEU A CA 1
ATOM 2785 C C . LEU A 1 367 ? -12.948 8.844 -7.608 1.00 98.12 367 LEU A C 1
ATOM 2787 O O . LEU A 1 367 ? -13.578 9.877 -7.384 1.00 98.12 367 LEU A O 1
ATOM 2791 N N . LEU A 1 368 ? -11.617 8.796 -7.577 1.00 98.19 368 LEU A N 1
ATOM 2792 C CA . LEU A 1 368 ? -10.736 9.950 -7.401 1.00 98.19 368 LEU A CA 1
ATOM 2793 C C . LEU A 1 368 ? -9.867 10.121 -8.652 1.00 98.19 368 LEU A C 1
ATOM 2795 O O . LEU A 1 368 ? -8.821 9.496 -8.795 1.00 98.19 368 LEU A O 1
ATOM 2799 N N . VAL A 1 369 ? -10.298 10.981 -9.573 1.00 97.69 369 VAL A N 1
ATOM 2800 C CA . VAL A 1 369 ? -9.617 11.156 -10.862 1.00 97.69 369 VAL A CA 1
ATOM 2801 C C . VAL A 1 369 ? -8.848 12.472 -10.892 1.00 97.69 369 VAL A C 1
ATOM 2803 O O . VAL A 1 369 ? -9.447 13.547 -10.949 1.00 97.69 369 VAL A O 1
ATOM 2806 N N . SER A 1 370 ? -7.519 12.391 -10.920 1.00 96.44 370 SER A N 1
ATOM 2807 C CA . SER A 1 370 ? -6.669 13.559 -11.162 1.00 96.44 370 SER A CA 1
ATOM 2808 C C . SER A 1 370 ? -6.762 13.990 -12.638 1.00 96.44 370 SER A C 1
ATOM 2810 O O . SER A 1 370 ? -6.742 13.128 -13.522 1.00 96.44 370 SER A O 1
ATOM 2812 N N . PRO A 1 371 ? -6.839 15.300 -12.955 1.00 95.31 371 PRO A N 1
ATOM 2813 C CA . PRO A 1 371 ? -6.902 15.771 -14.343 1.00 95.31 371 PRO A CA 1
ATOM 2814 C C . PRO A 1 371 ? -5.675 15.380 -15.171 1.00 95.31 371 PRO A C 1
ATOM 2816 O O . PRO A 1 371 ? -5.797 15.078 -16.353 1.00 95.31 371 PRO A O 1
ATOM 2819 N N . THR A 1 372 ? -4.505 15.371 -14.534 1.00 93.62 372 THR A N 1
ATOM 2820 C CA . THR A 1 372 ? -3.219 15.004 -15.126 1.00 93.62 372 THR A CA 1
ATOM 2821 C C . THR A 1 372 ? -2.428 14.133 -14.153 1.00 93.62 372 THR A C 1
ATOM 2823 O O . THR A 1 372 ? -2.703 14.109 -12.950 1.00 93.62 372 THR A O 1
ATOM 2826 N N . GLY A 1 373 ? -1.461 13.391 -14.684 1.00 92.50 373 GLY A N 1
ATOM 2827 C CA . GLY A 1 373 ? -0.635 12.452 -13.933 1.00 92.50 373 GLY A CA 1
ATOM 2828 C C . GLY A 1 373 ? -0.277 11.219 -14.756 1.00 92.50 373 GLY A C 1
ATOM 2829 O O . GLY A 1 373 ? -0.538 11.139 -15.955 1.00 92.50 373 GLY A O 1
ATOM 2830 N N . GLY A 1 374 ? 0.328 10.249 -14.100 1.00 91.44 374 GLY A N 1
ATOM 2831 C CA . GLY A 1 374 ? 0.648 8.948 -14.669 1.00 91.44 374 GLY A CA 1
ATOM 2832 C C . GLY A 1 374 ? 0.948 7.951 -13.559 1.00 91.44 374 GLY A C 1
ATOM 2833 O O . GLY A 1 374 ? 0.862 8.303 -12.382 1.00 91.44 374 GLY A O 1
ATOM 2834 N N . HIS A 1 375 ? 1.353 6.749 -13.946 1.00 92.62 375 HIS A N 1
ATOM 2835 C CA . HIS A 1 375 ? 1.641 5.653 -13.029 1.00 92.62 375 HIS A CA 1
ATOM 2836 C C . HIS A 1 375 ? 2.963 5.892 -12.283 1.00 92.62 375 HIS A C 1
ATOM 2838 O O . HIS A 1 375 ? 4.028 5.433 -12.692 1.00 92.62 375 HIS A O 1
ATOM 2844 N N . ASN A 1 376 ? 2.932 6.769 -11.278 1.00 90.69 376 ASN A N 1
ATOM 2845 C CA . ASN A 1 376 ? 4.122 7.224 -10.573 1.00 90.69 376 ASN A CA 1
ATOM 2846 C C . ASN A 1 376 ? 3.827 7.873 -9.222 1.00 90.69 376 ASN A C 1
ATOM 2848 O O . ASN A 1 376 ? 2.739 8.397 -8.959 1.00 90.69 376 ASN A O 1
ATOM 2852 N N . ALA A 1 377 ? 4.876 7.968 -8.405 1.00 89.94 377 ALA A N 1
ATOM 2853 C CA . ALA A 1 377 ? 4.775 8.453 -7.042 1.00 89.94 377 ALA A CA 1
ATOM 2854 C C . ALA A 1 377 ? 4.391 9.932 -6.921 1.00 89.94 377 ALA A C 1
ATOM 2856 O O . ALA A 1 377 ? 3.834 10.335 -5.897 1.00 89.94 377 ALA A O 1
ATOM 2857 N N . ARG A 1 378 ? 4.616 10.756 -7.954 1.00 91.38 378 ARG A N 1
ATOM 2858 C CA . ARG A 1 378 ? 4.146 12.150 -7.962 1.00 91.38 378 ARG A CA 1
ATOM 2859 C C . ARG A 1 378 ? 2.621 12.212 -7.996 1.00 91.38 378 ARG A C 1
ATOM 2861 O O . ARG A 1 378 ? 2.032 12.992 -7.246 1.00 91.38 378 ARG A O 1
ATOM 2868 N N . THR A 1 379 ? 1.993 11.392 -8.834 1.00 94.56 379 THR A N 1
ATOM 2869 C CA . THR A 1 379 ? 0.531 11.296 -8.925 1.00 94.56 379 THR A CA 1
ATOM 2870 C C . THR A 1 379 ? -0.053 10.799 -7.608 1.00 94.56 379 THR A C 1
ATOM 2872 O O . THR A 1 379 ? -0.926 11.459 -7.040 1.00 94.56 379 THR A O 1
ATOM 2875 N N . TRP A 1 380 ? 0.499 9.713 -7.059 1.00 96.31 380 TRP A N 1
ATOM 2876 C CA . TRP A 1 380 ? 0.043 9.136 -5.791 1.00 96.31 380 TRP A CA 1
ATOM 2877 C C . TRP A 1 380 ? 0.223 10.107 -4.622 1.00 96.31 380 TRP A C 1
ATOM 2879 O O . TRP A 1 380 ? -0.705 10.305 -3.842 1.00 96.31 380 TRP A O 1
ATOM 2889 N N . SER A 1 381 ? 1.353 10.820 -4.552 1.00 95.81 381 SER A N 1
ATOM 2890 C CA . SER A 1 381 ? 1.590 11.867 -3.544 1.00 95.81 381 SER A CA 1
ATOM 2891 C C . SER A 1 381 ? 0.543 12.984 -3.599 1.00 95.81 381 SER A C 1
ATOM 2893 O O . SER A 1 381 ? 0.144 13.514 -2.561 1.00 95.81 381 SER A O 1
ATOM 2895 N N . GLY A 1 382 ? 0.088 13.351 -4.803 1.00 96.50 382 GLY A N 1
ATOM 2896 C CA . GLY A 1 382 ? -0.976 14.337 -4.997 1.00 96.50 382 GLY A CA 1
ATOM 2897 C C . GLY A 1 382 ? -2.355 13.838 -4.553 1.00 96.50 382 GLY A C 1
ATOM 2898 O O . GLY A 1 382 ? -3.149 14.614 -4.022 1.00 96.50 382 GLY A O 1
ATOM 2899 N N . GLN A 1 383 ? -2.632 12.544 -4.722 1.00 97.94 383 GLN A N 1
ATOM 2900 C CA . GLN A 1 383 ? -3.908 11.912 -4.360 1.00 97.94 383 GLN A CA 1
ATOM 2901 C C . GLN A 1 383 ? -3.998 11.542 -2.875 1.00 97.94 383 GLN A C 1
ATOM 2903 O O . GLN A 1 383 ? -5.089 11.548 -2.295 1.00 97.94 383 GLN A O 1
ATOM 2908 N N . LEU A 1 384 ? -2.856 11.259 -2.246 1.00 98.44 384 LEU A N 1
ATOM 2909 C CA . LEU A 1 384 ? -2.767 10.687 -0.909 1.00 98.44 384 LEU A CA 1
ATOM 2910 C C . LEU A 1 384 ? -3.539 11.467 0.175 1.00 98.44 384 LEU A C 1
ATOM 2912 O O . LEU A 1 384 ? -4.236 10.829 0.968 1.00 98.44 384 LEU A O 1
ATOM 2916 N N . PRO A 1 385 ? -3.518 12.818 0.230 1.00 98.62 385 PRO A N 1
ATOM 2917 C CA . PRO A 1 385 ? -4.298 13.549 1.228 1.00 98.62 385 PRO A CA 1
ATOM 2918 C C . PRO A 1 385 ? -5.810 13.303 1.125 1.00 98.62 385 PRO A C 1
ATOM 2920 O O . PRO A 1 385 ? -6.487 13.169 2.148 1.00 98.62 385 PRO A O 1
ATOM 2923 N N . SER A 1 386 ? -6.344 13.234 -0.096 1.00 98.69 386 SER A N 1
ATOM 2924 C CA . SER A 1 386 ? -7.764 12.962 -0.344 1.00 98.69 386 SER A CA 1
ATOM 2925 C C . SER A 1 386 ? -8.104 11.505 -0.046 1.00 98.69 386 SER A C 1
ATOM 2927 O O . SER A 1 386 ? -9.095 11.245 0.635 1.00 98.69 386 SER A O 1
ATOM 2929 N N . ALA A 1 387 ? -7.247 10.571 -0.470 1.00 98.75 387 ALA A N 1
ATOM 2930 C CA . ALA A 1 387 ? -7.419 9.146 -0.210 1.00 98.75 387 ALA A CA 1
ATOM 2931 C C . ALA A 1 387 ? -7.424 8.828 1.297 1.00 98.75 387 ALA A C 1
ATOM 2933 O O . ALA A 1 387 ? -8.346 8.173 1.773 1.00 98.75 387 ALA A O 1
ATOM 2934 N N . LEU A 1 388 ? -6.474 9.360 2.077 1.00 98.69 388 LEU A N 1
ATOM 2935 C CA . LEU A 1 388 ? -6.426 9.150 3.533 1.00 98.69 388 LEU A CA 1
ATOM 2936 C C . LEU A 1 388 ? -7.584 9.828 4.278 1.00 98.69 388 LEU A C 1
ATOM 2938 O O . LEU A 1 388 ? -8.093 9.268 5.249 1.00 98.69 388 LEU A O 1
ATOM 2942 N N . THR A 1 389 ? -8.019 11.011 3.826 1.00 98.69 389 THR A N 1
ATOM 2943 C CA . THR A 1 389 ? -9.215 11.681 4.373 1.00 98.69 389 THR A CA 1
ATOM 2944 C C . THR A 1 389 ? -10.449 10.796 4.182 1.00 98.69 389 THR A C 1
ATOM 2946 O O . THR A 1 389 ? -11.184 10.532 5.134 1.00 98.69 389 THR A O 1
ATOM 2949 N N . TRP A 1 390 ? -10.656 10.304 2.956 1.00 98.69 390 TRP A N 1
ATOM 2950 C CA . TRP A 1 390 ? -11.773 9.424 2.624 1.00 98.69 390 TRP A CA 1
ATOM 2951 C C . TRP A 1 390 ? -11.697 8.109 3.406 1.00 98.69 390 TRP A C 1
ATOM 2953 O O . TRP A 1 390 ? -12.666 7.731 4.060 1.00 98.69 390 TRP A O 1
ATOM 2963 N N . LEU A 1 391 ? -10.530 7.461 3.425 1.00 98.69 391 LEU A N 1
ATOM 2964 C CA . LEU A 1 391 ? -10.339 6.166 4.074 1.00 98.69 391 LEU A CA 1
ATOM 2965 C C . LEU A 1 391 ? -10.610 6.263 5.579 1.00 98.69 391 LEU A C 1
ATOM 2967 O O . LEU A 1 391 ? -11.362 5.461 6.131 1.00 98.69 391 LEU A O 1
ATOM 2971 N N . SER A 1 392 ? -10.085 7.308 6.228 1.00 98.06 392 SER A N 1
ATOM 2972 C CA . SER A 1 392 ? -10.353 7.575 7.642 1.00 98.06 392 SER A CA 1
ATOM 2973 C C . SER A 1 392 ? -11.846 7.740 7.938 1.00 98.06 392 SER A C 1
ATOM 2975 O O . SER A 1 392 ? -12.292 7.341 9.017 1.00 98.06 392 SER A O 1
ATOM 2977 N N . ALA A 1 393 ? -12.611 8.332 7.018 1.00 97.81 393 ALA A N 1
ATOM 2978 C CA . ALA A 1 393 ? -14.048 8.517 7.172 1.00 97.81 393 ALA A CA 1
ATOM 2979 C C . ALA A 1 393 ? -14.836 7.211 6.976 1.00 97.81 393 ALA A C 1
ATOM 2981 O O . ALA A 1 393 ? -15.829 7.014 7.675 1.00 97.81 393 ALA A O 1
ATOM 2982 N N . GLN A 1 394 ? -14.402 6.319 6.079 1.00 97.44 394 GLN A N 1
ATOM 2983 C CA . GLN A 1 394 ? -15.082 5.038 5.844 1.00 97.44 394 GLN A CA 1
ATOM 2984 C C . GLN A 1 394 ? -14.839 4.033 6.969 1.00 97.44 394 GLN A C 1
ATOM 2986 O O . GLN A 1 394 ? -15.793 3.480 7.513 1.00 97.44 394 GLN A O 1
ATOM 2991 N N . ILE A 1 395 ? -13.586 3.883 7.409 1.00 94.94 395 ILE A N 1
ATOM 2992 C CA . ILE A 1 395 ? -13.239 3.006 8.540 1.00 94.94 395 ILE A CA 1
ATOM 2993 C C . ILE A 1 395 ? -14.015 3.410 9.805 1.00 94.94 395 ILE A C 1
ATOM 2995 O O . ILE A 1 395 ? -14.442 2.581 10.602 1.00 94.94 395 ILE A O 1
ATOM 2999 N N . ALA A 1 396 ? -14.232 4.711 9.988 1.00 88.00 396 ALA A N 1
ATOM 3000 C CA . ALA A 1 396 ? -14.994 5.264 11.099 1.00 88.00 396 ALA A CA 1
ATOM 3001 C C . ALA A 1 396 ? -16.495 4.918 11.097 1.00 88.00 396 ALA A C 1
ATOM 3003 O O . ALA A 1 396 ? -17.128 5.045 12.150 1.00 88.00 396 ALA A O 1
ATOM 3004 N N . ARG A 1 397 ? -17.064 4.580 9.933 1.00 82.25 397 ARG A N 1
ATOM 3005 C CA . ARG A 1 397 ? -18.495 4.294 9.739 1.00 82.25 397 ARG A CA 1
ATOM 3006 C C . ARG A 1 397 ? -18.826 2.816 9.872 1.00 82.25 397 ARG A C 1
ATOM 3008 O O . ARG A 1 397 ? -19.951 2.516 10.255 1.00 82.25 397 ARG A O 1
ATOM 3015 N N . ALA A 1 398 ? -17.873 1.932 9.582 1.00 64.06 398 ALA A N 1
ATOM 3016 C CA . ALA A 1 398 ? -18.010 0.507 9.835 1.00 64.06 398 ALA A CA 1
ATOM 3017 C C . ALA A 1 398 ? -18.180 0.285 11.349 1.00 64.06 398 ALA A C 1
ATOM 3019 O O . ALA A 1 398 ? -17.232 0.454 12.122 1.00 64.06 398 ALA A O 1
ATOM 3020 N N . ARG A 1 399 ? -19.419 0.031 11.772 1.00 46.97 399 ARG A N 1
ATOM 3021 C CA . ARG A 1 399 ? -19.809 -0.251 13.153 1.00 46.97 399 ARG A CA 1
ATOM 3022 C C . ARG A 1 399 ? -20.227 -1.696 13.270 1.00 46.97 399 ARG A C 1
ATOM 3024 O O . ARG A 1 399 ? -20.994 -2.126 12.383 1.00 46.97 399 ARG A O 1
#